Protein AF-0000000078883052 (afdb_homodimer)

pLDDT: mean 94.54, std 5.88, range [62.5, 98.94]

Organism: Nematostella vectensis (NCBI:txid45351)

Radius of gyration: 23.19 Å; Cα contacts (8 Å, |Δi|>4): 532; chains: 2; bounding box: 51×62×44 Å

Solvent-accessible surface area (backbone atoms only — not comparable to full-atom values): 21136 Å² total; per-residue (Å²): 106,22,60,72,65,64,36,90,40,59,68,62,73,73,46,93,84,63,59,53,49,30,65,59,45,48,47,16,52,59,58,49,49,63,57,40,50,66,36,25,50,61,45,34,36,60,58,42,51,50,46,52,50,25,45,51,48,41,48,54,57,26,68,77,40,51,81,71,26,42,25,52,62,41,46,35,50,52,25,57,74,66,70,35,45,78,45,65,78,19,47,42,47,27,50,52,55,42,48,46,55,50,49,26,53,42,43,26,50,53,38,53,71,73,60,57,67,57,38,36,64,33,44,50,52,16,34,63,73,49,47,46,77,35,38,35,73,68,54,45,50,50,51,56,57,26,42,71,43,38,46,53,39,72,62,41,53,38,66,37,21,36,96,79,42,57,68,67,58,34,52,50,39,49,50,52,52,44,53,39,48,48,54,45,48,50,50,51,51,50,50,30,60,77,66,67,65,69,78,75,67,63,80,106,22,60,70,64,63,35,91,42,59,68,60,75,73,45,93,84,64,58,54,48,30,66,58,46,47,47,16,52,59,56,50,48,63,56,40,50,66,36,25,50,63,45,34,37,61,58,42,50,50,45,49,50,25,46,51,46,42,47,56,59,25,68,75,40,50,81,71,25,44,23,52,64,41,45,35,52,51,25,56,74,66,70,35,43,79,44,65,78,19,46,42,48,28,50,52,54,39,50,44,54,51,48,25,52,42,42,26,50,51,36,53,70,74,60,58,66,56,38,35,64,34,44,48,53,16,32,64,74,49,48,45,78,36,38,34,73,66,53,48,49,50,50,56,56,26,41,71,44,38,45,53,41,71,61,41,53,38,64,38,21,37,96,77,42,56,67,67,60,32,52,51,41,49,49,52,52,42,53,37,47,50,55,46,48,50,50,53,51,50,52,30,61,76,65,68,63,70,76,76,68,64,80

InterPro domains:
  IPR014830 Glycolipid transfer protein domain [PF08718] (20-161)
  IPR014830 Glycolipid transfer protein domain [PTHR10219] (3-188)
  IPR036497 Glycolipid transfer protein superfamily [G3DSA:1.10.3520.10] (2-203)
  IPR036497 Glycolipid transfer protein superfamily [SSF110004] (14-202)

Structure (mmCIF, N/CA/C/O backbone):
data_AF-0000000078883052-model_v1
#
loop_
_entity.id
_entity.type
_entity.pdbx_description
1 polymer 'Glycolipid transfer protein domain-containing protein'
#
loop_
_atom_site.group_PDB
_atom_site.id
_atom_site.type_symbol
_atom_site.label_atom_id
_atom_site.label_alt_id
_atom_site.label_comp_id
_atom_site.label_asym_id
_atom_site.label_entity_id
_atom_site.label_seq_id
_atom_site.pdbx_PDB_ins_code
_atom_site.Cartn_x
_atom_site.Cartn_y
_atom_site.Cartn_z
_atom_site.occupancy
_atom_site.B_iso_or_equiv
_atom_site.auth_seq_id
_atom_site.auth_comp_id
_atom_site.auth_asym_id
_atom_site.auth_atom_id
_atom_site.pdbx_PDB_model_num
ATOM 1 N N . MET A 1 1 ? -15.281 -23.734 -17.891 1 74.94 1 MET A N 1
ATOM 2 C CA . MET A 1 1 ? -13.945 -23.547 -17.344 1 74.94 1 MET A CA 1
ATOM 3 C C . MET A 1 1 ? -13.938 -22.453 -16.297 1 74.94 1 MET A C 1
ATOM 5 O O . MET A 1 1 ? -14.656 -21.453 -16.422 1 74.94 1 MET A O 1
ATOM 9 N N . SER A 1 2 ? -13.141 -22.812 -15.328 1 84.81 2 SER A N 1
ATOM 10 C CA . SER A 1 2 ? -13.133 -21.906 -14.188 1 84.81 2 SER A CA 1
ATOM 11 C C . SER A 1 2 ? -12.211 -20.719 -14.438 1 84.81 2 SER A C 1
ATOM 13 O O . SER A 1 2 ? -11.555 -20.641 -15.477 1 84.81 2 SER A O 1
ATOM 15 N N . PHE A 1 3 ? -12.219 -19.781 -13.5 1 87.69 3 PHE A N 1
ATOM 16 C CA . PHE A 1 3 ? -11.352 -18.609 -13.492 1 87.69 3 PHE A CA 1
ATOM 17 C C . PHE A 1 3 ? -9.914 -19 -13.812 1 87.69 3 PHE A C 1
ATOM 19 O O . PHE A 1 3 ? -9.281 -18.406 -14.68 1 87.69 3 PHE A O 1
ATOM 26 N N . PHE A 1 4 ? -9.445 -20.109 -13.258 1 88.44 4 PHE A N 1
ATOM 27 C CA . PHE A 1 4 ? -8.047 -20.516 -13.359 1 88.44 4 PHE A CA 1
ATOM 28 C C . PHE A 1 4 ? -7.777 -21.172 -14.711 1 88.44 4 PHE A C 1
ATOM 30 O O . PHE A 1 4 ? -6.723 -20.953 -15.305 1 88.44 4 PHE A O 1
ATOM 37 N N . ALA A 1 5 ? -8.68 -21.906 -15.18 1 85.81 5 ALA A N 1
ATOM 38 C CA . ALA A 1 5 ? -8.5 -22.625 -16.438 1 85.81 5 ALA A CA 1
ATOM 39 C C . ALA A 1 5 ? -8.633 -21.672 -17.625 1 85.81 5 ALA A C 1
ATOM 41 O O . ALA A 1 5 ? -8.078 -21.938 -18.703 1 85.81 5 ALA A O 1
ATOM 42 N N . ARG A 1 6 ? -9.305 -20.562 -17.453 1 87.56 6 ARG A N 1
ATOM 43 C CA . ARG A 1 6 ? -9.562 -19.625 -18.547 1 87.56 6 ARG A CA 1
ATOM 44 C C . ARG A 1 6 ? -8.43 -18.609 -18.672 1 87.56 6 ARG A C 1
ATOM 46 O O . ARG A 1 6 ? -8.391 -17.844 -19.641 1 87.56 6 ARG A O 1
ATOM 53 N N . ALA A 1 7 ? -7.535 -18.703 -17.75 1 90.62 7 ALA A N 1
ATOM 54 C CA . ALA A 1 7 ? -6.441 -17.734 -17.781 1 90.62 7 ALA A CA 1
ATOM 55 C C . ALA A 1 7 ? -5.629 -17.859 -19.062 1 90.62 7 ALA A C 1
ATOM 57 O O . ALA A 1 7 ? -5.273 -18.969 -19.469 1 90.62 7 ALA A O 1
ATOM 58 N N . LYS A 1 8 ? -5.352 -16.719 -19.688 1 92.88 8 LYS A N 1
ATOM 59 C CA . LYS A 1 8 ? -4.543 -16.688 -20.906 1 92.88 8 LYS A CA 1
ATOM 60 C C . LYS A 1 8 ? 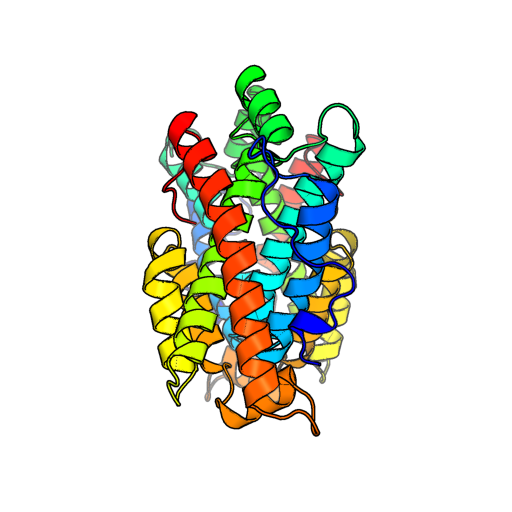-3.145 -17.25 -20.641 1 92.88 8 LYS A C 1
ATOM 62 O O . LYS A 1 8 ? -2.584 -17.953 -21.484 1 92.88 8 LYS A O 1
ATOM 67 N N . HIS A 1 9 ? -2.592 -16.875 -19.562 1 96.06 9 HIS A N 1
ATOM 68 C CA . HIS A 1 9 ? -1.279 -17.344 -19.125 1 96.06 9 HIS A CA 1
ATOM 69 C C . HIS A 1 9 ? -1.382 -18.172 -17.844 1 96.06 9 HIS A C 1
ATOM 71 O O . HIS A 1 9 ? -1.847 -17.672 -16.812 1 96.06 9 HIS A O 1
ATOM 77 N N . GLN A 1 10 ? -0.934 -19.406 -17.953 1 95.69 10 GLN A N 1
ATOM 78 C CA . GLN A 1 10 ? -0.914 -20.297 -16.797 1 95.69 10 GLN A CA 1
ATOM 79 C C . GLN A 1 10 ? 0.511 -20.531 -16.297 1 95.69 10 GLN A C 1
ATOM 81 O O . GLN A 1 10 ? 1.474 -20.312 -17.031 1 95.69 10 GLN A O 1
ATOM 86 N N . PHE A 1 11 ? 0.568 -20.812 -15.016 1 98.12 11 PHE A N 1
ATOM 87 C CA . PHE A 1 11 ? 1.874 -21.219 -14.516 1 98.12 11 PHE A CA 1
ATOM 88 C C . PHE A 1 11 ? 2.359 -22.469 -15.227 1 98.12 11 PHE A C 1
ATOM 90 O O . PHE A 1 11 ? 1.575 -23.391 -15.492 1 98.12 11 PHE A O 1
ATOM 97 N N . LEU A 1 12 ? 3.619 -22.484 -15.508 1 98 12 LEU A N 1
ATOM 98 C CA . LEU A 1 12 ? 4.207 -23.625 -16.188 1 98 12 LEU A CA 1
ATOM 99 C C . LEU A 1 12 ? 4.832 -24.609 -15.203 1 98 12 LEU A C 1
ATOM 101 O O . LEU A 1 12 ? 5.289 -24.203 -14.133 1 98 12 LEU A O 1
ATOM 105 N N . PRO A 1 13 ? 4.789 -25.891 -15.617 1 98 13 PRO A N 1
ATOM 106 C CA . PRO A 1 13 ? 5.508 -26.844 -14.766 1 98 13 PRO A CA 1
ATOM 107 C C . PRO A 1 13 ? 6.973 -26.453 -14.562 1 98 13 PRO A C 1
ATOM 109 O O . PRO A 1 13 ? 7.566 -25.812 -15.422 1 98 13 PRO A O 1
ATOM 112 N N . VAL A 1 14 ? 7.504 -26.844 -13.438 1 98.5 14 VAL A N 1
ATOM 113 C CA . VAL A 1 14 ? 8.906 -26.578 -13.141 1 98.5 14 VAL A CA 1
ATOM 114 C C . VAL A 1 14 ? 9.797 -27.281 -14.164 1 98.5 14 VAL A C 1
ATOM 116 O O . VAL A 1 14 ? 9.641 -28.484 -14.406 1 98.5 14 VAL A O 1
ATOM 119 N N . PRO A 1 15 ? 10.664 -26.469 -14.773 1 98.25 15 PRO A N 1
ATOM 120 C CA . PRO A 1 15 ? 11.562 -27.109 -15.742 1 98.25 15 PRO A CA 1
ATOM 121 C C . PRO A 1 15 ? 12.562 -28.062 -15.086 1 98.25 15 PRO A C 1
ATOM 123 O O . PRO A 1 15 ? 12.711 -28.062 -13.867 1 98.25 15 PRO A O 1
ATOM 126 N N . GLU A 1 16 ? 13.195 -28.812 -15.898 1 97.81 16 GLU A N 1
ATOM 127 C CA . GLU A 1 16 ? 14.148 -29.812 -15.43 1 97.81 16 GLU A CA 1
ATOM 128 C C . GLU A 1 16 ? 15.305 -29.156 -14.672 1 97.81 16 GLU A C 1
ATOM 130 O O . GLU A 1 16 ? 15.789 -29.703 -13.68 1 97.81 16 GLU A O 1
ATOM 135 N N . ASN A 1 17 ? 15.703 -28.016 -15.094 1 97.94 17 ASN A N 1
ATOM 136 C CA . ASN A 1 17 ? 16.828 -27.344 -14.461 1 97.94 17 ASN A CA 1
ATOM 137 C C . ASN A 1 17 ? 16.391 -26.562 -13.227 1 97.94 17 ASN A C 1
ATOM 139 O O . ASN A 1 17 ? 17.203 -25.891 -12.594 1 97.94 17 ASN A O 1
ATOM 143 N N . ARG A 1 18 ? 15.109 -26.578 -12.922 1 98.25 18 ARG A N 1
ATOM 144 C CA . ARG A 1 18 ? 14.508 -25.984 -11.727 1 98.25 18 ARG A CA 1
ATOM 145 C C . ARG A 1 18 ? 14.719 -24.469 -11.719 1 98.25 18 ARG A C 1
ATOM 147 O O . ARG A 1 18 ? 14.922 -23.875 -10.656 1 98.25 18 ARG A O 1
ATOM 154 N N . ARG A 1 19 ? 14.82 -23.875 -12.891 1 98.56 19 ARG A N 1
ATOM 155 C CA . ARG A 1 19 ? 14.875 -22.422 -13.016 1 98.56 19 ARG A CA 1
ATOM 156 C C . ARG A 1 19 ? 13.57 -21.875 -13.594 1 98.56 19 ARG A C 1
ATOM 158 O O . ARG A 1 19 ? 13.133 -22.312 -14.656 1 98.56 19 ARG A O 1
ATOM 165 N N . ILE A 1 20 ? 12.977 -20.906 -12.906 1 98.88 20 ILE A N 1
ATOM 166 C CA . ILE A 1 20 ? 11.648 -20.422 -13.25 1 98.88 20 ILE A CA 1
ATOM 167 C C . ILE A 1 20 ? 11.766 -19.25 -14.219 1 98.88 20 ILE A C 1
ATOM 169 O O . ILE A 1 20 ? 12.383 -18.219 -13.898 1 98.88 20 ILE A O 1
ATOM 173 N N . GLU A 1 21 ? 11.203 -19.406 -15.375 1 98.75 21 GLU A N 1
ATOM 174 C CA . GLU A 1 21 ? 11.281 -18.359 -16.391 1 98.75 21 GLU A CA 1
ATOM 175 C C . GLU A 1 21 ? 10.523 -17.109 -15.945 1 98.75 21 GLU A C 1
ATOM 177 O O . GLU A 1 21 ? 9.375 -17.203 -15.5 1 98.75 21 GLU A O 1
ATOM 182 N N . THR A 1 22 ? 11.133 -15.977 -16.125 1 98.81 22 THR A N 1
ATOM 183 C CA . THR A 1 22 ? 10.641 -14.719 -15.57 1 98.81 22 THR A CA 1
ATOM 184 C C . THR A 1 22 ? 9.336 -14.305 -16.25 1 98.81 22 THR A C 1
ATOM 186 O O . THR A 1 22 ? 8.305 -14.156 -15.586 1 98.81 22 THR A O 1
ATOM 189 N N . ALA A 1 23 ? 9.312 -14.203 -17.531 1 98.62 23 ALA A N 1
ATOM 190 C CA . ALA A 1 23 ? 8.203 -13.586 -18.25 1 98.62 23 ALA A CA 1
ATOM 191 C C . ALA A 1 23 ? 6.938 -14.438 -18.125 1 98.62 23 ALA A C 1
ATOM 193 O O . ALA A 1 23 ? 5.887 -13.938 -17.719 1 98.62 23 ALA A O 1
ATOM 194 N N . PRO A 1 24 ? 7.035 -15.75 -18.391 1 98.62 24 PRO A N 1
ATOM 195 C CA . PRO A 1 24 ? 5.82 -16.547 -18.25 1 98.62 24 PRO A CA 1
ATOM 196 C C . PRO A 1 24 ? 5.285 -16.562 -16.828 1 98.62 24 PRO A C 1
ATOM 198 O O . PRO A 1 24 ? 4.066 -16.562 -16.609 1 98.62 24 PRO A O 1
ATOM 201 N N . PHE A 1 25 ? 6.18 -16.609 -15.859 1 98.88 25 PHE A N 1
ATOM 202 C CA . PHE A 1 25 ? 5.742 -16.609 -14.469 1 98.88 25 PHE A CA 1
ATOM 203 C C . PHE A 1 25 ? 5.004 -15.32 -14.125 1 98.88 25 PHE A C 1
ATOM 205 O O . PHE A 1 25 ? 3.928 -15.359 -13.523 1 98.88 25 PHE A O 1
ATOM 212 N N . LEU A 1 26 ? 5.559 -14.195 -14.531 1 98.88 26 LEU A N 1
ATOM 213 C CA . LEU A 1 26 ? 4.945 -12.906 -14.242 1 98.88 26 LEU A CA 1
ATOM 214 C C . LEU A 1 26 ? 3.619 -12.75 -14.977 1 98.88 26 LEU A C 1
ATOM 216 O O . LEU A 1 26 ? 2.666 -12.188 -14.438 1 98.88 26 LEU A O 1
ATOM 220 N N . ASP A 1 27 ? 3.549 -13.242 -16.188 1 98.62 27 ASP A N 1
ATOM 221 C CA . ASP A 1 27 ? 2.291 -13.234 -16.922 1 98.62 27 ASP A CA 1
ATOM 222 C C . ASP A 1 27 ? 1.207 -14.008 -16.188 1 98.62 27 ASP A C 1
ATOM 224 O O . ASP A 1 27 ? 0.067 -13.555 -16.078 1 98.62 27 ASP A O 1
ATOM 228 N N . ALA A 1 28 ? 1.604 -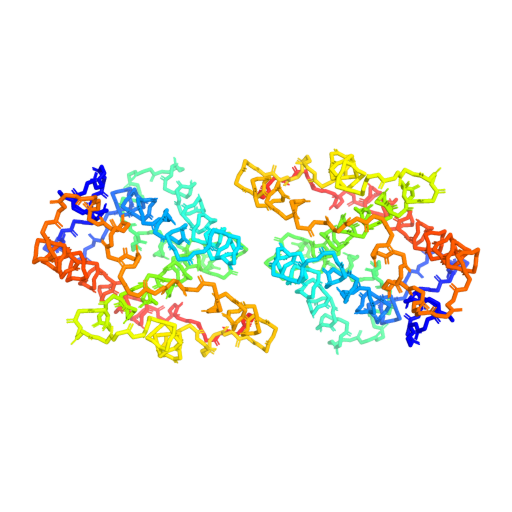15.156 -15.719 1 98.5 28 ALA A N 1
ATOM 229 C CA . ALA A 1 28 ? 0.662 -15.984 -14.977 1 98.5 28 ALA A CA 1
ATOM 230 C C . ALA A 1 28 ? 0.224 -15.297 -13.688 1 98.5 28 ALA A C 1
ATOM 232 O O . ALA A 1 28 ? -0.951 -15.352 -13.312 1 98.5 28 ALA A O 1
ATOM 233 N N . CYS A 1 29 ? 1.184 -14.641 -13.016 1 98.5 29 CYS A N 1
ATOM 234 C CA . CYS A 1 29 ? 0.835 -13.891 -11.82 1 98.5 29 CYS A CA 1
ATOM 235 C C . CYS A 1 29 ? -0.195 -12.805 -12.133 1 98.5 29 CYS A C 1
ATOM 237 O O . CYS A 1 29 ? -1.118 -12.578 -11.344 1 98.5 29 CYS A O 1
ATOM 239 N N . GLY A 1 30 ? -0.016 -12.188 -13.227 1 97.81 30 GLY A N 1
ATOM 240 C CA . GLY A 1 30 ? -0.964 -11.164 -13.641 1 97.81 30 GLY A CA 1
ATOM 241 C C . GLY A 1 30 ? -2.379 -11.688 -13.797 1 97.81 30 GLY A C 1
ATOM 242 O O . GLY A 1 30 ? -3.346 -10.977 -13.531 1 97.81 30 GLY A O 1
ATOM 243 N N . GLU A 1 31 ? -2.494 -12.945 -14.203 1 96.94 31 GLU A N 1
ATOM 244 C CA . GLU A 1 31 ? -3.795 -13.57 -14.414 1 96.94 31 GLU A CA 1
ATOM 245 C C . GLU A 1 31 ? -4.48 -13.883 -13.086 1 96.94 31 GLU A C 1
ATOM 247 O O . GLU A 1 31 ? -5.688 -14.133 -13.047 1 96.94 31 GLU A O 1
ATOM 252 N N . VAL A 1 32 ? -3.729 -13.836 -12.023 1 96.06 32 VAL A N 1
ATOM 253 C CA . VAL A 1 32 ? -4.258 -14.227 -10.727 1 96.06 32 VAL A CA 1
ATOM 254 C C . VAL A 1 32 ? -4.812 -13 -10.008 1 96.06 32 VAL A C 1
ATOM 256 O O . VAL A 1 32 ? -5.648 -13.125 -9.109 1 96.06 32 VAL A O 1
ATOM 259 N N . VAL A 1 33 ? -4.422 -11.82 -10.359 1 95.81 33 VAL A N 1
ATOM 260 C CA . VAL A 1 33 ? -4.715 -10.578 -9.648 1 95.81 33 VAL A CA 1
ATOM 261 C C . VAL A 1 33 ? -6.227 -10.367 -9.586 1 95.81 33 VAL A C 1
ATOM 263 O O . VAL A 1 33 ? -6.773 -10.062 -8.523 1 95.81 33 VAL A O 1
ATOM 266 N N . PRO A 1 34 ? -7.016 -10.703 -10.648 1 94.62 34 PRO A N 1
ATOM 267 C CA . PRO A 1 34 ? -8.461 -10.477 -10.609 1 94.62 34 PRO A CA 1
ATOM 268 C C . PRO A 1 34 ? -9.172 -11.422 -9.641 1 94.62 34 PRO A C 1
ATOM 270 O O . PRO A 1 34 ? -10.352 -11.203 -9.32 1 94.62 34 PRO A O 1
ATOM 273 N N . PHE A 1 35 ? -8.445 -12.453 -9.203 1 94.75 35 PHE A N 1
ATOM 274 C CA . PHE A 1 35 ? -8.969 -13.352 -8.18 1 94.75 35 PHE A CA 1
ATOM 275 C C . PHE A 1 35 ? -9.469 -12.578 -6.973 1 94.75 35 PHE A C 1
ATOM 277 O O . PHE A 1 35 ? -10.508 -12.906 -6.398 1 94.75 35 PHE A O 1
ATOM 284 N N . PHE A 1 36 ? -8.828 -11.492 -6.633 1 95.75 36 PHE A N 1
ATOM 285 C CA . PHE A 1 36 ? -9.125 -10.734 -5.426 1 95.75 36 PHE A CA 1
ATOM 286 C C . PHE A 1 36 ? -10.367 -9.875 -5.613 1 95.75 36 PHE A C 1
ATOM 288 O O . PHE A 1 36 ? -10.977 -9.438 -4.637 1 95.75 36 PHE A O 1
ATOM 295 N N . ASP A 1 37 ? -10.766 -9.664 -6.844 1 94.12 37 ASP A N 1
ATOM 296 C CA . ASP A 1 37 ? -12.031 -8.992 -7.102 1 94.12 37 ASP A CA 1
ATOM 297 C C . ASP A 1 37 ? -13.211 -9.891 -6.734 1 94.12 37 ASP A C 1
ATOM 299 O O . ASP A 1 37 ? -14.289 -9.398 -6.391 1 94.12 37 ASP A O 1
ATOM 303 N N . LEU A 1 38 ? -12.992 -11.188 -6.844 1 93.38 38 LEU A N 1
ATOM 304 C CA . LEU A 1 38 ? -14.039 -12.141 -6.492 1 93.38 38 LEU A CA 1
ATOM 305 C C . LEU A 1 38 ? -14.25 -12.18 -4.98 1 93.38 38 LEU A C 1
ATOM 307 O O . LEU A 1 38 ? -15.32 -12.562 -4.512 1 93.38 38 LEU A O 1
ATOM 311 N N . LEU A 1 39 ? -13.172 -11.844 -4.25 1 93.94 39 LEU A N 1
ATOM 312 C CA . LEU A 1 39 ? -13.258 -11.859 -2.795 1 93.94 39 LEU A CA 1
ATOM 313 C C . LEU A 1 39 ? -13.844 -10.547 -2.27 1 93.94 39 LEU A C 1
ATOM 315 O O . LEU A 1 39 ? -14.68 -10.555 -1.366 1 93.94 39 LEU A O 1
ATOM 319 N N . GLY A 1 40 ? -13.461 -9.461 -2.781 1 93 40 GLY A N 1
ATOM 320 C CA . GLY A 1 40 ? -13.844 -8.109 -2.406 1 93 40 GLY A CA 1
ATOM 321 C C . GLY A 1 40 ? -12.945 -7.043 -3.004 1 93 40 GLY A C 1
ATOM 322 O O . GLY A 1 40 ? -11.906 -6.707 -2.43 1 93 40 GLY A O 1
ATOM 323 N N . SER A 1 41 ? -13.469 -6.477 -4.043 1 90.38 41 SER A N 1
ATOM 324 C CA . SER A 1 41 ? -12.641 -5.598 -4.867 1 90.38 41 SER A CA 1
ATOM 325 C C . SER A 1 41 ? -12.078 -4.441 -4.051 1 90.38 41 SER A C 1
ATOM 327 O O . SER A 1 41 ? -10.883 -4.141 -4.141 1 90.38 41 SER A O 1
ATOM 329 N N . THR A 1 42 ? -12.891 -3.852 -3.23 1 91 42 THR A N 1
ATOM 330 C CA . THR A 1 42 ? -12.453 -2.699 -2.449 1 91 42 THR A CA 1
ATOM 331 C C . THR A 1 42 ? -11.562 -3.135 -1.294 1 91 42 THR A C 1
ATOM 333 O O . THR A 1 42 ? -10.477 -2.576 -1.095 1 91 42 THR A O 1
ATOM 336 N N . ALA A 1 43 ? -11.953 -4.172 -0.65 1 92.31 43 ALA A N 1
ATOM 337 C CA . ALA A 1 43 ? -11.258 -4.609 0.554 1 92.31 43 ALA A CA 1
ATOM 338 C C . ALA A 1 43 ? -9.891 -5.211 0.208 1 92.31 43 ALA A C 1
ATOM 340 O O . ALA A 1 43 ? -8.945 -5.094 0.983 1 92.31 43 ALA A O 1
ATOM 341 N N . PHE A 1 44 ? -9.789 -5.758 -0.989 1 94.88 44 PHE A N 1
ATOM 342 C CA . PHE A 1 44 ? -8.555 -6.445 -1.343 1 94.88 44 PHE A CA 1
ATOM 343 C C . PHE A 1 44 ? -7.738 -5.617 -2.328 1 94.88 44 PHE A C 1
ATOM 345 O O . PHE A 1 44 ? -6.762 -6.105 -2.902 1 94.88 44 PHE A O 1
ATOM 352 N N . ALA A 1 45 ? -8.086 -4.363 -2.42 1 92.88 45 ALA A N 1
ATOM 353 C CA . ALA A 1 45 ? -7.355 -3.469 -3.311 1 92.88 45 ALA A CA 1
ATOM 354 C C . ALA A 1 45 ? -5.887 -3.369 -2.904 1 92.88 45 ALA A C 1
ATOM 356 O O . ALA A 1 45 ? -4.996 -3.416 -3.756 1 92.88 45 ALA A O 1
ATOM 357 N N . PRO A 1 46 ? -5.566 -3.289 -1.619 1 91.38 46 PRO A N 1
ATOM 358 C CA . PRO A 1 46 ? -4.156 -3.201 -1.239 1 91.38 46 PRO A CA 1
ATOM 359 C C . PRO A 1 46 ? -3.354 -4.426 -1.667 1 91.38 46 PRO A C 1
ATOM 361 O O . PRO A 1 46 ? -2.184 -4.305 -2.043 1 91.38 46 PRO A O 1
ATOM 364 N N . VAL A 1 47 ? -3.93 -5.57 -1.588 1 94.44 47 VAL A N 1
ATOM 365 C CA . VAL A 1 47 ? -3.248 -6.801 -1.982 1 94.44 47 VAL A CA 1
ATOM 366 C C . VAL A 1 47 ? -2.973 -6.777 -3.484 1 94.44 47 VAL A C 1
ATOM 368 O O . VAL A 1 47 ? -1.874 -7.121 -3.926 1 94.44 47 VAL A O 1
ATOM 371 N N . LYS A 1 48 ? -3.986 -6.367 -4.203 1 95.19 48 LYS A N 1
ATOM 372 C CA . LYS A 1 48 ? -3.826 -6.277 -5.652 1 95.19 48 LYS A CA 1
ATOM 373 C C . LYS A 1 48 ? -2.723 -5.293 -6.023 1 95.19 48 LYS A C 1
ATOM 375 O O . LYS A 1 48 ? -1.907 -5.566 -6.906 1 95.19 48 LYS A O 1
ATOM 380 N N . MET A 1 49 ? -2.746 -4.195 -5.348 1 93.38 49 MET A N 1
ATOM 381 C CA . MET A 1 49 ? -1.732 -3.172 -5.582 1 93.38 49 MET A CA 1
ATOM 382 C C . MET A 1 49 ? -0.335 -3.715 -5.305 1 93.38 49 MET A C 1
ATOM 384 O O . MET A 1 49 ? 0.599 -3.461 -6.066 1 93.38 49 MET A O 1
ATOM 388 N N . ASP A 1 50 ? -0.205 -4.441 -4.234 1 94 50 ASP A N 1
ATOM 389 C CA . ASP A 1 50 ? 1.081 -5.016 -3.855 1 94 50 ASP A CA 1
ATOM 390 C C . ASP A 1 50 ? 1.561 -6.023 -4.898 1 94 50 ASP A C 1
ATOM 392 O O . ASP A 1 50 ? 2.707 -5.961 -5.348 1 94 50 ASP A O 1
ATOM 396 N N . ILE A 1 51 ? 0.707 -6.93 -5.27 1 97.25 51 ILE A N 1
ATOM 397 C CA . ILE A 1 51 ? 1.058 -7.957 -6.242 1 97.25 51 ILE A CA 1
ATOM 398 C C . ILE A 1 51 ? 1.433 -7.305 -7.57 1 97.25 51 ILE A C 1
ATOM 400 O O . ILE A 1 51 ? 2.488 -7.598 -8.141 1 97.25 51 ILE A O 1
ATOM 404 N N . ASN A 1 52 ? 0.646 -6.383 -8.023 1 96.69 52 ASN A N 1
ATOM 405 C CA . ASN A 1 52 ? 0.921 -5.695 -9.281 1 96.69 52 ASN A CA 1
ATOM 406 C C . ASN A 1 52 ? 2.215 -4.887 -9.203 1 96.69 52 ASN A C 1
ATOM 408 O O . ASN A 1 52 ? 2.975 -4.836 -10.172 1 96.69 52 ASN A O 1
ATOM 412 N N . GLY A 1 53 ? 2.402 -4.242 -8.094 1 94.94 53 GLY A N 1
ATOM 413 C CA . GLY A 1 53 ? 3.645 -3.508 -7.922 1 94.94 53 GLY A CA 1
ATOM 414 C C . GLY A 1 53 ? 4.879 -4.383 -8.031 1 94.94 53 GLY A C 1
ATOM 415 O O . GLY A 1 53 ? 5.855 -4.012 -8.68 1 94.94 53 GLY A O 1
ATOM 416 N N . ASN A 1 54 ? 4.84 -5.523 -7.375 1 97.25 54 ASN A N 1
ATOM 417 C CA . ASN A 1 54 ? 5.965 -6.449 -7.43 1 97.25 54 ASN A CA 1
ATOM 418 C C . ASN A 1 54 ? 6.16 -7.012 -8.836 1 97.25 54 ASN A C 1
ATOM 420 O O . ASN A 1 54 ? 7.293 -7.16 -9.297 1 97.25 54 ASN A O 1
ATOM 424 N N . ILE A 1 55 ? 5.047 -7.289 -9.508 1 98.38 55 ILE A N 1
ATOM 425 C CA . ILE A 1 55 ? 5.117 -7.754 -10.883 1 98.38 55 ILE A CA 1
ATOM 426 C C . ILE A 1 55 ? 5.789 -6.691 -11.758 1 98.38 55 ILE A C 1
ATOM 428 O O . ILE A 1 55 ? 6.688 -7.004 -12.539 1 98.38 55 ILE A O 1
ATOM 432 N N . THR A 1 56 ? 5.371 -5.48 -11.633 1 96.69 56 THR A N 1
ATOM 433 C CA . THR A 1 56 ? 5.891 -4.371 -12.422 1 96.69 56 THR A CA 1
ATOM 434 C C . THR A 1 56 ? 7.391 -4.199 -12.195 1 96.69 56 THR A C 1
ATOM 436 O O . THR A 1 56 ? 8.148 -4.016 -13.148 1 96.69 56 THR A O 1
ATOM 439 N N . LYS A 1 57 ? 7.84 -4.277 -10.977 1 96.12 57 LYS A N 1
ATOM 440 C CA . LYS A 1 57 ? 9.258 -4.152 -10.641 1 96.12 57 LYS A CA 1
ATOM 441 C C . LYS A 1 57 ? 10.078 -5.25 -11.312 1 96.12 57 LYS A C 1
ATOM 443 O O . LYS A 1 57 ? 11.102 -4.969 -11.938 1 96.12 57 LYS A O 1
ATOM 448 N N . LEU A 1 58 ? 9.617 -6.414 -11.18 1 98.75 58 LEU A N 1
ATOM 449 C CA . LEU A 1 58 ? 10.328 -7.547 -11.766 1 98.75 58 LEU A CA 1
ATOM 450 C C . LEU A 1 58 ? 10.328 -7.465 -13.289 1 98.75 58 LEU A C 1
ATOM 452 O O . LEU A 1 58 ? 11.328 -7.789 -13.93 1 98.75 58 LEU A O 1
ATOM 456 N N . ARG A 1 59 ? 9.18 -7.055 -13.828 1 98.5 59 ARG A N 1
ATOM 457 C CA . ARG A 1 59 ? 9.062 -6.91 -15.281 1 98.5 59 ARG A CA 1
ATOM 458 C C . ARG A 1 59 ? 10.039 -5.859 -15.805 1 98.5 59 ARG A C 1
ATOM 460 O O . ARG A 1 59 ? 10.68 -6.059 -16.828 1 98.5 59 ARG A O 1
ATOM 467 N N . LYS A 1 60 ? 10.164 -4.723 -15.156 1 97.5 60 LYS A N 1
ATOM 468 C CA . LYS A 1 60 ? 11.102 -3.672 -15.539 1 97.5 60 LYS A CA 1
ATOM 469 C C . LYS A 1 60 ? 12.539 -4.191 -15.547 1 97.5 60 LYS A C 1
ATOM 471 O O . LYS A 1 60 ? 13.305 -3.91 -16.469 1 97.5 60 LYS A O 1
ATOM 476 N N . ILE A 1 61 ? 12.867 -4.906 -14.516 1 98.31 61 ILE A N 1
ATOM 477 C CA . ILE A 1 61 ? 14.203 -5.492 -14.445 1 98.31 61 ILE A CA 1
ATOM 478 C C . ILE A 1 61 ? 14.414 -6.445 -15.617 1 98.31 61 ILE A C 1
ATOM 480 O O . ILE A 1 61 ? 15.422 -6.352 -16.328 1 98.31 61 ILE A O 1
ATOM 484 N N . TYR A 1 62 ? 13.453 -7.32 -15.859 1 98.75 62 TYR A N 1
ATOM 485 C CA . TYR A 1 62 ? 13.516 -8.281 -16.953 1 98.75 62 TYR A CA 1
ATOM 486 C C . TYR A 1 62 ? 13.727 -7.582 -18.281 1 98.75 62 TYR A C 1
ATOM 488 O O . TYR A 1 62 ? 14.562 -8 -19.094 1 98.75 62 TYR A O 1
ATOM 496 N N . GLU A 1 63 ? 13.039 -6.516 -18.484 1 98.62 63 GLU A N 1
ATOM 497 C CA . GLU A 1 63 ? 13.008 -5.828 -19.781 1 98.62 63 GLU A CA 1
ATOM 498 C C . GLU A 1 63 ? 14.328 -5.105 -20.047 1 98.62 63 GLU A C 1
ATOM 500 O O . GLU A 1 63 ? 14.641 -4.781 -21.188 1 98.62 63 GLU A O 1
ATOM 505 N N . THR A 1 64 ? 15.117 -4.773 -19.047 1 98.31 64 THR A N 1
ATOM 506 C CA . THR A 1 64 ? 16.422 -4.141 -19.266 1 98.31 64 THR A CA 1
ATOM 507 C C . THR A 1 64 ? 17.344 -5.07 -20.047 1 98.31 64 THR A C 1
ATOM 509 O O . THR A 1 64 ? 18.219 -4.609 -20.781 1 98.31 64 THR A O 1
ATOM 512 N N . ASP A 1 65 ? 17.266 -6.363 -19.797 1 98.56 65 ASP A N 1
ATOM 513 C CA . ASP A 1 65 ? 18.078 -7.3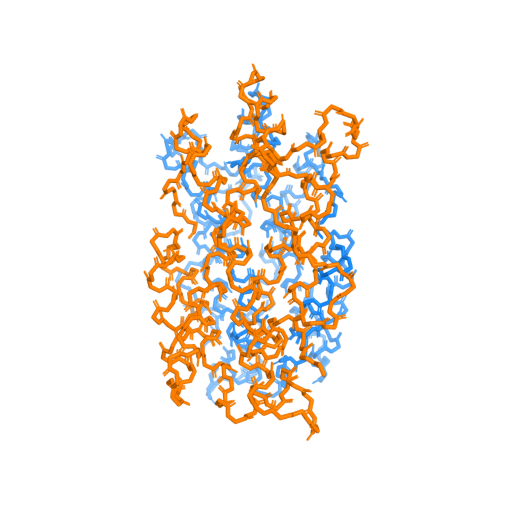67 -20.469 1 98.56 65 ASP A CA 1
ATOM 514 C C . ASP A 1 65 ? 17.406 -8.742 -20.422 1 98.56 65 ASP A C 1
ATOM 516 O O . ASP A 1 65 ? 17.812 -9.602 -19.641 1 98.56 65 ASP A O 1
ATOM 520 N N . PRO A 1 66 ? 16.422 -9.023 -21.266 1 98.44 66 PRO A N 1
ATOM 521 C CA . PRO A 1 66 ? 15.625 -10.242 -21.219 1 98.44 66 PRO A CA 1
ATOM 522 C C . PRO A 1 66 ? 16.469 -11.516 -21.328 1 98.44 66 PRO A C 1
ATOM 524 O O . PRO A 1 66 ? 16.125 -12.539 -20.734 1 98.44 66 PRO A O 1
ATOM 527 N N . ALA A 1 67 ? 17.578 -11.43 -22.016 1 98.5 67 ALA A N 1
ATOM 528 C CA . ALA A 1 67 ? 18.453 -12.594 -22.109 1 98.5 67 ALA A CA 1
ATOM 529 C C . ALA A 1 67 ? 19.125 -12.883 -20.781 1 98.5 67 ALA A C 1
ATOM 531 O O . ALA A 1 67 ? 19.203 -14.039 -20.359 1 98.5 67 ALA A O 1
ATOM 532 N N . ARG A 1 68 ? 19.562 -11.844 -20.141 1 98.31 68 ARG A N 1
ATOM 533 C CA . ARG A 1 68 ? 20.266 -11.984 -18.875 1 98.31 68 ARG A CA 1
ATOM 534 C C . ARG A 1 68 ? 19.312 -12.383 -17.75 1 98.31 68 ARG A C 1
ATOM 536 O O . ARG A 1 68 ? 19.703 -13.109 -16.828 1 98.31 68 ARG A O 1
ATOM 543 N N . PHE A 1 69 ? 18.141 -11.922 -17.859 1 98.81 69 PHE A N 1
ATOM 544 C CA . PHE A 1 69 ? 17.172 -12.109 -16.781 1 98.81 69 PHE A CA 1
ATOM 545 C C . PHE A 1 69 ? 16.062 -13.07 -17.203 1 98.81 69 PHE A C 1
ATOM 547 O O . PHE A 1 69 ? 14.906 -12.891 -16.828 1 98.81 69 PHE A O 1
ATOM 554 N N . LYS A 1 70 ? 16.5 -14.07 -17.859 1 98.75 70 LYS A N 1
ATOM 555 C CA . LYS A 1 70 ? 15.578 -15.07 -18.391 1 98.75 70 LYS A CA 1
ATOM 556 C C . LYS A 1 70 ? 14.82 -15.781 -17.266 1 98.75 70 LYS A C 1
ATOM 558 O O . LYS A 1 70 ? 13.656 -16.141 -17.422 1 98.75 70 LYS A O 1
ATOM 563 N N . THR A 1 71 ? 15.516 -15.961 -16.125 1 98.88 71 THR A N 1
ATOM 564 C CA . THR A 1 71 ? 14.867 -16.625 -15 1 98.88 71 THR A CA 1
ATOM 565 C C . THR A 1 71 ? 14.828 -15.695 -13.789 1 98.88 71 THR A C 1
ATOM 567 O O . THR A 1 71 ? 15.641 -14.781 -13.664 1 98.88 71 THR A O 1
ATOM 570 N N . LEU A 1 72 ? 13.844 -15.953 -12.906 1 98.94 72 LEU A N 1
ATOM 571 C CA . LEU A 1 72 ? 13.734 -15.195 -11.664 1 98.94 72 LEU A CA 1
ATOM 572 C C . LEU A 1 72 ? 15 -15.336 -10.836 1 98.94 72 LEU A C 1
ATOM 574 O O . LEU A 1 72 ? 15.445 -14.367 -10.211 1 98.94 72 LEU A O 1
ATOM 578 N N . GLN A 1 73 ? 15.602 -16.484 -10.828 1 98.88 73 GLN A N 1
ATOM 579 C CA . GLN A 1 73 ? 16.828 -16.734 -10.086 1 98.88 73 GLN A CA 1
ATOM 580 C C . GLN A 1 73 ? 17.984 -15.898 -10.648 1 98.88 73 GLN A C 1
ATOM 582 O O . GLN A 1 73 ? 18.859 -15.445 -9.898 1 98.88 73 GLN A O 1
ATOM 587 N N . ASP A 1 74 ? 17.953 -15.641 -11.977 1 98.88 74 ASP A N 1
ATOM 588 C CA . ASP A 1 74 ? 18.969 -14.766 -12.578 1 98.88 74 ASP A CA 1
ATOM 589 C C . ASP A 1 74 ? 18.875 -13.352 -11.992 1 98.88 74 ASP A C 1
ATOM 591 O O . ASP A 1 74 ? 19.906 -12.719 -11.75 1 98.88 74 ASP A O 1
ATOM 595 N N . VAL A 1 75 ? 17.672 -12.898 -11.844 1 98.81 75 VAL A N 1
ATOM 596 C CA . VAL A 1 75 ? 17.453 -11.57 -11.297 1 98.81 75 VAL A CA 1
ATOM 597 C C . VAL A 1 75 ? 18.062 -11.484 -9.898 1 98.81 75 VAL A C 1
ATOM 599 O O . VAL A 1 75 ? 18.844 -10.562 -9.609 1 98.81 75 VAL A O 1
ATOM 602 N N . VAL A 1 76 ? 17.828 -12.453 -9.078 1 98.81 76 VAL A N 1
ATOM 603 C CA . VAL A 1 76 ? 18.281 -12.461 -7.695 1 98.81 76 VAL A CA 1
ATOM 604 C C . VAL A 1 76 ? 19.797 -12.609 -7.66 1 98.81 76 VAL A C 1
ATOM 606 O O . VAL A 1 76 ? 20.484 -11.898 -6.918 1 98.81 76 VAL A O 1
ATOM 609 N N . GLU A 1 77 ? 20.297 -13.484 -8.461 1 98.81 77 GLU A N 1
ATOM 610 C CA . GLU A 1 77 ? 21.734 -13.719 -8.484 1 98.81 77 GLU A CA 1
ATOM 611 C C . GLU A 1 77 ? 22.5 -12.453 -8.859 1 98.81 77 GLU A C 1
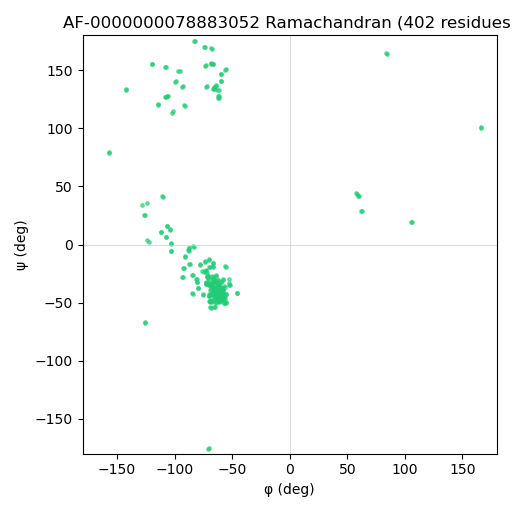ATOM 613 O O . GLU A 1 77 ? 23.547 -12.156 -8.281 1 98.81 77 GLU A O 1
ATOM 618 N N . LYS A 1 78 ? 21.969 -11.727 -9.805 1 98.56 78 LYS A N 1
ATOM 619 C CA . LYS A 1 78 ? 22.641 -10.484 -10.195 1 98.56 78 LYS A CA 1
ATOM 620 C C . LYS A 1 78 ? 22.641 -9.477 -9.055 1 98.56 78 LYS A C 1
ATOM 622 O O . LYS A 1 78 ? 23.641 -8.789 -8.836 1 98.56 78 LYS A O 1
ATOM 627 N N . GLU A 1 79 ? 21.562 -9.453 -8.375 1 98.25 79 GLU A N 1
ATOM 628 C CA . GLU A 1 79 ? 21.469 -8.508 -7.273 1 98.25 79 GLU A CA 1
ATOM 629 C C . GLU A 1 79 ? 22.344 -8.945 -6.094 1 98.25 79 GLU A C 1
ATOM 631 O O . GLU A 1 79 ? 22.859 -8.109 -5.352 1 98.25 79 GLU A O 1
ATOM 636 N N . ILE A 1 80 ? 22.469 -10.25 -5.898 1 98.31 80 ILE A N 1
ATOM 637 C CA . ILE A 1 80 ? 23.422 -10.75 -4.906 1 98.31 80 ILE A CA 1
ATOM 638 C C . ILE A 1 80 ? 24.828 -10.297 -5.27 1 98.31 80 ILE A C 1
ATOM 640 O O . ILE A 1 80 ? 25.562 -9.766 -4.426 1 98.31 80 ILE A O 1
ATOM 644 N N . GLU A 1 81 ? 25.141 -10.438 -6.504 1 98.06 81 GLU A N 1
ATOM 645 C CA . GLU A 1 81 ? 26.469 -10.047 -6.996 1 98.06 81 GLU A CA 1
ATOM 646 C C . GLU A 1 81 ? 26.719 -8.562 -6.766 1 98.06 81 GLU A C 1
ATOM 648 O O . GLU A 1 81 ? 27.812 -8.172 -6.367 1 98.06 81 GLU A O 1
ATOM 653 N N . ASN A 1 82 ? 25.719 -7.801 -6.984 1 97 82 ASN A N 1
ATOM 654 C CA . ASN A 1 82 ? 25.844 -6.352 -6.906 1 97 82 ASN A CA 1
ATOM 655 C C . ASN A 1 82 ? 25.609 -5.844 -5.488 1 97 82 ASN A C 1
ATOM 657 O O . ASN A 1 82 ? 25.703 -4.641 -5.23 1 97 82 ASN A O 1
ATOM 661 N N . LYS A 1 83 ? 25.281 -6.695 -4.578 1 95.94 83 LYS A N 1
ATOM 662 C CA . LYS A 1 83 ? 24.984 -6.34 -3.195 1 95.94 83 LYS A CA 1
ATOM 663 C C . LYS A 1 83 ? 23.844 -5.332 -3.121 1 95.94 83 LYS A C 1
ATOM 665 O O . LYS A 1 83 ? 23.922 -4.344 -2.387 1 95.94 83 LYS A O 1
ATOM 670 N N . THR A 1 84 ? 22.812 -5.637 -3.939 1 95.81 84 THR A N 1
ATOM 671 C CA . THR A 1 84 ? 21.688 -4.703 -4.004 1 95.81 84 THR A CA 1
ATOM 672 C C . THR A 1 84 ? 20.375 -5.426 -3.729 1 95.81 84 THR A C 1
ATOM 674 O O . THR A 1 84 ? 19.312 -4.988 -4.18 1 95.81 84 THR A O 1
ATOM 677 N N . THR A 1 85 ? 20.438 -6.516 -3.012 1 95.94 85 THR A N 1
ATOM 678 C CA . THR A 1 85 ? 19.234 -7.305 -2.764 1 95.94 85 THR A CA 1
ATOM 679 C C . THR A 1 85 ? 18.25 -6.531 -1.891 1 95.94 85 THR A C 1
ATOM 681 O O . THR A 1 85 ? 17.047 -6.824 -1.887 1 95.94 85 THR A O 1
ATOM 684 N N . LYS A 1 86 ? 18.703 -5.504 -1.191 1 89.94 86 LYS A N 1
ATOM 685 C CA . LYS A 1 86 ? 17.859 -4.773 -0.256 1 89.94 86 LYS A CA 1
ATOM 686 C C . LYS A 1 86 ? 17.578 -3.355 -0.749 1 89.94 86 LYS A C 1
ATOM 688 O O . LYS A 1 86 ? 17.016 -2.539 -0.022 1 89.94 86 LYS A O 1
ATOM 693 N N . ALA A 1 87 ? 17.922 -3.111 -1.938 1 90.25 87 ALA A N 1
ATOM 694 C CA . ALA A 1 87 ? 17.688 -1.791 -2.518 1 90.25 87 ALA A CA 1
ATOM 695 C C . ALA A 1 87 ? 16.188 -1.534 -2.707 1 90.25 87 ALA A C 1
ATOM 697 O O . ALA A 1 87 ? 15.398 -2.475 -2.754 1 90.25 87 ALA A O 1
ATOM 698 N N . LYS A 1 88 ? 15.508 -0.293 -2.783 1 83.75 88 LYS A N 1
ATOM 699 C CA . LYS A 1 88 ? 14.117 0.132 -2.889 1 83.75 88 LYS A CA 1
ATOM 700 C C . LYS A 1 88 ? 13.414 -0.564 -4.051 1 83.75 88 LYS A C 1
ATOM 702 O O . LYS A 1 88 ? 12.273 -1.004 -3.92 1 83.75 88 LYS A O 1
ATOM 707 N N . ASN A 1 89 ? 14.031 -0.885 -5.145 1 87.69 89 ASN A N 1
ATOM 708 C CA . ASN A 1 89 ? 13.422 -1.502 -6.316 1 87.69 89 ASN A CA 1
ATOM 709 C C . ASN A 1 89 ? 14.117 -2.809 -6.688 1 87.69 89 ASN A C 1
ATOM 711 O O . ASN A 1 89 ? 14.18 -3.174 -7.859 1 87.69 89 ASN A O 1
ATOM 715 N N . SER A 1 90 ? 14.508 -3.439 -5.578 1 95.5 90 SER A N 1
ATOM 716 C CA . SER A 1 90 ? 15.188 -4.707 -5.82 1 95.5 90 SER A CA 1
ATOM 717 C C . SER A 1 90 ? 14.211 -5.785 -6.27 1 95.5 90 SER A C 1
ATOM 719 O O . SER A 1 90 ? 13.102 -5.883 -5.738 1 95.5 90 SER A O 1
ATOM 721 N N . GLY A 1 91 ? 14.68 -6.488 -7.281 1 98.25 91 GLY A N 1
ATOM 722 C CA . GLY A 1 91 ? 13.906 -7.648 -7.707 1 98.25 91 GLY A CA 1
ATOM 723 C C . GLY A 1 91 ? 13.836 -8.734 -6.652 1 98.25 91 GLY A C 1
ATOM 724 O O . GLY A 1 91 ? 12.828 -9.445 -6.555 1 98.25 91 GLY A O 1
ATOM 725 N N . THR A 1 92 ? 14.867 -8.852 -5.855 1 98.56 92 THR A N 1
ATOM 726 C CA . THR A 1 92 ? 14.906 -9.836 -4.773 1 98.56 92 THR A CA 1
ATOM 727 C C . THR A 1 92 ? 13.797 -9.578 -3.766 1 98.56 92 THR A C 1
ATOM 729 O O . THR A 1 92 ? 13.078 -10.5 -3.375 1 98.56 92 THR A O 1
ATOM 732 N N . ASP A 1 93 ? 13.68 -8.344 -3.439 1 97.06 93 ASP A N 1
ATOM 733 C CA . ASP A 1 93 ? 12.641 -7.969 -2.488 1 97.06 93 ASP A CA 1
ATOM 734 C C . ASP A 1 93 ? 11.25 -8.109 -3.109 1 97.06 93 ASP A C 1
ATOM 736 O O . ASP A 1 93 ? 10.32 -8.609 -2.467 1 97.06 93 ASP A O 1
ATOM 740 N N . ALA A 1 94 ? 11.078 -7.664 -4.328 1 98 94 ALA A N 1
ATOM 741 C CA . ALA A 1 94 ? 9.805 -7.77 -5.035 1 98 94 ALA A CA 1
ATOM 742 C C . ALA A 1 94 ? 9.352 -9.227 -5.137 1 98 94 ALA A C 1
ATOM 744 O O . ALA A 1 94 ? 8.188 -9.539 -4.879 1 98 94 ALA A O 1
ATOM 745 N N . LEU A 1 95 ? 10.297 -10.078 -5.496 1 98.81 95 LEU A N 1
ATOM 746 C CA . LEU A 1 95 ? 9.969 -11.492 -5.652 1 98.81 95 LEU A CA 1
ATOM 747 C C . LEU A 1 95 ? 9.641 -12.125 -4.309 1 98.81 95 LEU A C 1
ATOM 749 O O . LEU A 1 95 ? 8.773 -13 -4.227 1 98.81 95 LEU A O 1
ATOM 753 N N . LEU A 1 96 ? 10.273 -11.711 -3.277 1 98.44 96 LEU A N 1
ATOM 754 C CA . LEU A 1 96 ? 9.984 -12.188 -1.931 1 98.44 96 LEU A CA 1
ATOM 755 C C . LEU A 1 96 ? 8.531 -11.945 -1.561 1 98.44 96 LEU A C 1
ATOM 757 O O . LEU A 1 96 ? 7.824 -12.875 -1.155 1 98.44 96 LEU A O 1
ATOM 761 N N . TRP A 1 97 ? 8.102 -10.734 -1.761 1 97.5 97 TRP A N 1
ATOM 762 C CA . TRP A 1 97 ? 6.75 -10.352 -1.367 1 97.5 97 TRP A CA 1
ATOM 763 C C . TRP A 1 97 ? 5.719 -10.961 -2.309 1 97.5 97 TRP A C 1
ATOM 765 O O . TRP A 1 97 ? 4.629 -11.344 -1.881 1 97.5 97 TRP A O 1
ATOM 775 N N . LEU A 1 98 ? 6.055 -11.086 -3.543 1 98.56 98 LEU A N 1
ATOM 776 C CA . LEU A 1 98 ? 5.172 -11.758 -4.492 1 98.56 98 LEU A CA 1
ATOM 777 C C . LEU A 1 98 ? 4.953 -13.211 -4.094 1 98.56 98 LEU A C 1
ATOM 779 O O . LEU A 1 98 ? 3.814 -13.688 -4.062 1 98.56 98 LEU A O 1
ATOM 783 N N . ARG A 1 99 ? 6.004 -13.883 -3.723 1 98.5 99 ARG A N 1
ATOM 784 C CA . ARG A 1 99 ? 5.898 -15.273 -3.277 1 98.5 99 ARG A CA 1
ATOM 785 C C . ARG A 1 99 ? 5 -15.383 -2.051 1 98.5 99 ARG A C 1
ATOM 787 O O . ARG A 1 99 ? 4.18 -16.297 -1.956 1 98.5 99 ARG A O 1
ATOM 794 N N . ARG A 1 100 ? 5.129 -14.523 -1.149 1 98.25 100 ARG A N 1
ATOM 795 C CA . ARG A 1 100 ? 4.348 -14.555 0.085 1 98.25 100 ARG A CA 1
ATOM 796 C C . ARG A 1 100 ? 2.861 -14.383 -0.202 1 98.25 100 ARG A C 1
ATOM 798 O O . ARG A 1 100 ? 2.029 -15.086 0.37 1 98.25 100 ARG A O 1
ATOM 805 N N . ALA A 1 101 ? 2.564 -13.43 -1.101 1 98.25 101 ALA A N 1
ATOM 806 C CA . ALA A 1 101 ? 1.173 -13.258 -1.509 1 98.25 101 ALA A CA 1
ATOM 807 C C . ALA A 1 101 ? 0.635 -14.516 -2.184 1 98.25 101 ALA A C 1
ATOM 809 O O . ALA A 1 101 ? -0.502 -14.922 -1.935 1 98.25 101 ALA A O 1
ATOM 810 N N . LEU A 1 102 ? 1.441 -15.117 -3.018 1 98.69 102 LEU A N 1
ATOM 811 C CA . LEU A 1 102 ? 1.022 -16.328 -3.73 1 98.69 102 LEU A CA 1
ATOM 812 C C . LEU A 1 102 ? 0.85 -17.484 -2.768 1 98.69 102 LEU A C 1
ATOM 814 O O . LEU A 1 102 ? -0.042 -18.328 -2.949 1 98.69 102 LEU A O 1
ATOM 818 N N . HIS A 1 103 ? 1.704 -17.578 -1.76 1 98.62 103 HIS A N 1
ATOM 819 C CA . HIS A 1 103 ? 1.534 -18.594 -0.733 1 98.62 103 HIS A CA 1
ATOM 820 C C . HIS A 1 103 ? 0.2 -18.438 -0.012 1 98.62 103 HIS A C 1
ATOM 822 O O . HIS A 1 103 ? -0.436 -19.422 0.354 1 98.62 103 HIS A O 1
ATOM 828 N N . PHE A 1 104 ? -0.214 -17.234 0.258 1 98.5 104 PHE A N 1
ATOM 829 C CA . PHE A 1 104 ? -1.518 -16.969 0.862 1 98.5 104 PHE A CA 1
ATOM 830 C C . PHE A 1 104 ? -2.637 -17.531 -0.014 1 98.5 104 PHE A C 1
ATOM 832 O O . PHE A 1 104 ? -3.549 -18.188 0.479 1 98.5 104 PHE A O 1
ATOM 839 N N . ILE A 1 105 ? -2.598 -17.266 -1.336 1 97.88 105 ILE A N 1
ATOM 840 C CA . ILE A 1 105 ? -3.617 -17.719 -2.275 1 97.88 105 ILE A CA 1
ATOM 841 C C . ILE A 1 105 ? -3.686 -19.25 -2.264 1 97.88 105 ILE A C 1
ATOM 843 O O . ILE A 1 105 ? -4.773 -19.828 -2.195 1 97.88 105 ILE A O 1
ATOM 847 N N . ILE A 1 106 ? -2.506 -19.891 -2.27 1 98.44 106 ILE A N 1
ATOM 848 C CA . ILE A 1 106 ? -2.445 -21.344 -2.24 1 98.44 106 ILE A CA 1
ATOM 849 C C . ILE A 1 106 ? -3.088 -21.859 -0.957 1 98.44 106 ILE A C 1
ATOM 851 O O . ILE A 1 106 ? -3.93 -22.766 -0.997 1 98.44 106 ILE A O 1
ATOM 855 N N . ALA A 1 107 ? -2.713 -21.297 0.14 1 98.06 107 ALA A N 1
ATOM 856 C CA . ALA A 1 107 ? -3.244 -21.75 1.424 1 98.06 107 ALA A CA 1
ATOM 857 C C . ALA A 1 107 ? -4.762 -21.594 1.479 1 98.06 107 ALA A C 1
ATOM 859 O O . ALA A 1 107 ? -5.465 -22.453 1.989 1 98.06 107 ALA A O 1
ATOM 860 N N . PHE A 1 108 ? -5.25 -20.5 0.983 1 97.56 108 PHE A N 1
ATOM 861 C CA . PHE A 1 108 ? -6.688 -20.25 0.959 1 97.56 108 PHE A CA 1
ATOM 862 C C . PHE A 1 108 ? -7.398 -21.266 0.085 1 97.56 108 PHE A C 1
ATOM 864 O O . PHE A 1 108 ? -8.391 -21.875 0.505 1 97.56 108 PHE A O 1
ATOM 871 N N . LEU A 1 109 ? -6.883 -21.5 -1.126 1 96.75 109 LEU A N 1
ATOM 872 C CA . LEU A 1 109 ? -7.516 -22.422 -2.07 1 96.75 109 LEU A CA 1
ATOM 873 C C . LEU A 1 109 ? -7.461 -23.859 -1.558 1 96.75 109 LEU A C 1
ATOM 875 O O . LEU A 1 109 ? -8.383 -24.641 -1.805 1 96.75 109 LEU A O 1
ATOM 879 N N . LYS A 1 110 ? -6.418 -24.172 -0.837 1 97 110 LYS A N 1
ATOM 880 C CA . LYS A 1 110 ? -6.355 -25.484 -0.231 1 97 110 LYS A CA 1
ATOM 881 C C . LYS A 1 110 ? -7.473 -25.688 0.788 1 97 110 LYS A C 1
ATOM 883 O O . LYS A 1 110 ? -8.016 -26.781 0.921 1 97 110 LYS A O 1
ATOM 888 N N . GLU A 1 111 ? -7.797 -24.594 1.516 1 95.19 111 GLU A N 1
ATOM 889 C CA . GLU A 1 111 ? -8.938 -24.672 2.42 1 95.19 111 GLU A CA 1
ATOM 890 C C . GLU A 1 111 ? -10.242 -24.859 1.65 1 95.19 111 GLU A C 1
ATOM 892 O O . GLU A 1 111 ? -11.133 -25.594 2.1 1 95.19 111 GLU A O 1
ATOM 897 N N . VAL A 1 112 ? -10.352 -24.203 0.526 1 92.88 112 VAL A N 1
ATOM 898 C CA . VAL A 1 112 ? -11.523 -24.359 -0.328 1 92.88 112 VAL A CA 1
ATOM 899 C C . VAL A 1 112 ? -11.641 -25.797 -0.799 1 92.88 112 VAL A C 1
ATOM 901 O O . VAL A 1 112 ? -12.727 -26.375 -0.799 1 92.88 112 VAL A O 1
ATOM 904 N N . LEU A 1 113 ? -10.562 -26.406 -1.148 1 94.62 113 LEU A N 1
ATOM 905 C CA . LEU A 1 113 ? -10.523 -27.766 -1.671 1 94.62 113 LEU A CA 1
ATOM 906 C C . LEU A 1 113 ? -10.938 -28.781 -0.603 1 94.62 113 LEU A C 1
ATOM 908 O O . LEU A 1 113 ? -11.516 -29.812 -0.917 1 94.62 113 LEU A O 1
ATOM 912 N N . VAL A 1 114 ? -10.68 -28.469 0.633 1 92 114 VAL A N 1
ATOM 913 C CA . VAL A 1 114 ? -11.039 -29.359 1.729 1 92 114 VAL A CA 1
ATOM 914 C C . VAL A 1 114 ? -12.547 -29.359 1.938 1 92 114 VAL A C 1
ATOM 916 O O . VAL A 1 114 ? -13.125 -30.328 2.428 1 92 114 VAL A O 1
ATOM 919 N N . GLY A 1 115 ? -13.289 -28.266 1.539 1 85 115 GLY A N 1
ATOM 920 C CA . GLY A 1 115 ? -14.742 -28.266 1.565 1 85 115 GLY A CA 1
ATOM 921 C C . GLY A 1 115 ? -15.312 -27.438 2.697 1 85 115 GLY A C 1
ATOM 922 O O . GLY A 1 115 ? -16.484 -27.594 3.061 1 85 115 GLY A O 1
ATOM 923 N N . ASN A 1 116 ? -14.508 -26.562 3.219 1 81.62 116 ASN A N 1
ATOM 924 C CA . ASN A 1 116 ? -15.023 -25.688 4.273 1 81.62 116 ASN A CA 1
ATOM 925 C C . ASN A 1 116 ? -16.094 -24.734 3.742 1 81.62 116 ASN A C 1
ATOM 927 O O . ASN A 1 116 ? -15.945 -24.188 2.652 1 81.62 116 ASN A O 1
ATOM 931 N N . SER A 1 117 ? -17.203 -24.594 4.453 1 81.81 117 SER A N 1
ATOM 932 C CA . SER A 1 117 ? -18.359 -23.844 3.99 1 81.81 117 SER A CA 1
ATOM 933 C C . SER A 1 117 ? -18.172 -22.344 4.223 1 81.81 117 SER A C 1
ATOM 935 O O . SER A 1 117 ? -18.797 -21.516 3.549 1 81.81 117 SER A O 1
ATOM 937 N N . GLU A 1 118 ? -17.453 -22 5.211 1 90.94 118 GLU A N 1
ATOM 938 C CA . GLU A 1 118 ? -17.25 -20.594 5.504 1 90.94 118 GLU A CA 1
ATOM 939 C C . GLU A 1 118 ? -15.875 -20.125 5.027 1 90.94 118 GLU A C 1
ATOM 941 O O . GLU A 1 118 ? -14.852 -20.562 5.551 1 90.94 118 GLU A O 1
ATOM 946 N N . LEU A 1 119 ? -15.852 -19.281 4.074 1 94.12 119 LEU A N 1
ATOM 947 C CA . LEU A 1 119 ? -14.602 -18.906 3.416 1 94.12 119 LEU A CA 1
ATOM 948 C C . LEU A 1 119 ? -13.836 -17.875 4.242 1 94.12 119 LEU A C 1
ATOM 950 O O . LEU A 1 119 ? -12.609 -17.859 4.238 1 94.12 119 LEU A O 1
ATOM 954 N N . ALA A 1 120 ? -14.555 -17.016 4.949 1 95.19 120 ALA A N 1
ATOM 955 C CA . ALA A 1 120 ? -13.859 -15.992 5.723 1 95.19 120 ALA A CA 1
ATOM 956 C C . ALA A 1 120 ? -12.93 -16.625 6.758 1 95.19 120 ALA A C 1
ATOM 958 O O . ALA A 1 120 ? -11.75 -16.266 6.832 1 95.19 120 ALA A O 1
ATOM 959 N N . PRO A 1 121 ? -13.375 -17.625 7.52 1 95.12 121 PRO A N 1
ATOM 960 C CA . PRO A 1 121 ? -12.461 -18.328 8.43 1 95.12 121 PRO A CA 1
ATOM 961 C C . PRO A 1 121 ? -11.328 -19.047 7.688 1 95.12 121 PRO A C 1
ATOM 963 O O . PRO A 1 121 ? -10.211 -19.125 8.203 1 95.12 121 PRO A O 1
ATOM 966 N N . CYS A 1 122 ? -11.609 -19.578 6.512 1 95.25 122 CYS A N 1
ATOM 967 C CA . CYS A 1 122 ? -10.586 -20.234 5.699 1 95.25 122 CYS A CA 1
ATOM 968 C C . CYS A 1 122 ? -9.508 -19.234 5.285 1 95.25 122 CYS A C 1
ATOM 970 O O . CYS A 1 122 ? -8.312 -19.516 5.379 1 95.25 122 CYS A O 1
ATOM 972 N N . ALA A 1 123 ? -10 -18.062 4.887 1 96.25 123 ALA A N 1
ATOM 973 C CA . ALA A 1 123 ? -9.062 -17.016 4.504 1 96.25 123 ALA A CA 1
ATOM 974 C C . ALA A 1 123 ? -8.234 -16.562 5.703 1 96.25 123 ALA A C 1
ATOM 976 O O . ALA A 1 123 ? -7.031 -16.312 5.578 1 96.25 123 ALA A O 1
ATOM 977 N N . THR A 1 124 ? -8.836 -16.469 6.816 1 97.12 124 THR A N 1
ATOM 978 C CA . THR A 1 124 ? -8.141 -16.062 8.031 1 97.12 124 THR A CA 1
ATOM 979 C C . THR A 1 124 ? -7.082 -17.094 8.414 1 97.12 124 THR A C 1
ATOM 981 O O . THR A 1 124 ? -5.953 -16.734 8.758 1 97.12 124 THR A O 1
ATOM 984 N N . LYS A 1 125 ? -7.406 -18.344 8.359 1 96.44 125 LYS A N 1
ATOM 985 C CA . LYS A 1 125 ? -6.453 -19.422 8.633 1 96.44 125 LYS A CA 1
ATOM 986 C C . LYS A 1 125 ? -5.27 -19.359 7.672 1 96.44 125 LYS A C 1
ATOM 988 O O . LYS A 1 125 ? -4.121 -19.516 8.086 1 96.44 125 LYS A O 1
ATOM 993 N N . ALA A 1 126 ? -5.613 -19.172 6.422 1 97.5 126 ALA A N 1
ATOM 994 C CA . ALA A 1 126 ? -4.566 -19.047 5.414 1 97.5 126 ALA A CA 1
ATOM 995 C C . ALA A 1 126 ? -3.639 -17.875 5.727 1 97.5 126 ALA A C 1
ATOM 997 O O . ALA A 1 126 ? -2.416 -18 5.621 1 97.5 126 ALA A O 1
ATOM 998 N N . TYR A 1 127 ? -4.199 -16.75 6.109 1 98 127 TYR A N 1
ATOM 999 C CA . TYR A 1 127 ? -3.436 -15.555 6.469 1 98 127 TYR A CA 1
ATOM 1000 C C . TYR A 1 127 ? -2.518 -15.828 7.652 1 98 127 TYR A C 1
ATOM 1002 O O . TYR A 1 127 ? -1.333 -15.484 7.621 1 98 127 TYR A O 1
ATOM 1010 N N . GLU A 1 128 ? -3.02 -16.484 8.656 1 98.12 128 GLU A N 1
ATOM 1011 C CA . GLU A 1 128 ? -2.262 -16.812 9.859 1 98.12 128 GLU A CA 1
ATOM 1012 C C . GLU A 1 128 ? -1.074 -17.719 9.547 1 98.12 128 GLU A C 1
ATOM 1014 O O . GLU A 1 128 ? -0.008 -17.578 10.148 1 98.12 128 GLU A O 1
ATOM 1019 N N . LYS A 1 129 ? -1.188 -18.5 8.586 1 97.81 129 LYS A N 1
ATOM 1020 C CA . LYS A 1 129 ? -0.167 -19.484 8.25 1 97.81 129 LYS A CA 1
ATOM 1021 C C . LYS A 1 129 ? 0.887 -18.891 7.32 1 97.81 129 LYS A C 1
ATOM 1023 O O . LYS A 1 129 ? 1.972 -19.453 7.16 1 97.81 129 LYS A O 1
ATOM 1028 N N . THR A 1 130 ? 0.536 -17.781 6.719 1 97.94 130 THR A N 1
ATOM 1029 C CA . THR A 1 130 ? 1.415 -17.344 5.641 1 97.94 130 THR A CA 1
ATOM 1030 C C . THR A 1 130 ? 1.881 -15.906 5.879 1 97.94 130 THR A C 1
ATOM 1032 O O . THR A 1 130 ? 2.982 -15.688 6.387 1 97.94 130 THR A O 1
ATOM 1035 N N . LEU A 1 131 ? 0.965 -14.914 5.809 1 97.88 131 LEU A N 1
ATOM 1036 C CA . LEU A 1 131 ? 1.34 -13.508 5.688 1 97.88 131 LEU A CA 1
ATOM 1037 C C . LEU A 1 131 ? 1.424 -12.852 7.059 1 97.88 131 LEU A C 1
ATOM 1039 O O . LEU A 1 131 ? 2.209 -11.922 7.262 1 97.88 131 LEU A O 1
ATOM 1043 N N . LYS A 1 132 ? 0.714 -13.297 8.008 1 98 132 LYS A N 1
ATOM 1044 C CA . LYS A 1 132 ? 0.506 -12.602 9.266 1 98 132 LYS A CA 1
ATOM 1045 C C . LYS A 1 132 ? 1.834 -12.328 9.969 1 98 132 LYS A C 1
ATOM 1047 O O . LYS A 1 132 ? 2.033 -11.258 10.539 1 98 132 LYS A O 1
ATOM 1052 N N . LYS A 1 133 ? 2.789 -13.234 9.945 1 97.81 133 LYS A N 1
ATOM 1053 C CA . LYS A 1 133 ? 4.051 -13.133 10.672 1 97.81 133 LYS A CA 1
ATOM 1054 C C . LYS A 1 133 ? 4.91 -12 10.117 1 97.81 133 LYS A C 1
ATOM 1056 O O . LYS A 1 133 ? 5.848 -11.547 10.773 1 97.81 133 LYS A O 1
ATOM 1061 N N . TYR A 1 134 ? 4.574 -11.531 8.922 1 97.12 134 TYR A N 1
ATOM 1062 C CA . TYR A 1 134 ? 5.352 -10.461 8.297 1 97.12 134 TYR A CA 1
ATOM 1063 C C . TYR A 1 134 ? 4.637 -9.125 8.414 1 97.12 134 TYR A C 1
ATOM 1065 O O . TYR A 1 134 ? 5.129 -8.109 7.922 1 97.12 134 TYR A O 1
ATOM 1073 N N . HIS A 1 135 ? 3.385 -9.078 8.945 1 95.81 135 HIS A N 1
ATOM 1074 C CA . HIS A 1 135 ? 2.568 -7.867 9.016 1 95.81 135 HIS A CA 1
ATOM 1075 C C . HIS A 1 135 ? 2.502 -7.328 10.438 1 95.81 135 HIS A C 1
ATOM 1077 O O . HIS A 1 135 ? 2.225 -8.078 11.383 1 95.81 135 HIS A O 1
ATOM 1083 N N . GLY A 1 136 ? 2.803 -6.07 10.617 1 93.75 136 GLY A N 1
ATOM 1084 C CA . GLY A 1 136 ? 2.576 -5.422 11.898 1 93.75 136 GLY A CA 1
ATOM 1085 C C . GLY A 1 136 ? 1.106 -5.215 12.211 1 93.75 136 GLY A C 1
ATOM 1086 O O . GLY A 1 136 ? 0.239 -5.621 11.438 1 93.75 136 GLY A O 1
ATOM 1087 N N . PHE A 1 137 ? 0.89 -4.551 13.312 1 91.31 137 PHE A N 1
ATOM 1088 C CA . PHE A 1 137 ? -0.456 -4.41 13.852 1 91.31 137 PHE A CA 1
ATOM 1089 C C . PHE A 1 137 ? -1.37 -3.699 12.867 1 91.31 137 PHE A C 1
ATOM 1091 O O . PHE A 1 137 ? -2.51 -4.117 12.648 1 91.31 137 PHE A O 1
ATOM 1098 N N . LEU A 1 138 ? -0.899 -2.674 12.211 1 89.38 138 LEU A N 1
ATOM 1099 C CA . LEU A 1 138 ? -1.73 -1.891 11.305 1 89.38 138 LEU A CA 1
ATOM 1100 C C . LEU A 1 138 ? -2.156 -2.723 10.102 1 89.38 138 LEU A C 1
ATOM 1102 O O . LEU A 1 138 ? -3.338 -2.756 9.75 1 89.38 138 LEU A O 1
ATOM 1106 N N . VAL A 1 139 ? -1.175 -3.332 9.391 1 93.38 139 VAL A N 1
ATOM 1107 C CA . VAL A 1 139 ? -1.469 -4.129 8.203 1 93.38 139 VAL A CA 1
ATOM 1108 C C . VAL A 1 139 ? -2.365 -5.305 8.586 1 93.38 139 VAL A C 1
ATOM 1110 O O . VAL A 1 139 ? -3.271 -5.672 7.832 1 93.38 139 VAL A O 1
ATOM 1113 N N . ARG A 1 140 ? -2.186 -5.891 9.773 1 95.56 140 ARG A N 1
ATOM 1114 C CA . ARG A 1 140 ? -3.057 -6.957 10.258 1 95.56 140 ARG A CA 1
ATOM 1115 C C . ARG A 1 140 ? -4.496 -6.469 10.391 1 95.56 140 ARG A C 1
ATOM 1117 O O . ARG A 1 140 ? -5.438 -7.211 10.102 1 95.56 140 ARG A O 1
ATOM 1124 N N . GLY A 1 141 ? -4.594 -5.277 10.82 1 93.12 141 GLY A N 1
ATOM 1125 C CA . GLY A 1 141 ? -5.922 -4.688 10.898 1 93.12 141 GLY A CA 1
ATOM 1126 C C . GLY A 1 141 ? -6.598 -4.555 9.547 1 93.12 141 GLY A C 1
ATOM 1127 O O . GLY A 1 141 ? -7.789 -4.836 9.414 1 93.12 141 GLY A O 1
ATOM 1128 N N . VAL A 1 142 ? -5.879 -4.121 8.555 1 91.81 142 VAL A N 1
ATOM 1129 C CA . VAL A 1 142 ? -6.398 -3.99 7.199 1 91.81 142 VAL A CA 1
ATOM 1130 C C . VAL A 1 142 ? -6.859 -5.355 6.691 1 91.81 142 VAL A C 1
ATOM 1132 O O . VAL A 1 142 ? -7.922 -5.469 6.078 1 91.81 142 VAL A O 1
ATOM 1135 N N . PHE A 1 143 ? -6.02 -6.355 6.945 1 94.75 143 PHE A N 1
ATOM 1136 C CA . PHE A 1 143 ? -6.395 -7.691 6.5 1 94.75 143 PHE A CA 1
ATOM 1137 C C . PHE A 1 143 ? -7.648 -8.172 7.223 1 94.75 143 PHE A C 1
ATOM 1139 O O . PHE A 1 143 ? -8.5 -8.828 6.625 1 94.75 143 PHE A O 1
ATOM 1146 N N . SER A 1 144 ? -7.758 -7.891 8.477 1 94.06 144 SER A N 1
ATOM 1147 C CA . SER A 1 144 ? -8.961 -8.25 9.219 1 94.06 144 SER A CA 1
ATOM 1148 C C . SER A 1 144 ? -10.203 -7.648 8.578 1 94.06 144 SER A C 1
ATOM 1150 O O . SER A 1 144 ? -11.234 -8.312 8.469 1 94.06 144 SER A O 1
ATOM 1152 N N . LEU A 1 145 ? -10.141 -6.426 8.164 1 90.75 145 LEU A N 1
ATOM 1153 C CA . LEU A 1 145 ? -11.25 -5.77 7.473 1 90.75 145 LEU A CA 1
ATOM 1154 C C . LEU A 1 145 ? -11.516 -6.418 6.121 1 90.75 145 LEU A C 1
ATOM 1156 O O . LEU A 1 145 ? -12.664 -6.566 5.715 1 90.75 145 LEU A O 1
ATOM 1160 N N . ALA A 1 146 ? -10.477 -6.75 5.457 1 93.75 146 ALA A N 1
ATOM 1161 C CA . ALA A 1 146 ? -10.617 -7.395 4.156 1 93.75 146 ALA A CA 1
ATOM 1162 C C . ALA A 1 146 ? -11.359 -8.727 4.277 1 93.75 146 ALA A C 1
ATOM 1164 O O . ALA A 1 146 ? -12.188 -9.062 3.428 1 93.75 146 ALA A O 1
ATOM 1165 N N . MET A 1 147 ? -11.125 -9.477 5.375 1 95.06 147 MET A N 1
ATOM 1166 C CA . MET A 1 147 ? -11.75 -10.781 5.582 1 95.06 147 MET A CA 1
ATOM 1167 C C . MET A 1 147 ? -13.266 -10.648 5.707 1 95.06 147 MET A C 1
ATOM 1169 O O . MET A 1 147 ? -14.008 -11.562 5.363 1 95.06 147 MET A O 1
ATOM 1173 N N . LYS A 1 148 ? -13.688 -9.539 6.141 1 93.5 148 LYS A N 1
ATOM 1174 C CA . LYS A 1 148 ? -15.117 -9.297 6.305 1 93.5 148 LYS A CA 1
ATOM 1175 C C . LYS A 1 148 ? -15.82 -9.203 4.953 1 93.5 148 LYS A C 1
ATOM 1177 O O . LYS A 1 148 ? -17.047 -9.32 4.871 1 93.5 148 LYS A O 1
ATOM 1182 N N . ALA A 1 149 ? -15.078 -8.969 3.98 1 93.81 149 ALA A N 1
ATOM 1183 C CA . ALA A 1 149 ? -15.641 -8.797 2.643 1 93.81 149 ALA A CA 1
ATOM 1184 C C . ALA A 1 149 ? -15.695 -10.125 1.898 1 93.81 149 ALA A C 1
ATOM 1186 O O . ALA A 1 149 ? -16.297 -10.219 0.823 1 93.81 149 ALA A O 1
ATOM 1187 N N . VAL A 1 150 ? -15.062 -11.172 2.418 1 96.12 150 VAL A N 1
ATOM 1188 C CA . VAL A 1 150 ? -15.016 -12.477 1.756 1 96.12 150 VAL A CA 1
ATOM 1189 C C . VAL A 1 150 ? -16.422 -13.031 1.6 1 96.12 150 VAL A C 1
ATOM 1191 O O . VAL A 1 150 ? -17.188 -13.109 2.572 1 96.12 150 VAL A O 1
ATOM 1194 N N . PRO A 1 151 ? -16.781 -13.414 0.431 1 95.06 151 PRO A N 1
ATOM 1195 C CA . PRO A 1 151 ? -18.141 -13.898 0.184 1 95.06 151 PRO A CA 1
ATOM 1196 C C . PRO A 1 151 ? -18.391 -15.289 0.753 1 95.06 151 PRO A C 1
ATOM 1198 O O . PRO A 1 151 ? -17.453 -15.961 1.186 1 95.06 151 PRO A O 1
ATOM 1201 N N . TYR A 1 152 ? -19.656 -15.594 0.699 1 93.19 152 TYR A N 1
ATOM 1202 C CA . TYR A 1 152 ? -20.016 -16.984 0.996 1 93.19 152 TYR A CA 1
ATOM 1203 C C . TYR A 1 152 ? -19.469 -17.922 -0.074 1 93.19 152 TYR A C 1
ATOM 1205 O O . TYR A 1 152 ? -19.328 -17.531 -1.234 1 93.19 152 TYR A O 1
ATOM 1213 N N . ARG A 1 153 ? -19.281 -19.188 0.364 1 92.19 153 ARG A N 1
ATOM 1214 C CA . ARG A 1 153 ? -18.703 -20.188 -0.525 1 92.19 153 ARG A CA 1
ATOM 1215 C C . ARG A 1 153 ? -19.531 -20.328 -1.803 1 92.19 153 ARG A C 1
ATOM 1217 O O . ARG A 1 153 ? -18.969 -20.375 -2.902 1 92.19 153 ARG A O 1
ATOM 1224 N N . LYS A 1 154 ? -20.859 -20.375 -1.65 1 89.5 154 LYS A N 1
ATOM 1225 C CA . LYS A 1 154 ? -21.75 -20.547 -2.799 1 89.5 154 LYS A CA 1
ATOM 1226 C C . LYS A 1 154 ? -21.531 -19.469 -3.842 1 89.5 154 LYS A C 1
ATOM 1228 O O . LYS A 1 154 ? -21.391 -19.75 -5.031 1 89.5 154 LYS A O 1
ATOM 1233 N N . ASP A 1 155 ? -21.453 -18.203 -3.408 1 91.88 155 ASP A N 1
ATOM 1234 C CA . ASP A 1 155 ? -21.266 -17.078 -4.312 1 91.88 155 ASP A CA 1
ATOM 1235 C C . ASP A 1 155 ? -19.859 -17.094 -4.918 1 91.88 155 ASP A C 1
ATOM 1237 O O . ASP A 1 155 ? -19.688 -16.797 -6.102 1 91.88 155 ASP A O 1
ATOM 1241 N N . PHE A 1 156 ? -18.891 -17.516 -4.152 1 93.88 156 PHE A N 1
ATOM 1242 C CA . PHE A 1 156 ? -17.516 -17.578 -4.602 1 93.88 156 PHE A CA 1
ATOM 1243 C C . PHE A 1 156 ? -17.344 -18.641 -5.688 1 93.88 156 PHE A C 1
ATOM 1245 O O . PHE A 1 156 ? -16.781 -18.375 -6.746 1 93.88 156 PHE A O 1
ATOM 1252 N N . MET A 1 157 ? -17.891 -19.812 -5.418 1 90.5 157 MET A N 1
ATOM 1253 C CA . MET A 1 157 ? -17.781 -20.922 -6.367 1 90.5 157 MET A CA 1
ATOM 1254 C C . MET A 1 157 ? -18.5 -20.594 -7.676 1 90.5 157 MET A C 1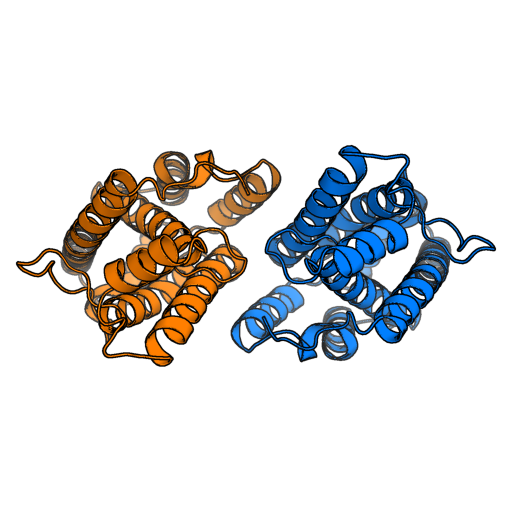
ATOM 1256 O O . MET A 1 157 ? -18.016 -20.938 -8.758 1 90.5 157 MET A O 1
ATOM 1260 N N . LYS A 1 158 ? -19.625 -19.938 -7.547 1 90.19 158 LYS A N 1
ATOM 1261 C CA . LYS A 1 158 ? -20.344 -19.5 -8.734 1 90.19 158 LYS A CA 1
ATOM 1262 C C . LYS A 1 158 ? -19.516 -18.531 -9.562 1 90.19 158 LYS A C 1
ATOM 1264 O O . LYS A 1 158 ? -19.484 -18.625 -10.789 1 90.19 158 LYS A O 1
ATOM 1269 N N . ALA A 1 159 ? -18.875 -17.656 -8.828 1 90.44 159 ALA A N 1
ATOM 1270 C CA . ALA A 1 159 ? -18.062 -16.656 -9.5 1 90.44 159 ALA A CA 1
ATOM 1271 C C . ALA A 1 159 ? -16.844 -17.281 -10.18 1 90.44 159 ALA A C 1
ATOM 1273 O O . ALA A 1 159 ? -16.422 -16.844 -11.25 1 90.44 159 ALA A O 1
ATOM 1274 N N . LEU A 1 160 ? -16.281 -18.312 -9.594 1 90.38 160 LEU A N 1
ATOM 1275 C CA . LEU A 1 160 ? -15.117 -19 -10.148 1 90.38 160 LEU A CA 1
ATOM 1276 C C . LEU A 1 160 ? -15.484 -19.766 -11.414 1 90.38 160 LEU A C 1
ATOM 1278 O O . LEU A 1 160 ? -14.711 -19.781 -12.375 1 90.38 160 LEU A O 1
ATOM 1282 N N . GLY A 1 161 ? -16.531 -20.547 -11.359 1 83.81 161 GLY A N 1
ATOM 1283 C CA . GLY A 1 161 ? -16.922 -21.438 -12.43 1 83.81 161 GLY A CA 1
ATOM 1284 C C . GLY A 1 161 ? -17.766 -20.766 -13.492 1 83.81 161 GLY A C 1
ATOM 1285 O O . GLY A 1 161 ? -17.812 -21.219 -14.641 1 83.81 161 GLY A O 1
ATOM 1286 N N . GLY A 1 162 ? -18.438 -19.75 -13.086 1 69.94 162 GLY A N 1
ATOM 1287 C CA . GLY A 1 162 ? -19.516 -19.25 -13.93 1 69.94 162 GLY A CA 1
ATOM 1288 C C . GLY A 1 162 ? -20.828 -19.984 -13.727 1 69.94 162 GLY A C 1
ATOM 1289 O O . GLY A 1 162 ? -20.859 -21.031 -13.086 1 69.94 162 GLY A O 1
ATOM 1290 N N . ALA A 1 163 ? -21.938 -19.5 -14.141 1 62.5 163 ALA A N 1
ATOM 1291 C CA . ALA A 1 163 ? -23.312 -19.938 -13.914 1 62.5 163 ALA A CA 1
ATOM 1292 C C . ALA A 1 163 ? -23.5 -21.391 -14.336 1 62.5 163 ALA A C 1
ATOM 1294 O O . ALA A 1 163 ? -24.328 -22.109 -13.766 1 62.5 163 ALA A O 1
ATOM 1295 N N . GLU A 1 164 ? -22.641 -21.828 -15.109 1 65.75 164 GLU A N 1
ATOM 1296 C CA . GLU A 1 164 ? -23 -23.078 -15.758 1 65.75 164 GLU A CA 1
ATOM 1297 C C . GLU A 1 164 ? -21.969 -24.172 -15.461 1 65.75 164 GLU A C 1
ATOM 1299 O O . GLU A 1 164 ? -22.188 -25.344 -15.797 1 65.75 164 GLU A O 1
ATOM 1304 N N . GLU A 1 165 ? -21.016 -23.844 -14.68 1 67.31 165 GLU A N 1
ATOM 1305 C CA . GLU A 1 165 ? -19.953 -24.828 -14.57 1 67.31 165 GLU A CA 1
ATOM 1306 C C . GLU A 1 165 ? -20.203 -25.781 -13.398 1 67.31 165 GLU A C 1
ATOM 1308 O O . GLU A 1 165 ? -20.656 -25.359 -12.336 1 67.31 165 GLU A O 1
ATOM 1313 N N . GLU A 1 166 ? -19.969 -26.984 -13.734 1 76.75 166 GLU A N 1
ATOM 1314 C CA . GLU A 1 166 ? -20.078 -28.016 -12.695 1 76.75 166 GLU A CA 1
ATOM 1315 C C . GLU A 1 166 ? -19.047 -27.812 -11.602 1 76.75 166 GLU A C 1
ATOM 1317 O O . GLU A 1 166 ? -17.891 -27.5 -11.883 1 76.75 166 GLU A O 1
ATOM 1322 N N . GLN A 1 167 ? -19.422 -27.938 -10.414 1 82.81 167 GLN A N 1
ATOM 1323 C CA . GLN A 1 167 ? -18.594 -27.734 -9.227 1 82.81 167 GLN A CA 1
ATOM 1324 C C . GLN A 1 167 ? -17.359 -28.625 -9.266 1 82.81 167 GLN A C 1
ATOM 1326 O O . GLN A 1 167 ? -16.266 -28.203 -8.867 1 82.81 167 GLN A O 1
ATOM 1331 N N . TYR A 1 168 ? -17.547 -29.812 -9.789 1 85.38 168 TYR A N 1
ATOM 1332 C CA . TYR A 1 168 ? -16.438 -30.75 -9.836 1 85.38 168 TYR A CA 1
ATOM 1333 C C . TYR A 1 168 ? -15.336 -30.25 -10.758 1 85.38 168 TYR A C 1
ATOM 1335 O O . TYR A 1 168 ? -14.148 -30.391 -10.453 1 85.38 168 TYR A O 1
ATOM 1343 N N . THR A 1 169 ? -15.664 -29.672 -11.82 1 88.94 169 THR A N 1
ATOM 1344 C CA . THR A 1 169 ? -14.688 -29.141 -12.758 1 88.94 169 THR A CA 1
ATOM 1345 C C . THR A 1 169 ? -13.945 -27.953 -12.148 1 88.94 169 THR A C 1
ATOM 1347 O O . THR A 1 169 ? -12.734 -27.812 -12.336 1 88.94 169 THR A O 1
ATOM 1350 N N . VAL A 1 170 ? -14.656 -27.203 -11.398 1 91.38 170 VAL A N 1
ATOM 1351 C CA . VAL A 1 170 ? -14.055 -26.047 -10.742 1 91.38 170 VAL A CA 1
ATOM 1352 C C . VAL A 1 170 ? -13.039 -26.531 -9.703 1 91.38 170 VAL A C 1
ATOM 1354 O O . VAL A 1 170 ? -11.922 -26 -9.633 1 91.38 170 VAL A O 1
ATOM 1357 N N . MET A 1 171 ? -13.367 -27.531 -8.992 1 92.44 171 MET A N 1
ATOM 1358 C CA . MET A 1 171 ? -12.484 -28.078 -7.965 1 92.44 171 MET A CA 1
ATOM 1359 C C . MET A 1 171 ? -11.219 -28.656 -8.586 1 92.44 171 MET A C 1
ATOM 1361 O O . MET A 1 171 ? -10.125 -28.5 -8.055 1 92.44 171 MET A O 1
ATOM 1365 N N . GLU A 1 172 ? -11.367 -29.297 -9.648 1 93.56 172 GLU A N 1
ATOM 1366 C CA . GLU A 1 172 ? -10.219 -29.859 -10.359 1 93.56 172 GLU A CA 1
ATOM 1367 C C . GLU A 1 172 ? -9.297 -28.766 -10.875 1 93.56 172 GLU A C 1
ATOM 1369 O O . GLU A 1 172 ? -8.07 -28.891 -10.797 1 93.56 172 GLU A O 1
ATOM 1374 N N . ASP A 1 173 ? -9.891 -27.766 -11.414 1 94.12 173 ASP A N 1
ATOM 1375 C CA . ASP A 1 173 ? -9.109 -26.625 -11.898 1 94.12 173 ASP A CA 1
ATOM 1376 C C . ASP A 1 173 ? -8.32 -25.969 -10.766 1 94.12 173 ASP A C 1
ATOM 1378 O O . ASP A 1 173 ? -7.152 -25.609 -10.945 1 94.12 173 ASP A O 1
ATOM 1382 N N . ILE A 1 174 ? -8.969 -25.859 -9.617 1 95.38 174 ILE A N 1
ATOM 1383 C CA . ILE A 1 174 ? -8.305 -25.281 -8.461 1 95.38 174 ILE A CA 1
ATOM 1384 C C . ILE A 1 174 ? -7.121 -26.156 -8.047 1 95.38 174 ILE A C 1
ATOM 1386 O O . ILE A 1 174 ? -6.023 -25.656 -7.809 1 95.38 174 ILE A O 1
ATOM 1390 N N . GLN A 1 175 ? -7.387 -27.406 -8.031 1 96.81 175 GLN A N 1
ATOM 1391 C CA . GLN A 1 175 ? -6.34 -28.344 -7.629 1 96.81 175 GLN A CA 1
ATOM 1392 C C . GLN A 1 175 ? -5.133 -28.25 -8.562 1 96.81 175 GLN A C 1
ATOM 1394 O O . GLN A 1 175 ? -3.992 -28.203 -8.102 1 96.81 175 GLN A O 1
ATOM 1399 N N . ASN A 1 176 ? -5.387 -28.281 -9.789 1 96.31 176 ASN A N 1
ATOM 1400 C CA . ASN A 1 176 ? -4.305 -28.188 -10.758 1 96.31 176 ASN A CA 1
ATOM 1401 C C . ASN A 1 176 ? -3.523 -26.891 -10.609 1 96.31 176 ASN A C 1
ATOM 1403 O O . ASN A 1 176 ? -2.291 -26.891 -10.641 1 96.31 176 ASN A O 1
ATOM 1407 N N . PHE A 1 177 ? -4.266 -25.828 -10.508 1 97.19 177 PHE A N 1
ATOM 1408 C CA . PHE A 1 177 ? -3.658 -24.516 -10.297 1 97.19 177 PHE A CA 1
ATOM 1409 C C . PHE A 1 177 ? -2.754 -24.516 -9.07 1 97.19 177 PHE A C 1
ATOM 1411 O O . PHE A 1 177 ? -1.601 -24.094 -9.141 1 97.19 177 PHE A O 1
ATOM 1418 N N . VAL A 1 178 ? -3.248 -25 -7.938 1 98.19 178 VAL A N 1
ATOM 1419 C CA . VAL A 1 178 ? -2.527 -25.047 -6.672 1 98.19 178 VAL A CA 1
ATOM 1420 C C . VAL A 1 178 ? -1.271 -25.906 -6.816 1 98.19 178 VAL A C 1
ATOM 1422 O O . VAL A 1 178 ? -0.187 -25.5 -6.387 1 98.19 178 VAL A O 1
ATOM 1425 N N . ASP A 1 179 ? -1.368 -27.031 -7.449 1 98.38 179 ASP A N 1
ATOM 1426 C CA . ASP A 1 179 ? -0.249 -27.953 -7.57 1 98.38 179 ASP A CA 1
ATOM 1427 C C . ASP A 1 179 ? 0.898 -27.344 -8.367 1 98.38 179 ASP A C 1
ATOM 1429 O O . ASP A 1 179 ? 2.057 -27.406 -7.945 1 98.38 179 ASP A O 1
ATOM 1433 N N . VAL A 1 180 ? 0.553 -26.75 -9.453 1 98.38 180 VAL A N 1
ATOM 1434 C CA . VAL A 1 180 ? 1.586 -26.188 -10.32 1 98.38 180 VAL A CA 1
ATOM 1435 C C . VAL A 1 180 ? 2.23 -24.984 -9.641 1 98.38 180 VAL A C 1
ATOM 1437 O O . VAL A 1 180 ? 3.457 -24.875 -9.594 1 98.38 180 VAL A O 1
ATOM 1440 N N . LEU A 1 181 ? 1.419 -24.094 -9.133 1 98.62 181 LEU A N 1
ATOM 1441 C CA . LEU A 1 181 ? 1.953 -22.906 -8.461 1 98.62 181 LEU A CA 1
ATOM 1442 C C . LEU A 1 181 ? 2.793 -23.297 -7.254 1 98.62 181 LEU A C 1
ATOM 1444 O O . LEU A 1 181 ? 3.875 -22.75 -7.035 1 98.62 181 LEU A O 1
ATOM 1448 N N . ASP A 1 182 ? 2.318 -24.25 -6.484 1 98.69 182 ASP A N 1
ATOM 1449 C CA . ASP A 1 182 ? 3.025 -24.688 -5.293 1 98.69 182 ASP A CA 1
ATOM 1450 C C . ASP A 1 182 ? 4.414 -25.234 -5.641 1 98.69 182 ASP A C 1
ATOM 1452 O O . ASP A 1 182 ? 5.391 -24.922 -4.957 1 98.69 182 ASP A O 1
ATOM 1456 N N . SER A 1 183 ? 4.52 -25.969 -6.668 1 98.69 183 SER A N 1
ATOM 1457 C CA . SER A 1 183 ? 5.809 -26.516 -7.09 1 98.69 183 SER A CA 1
ATOM 1458 C C . SER A 1 183 ? 6.766 -25.406 -7.512 1 98.69 183 SER A C 1
ATOM 1460 O O . SER A 1 183 ? 7.961 -25.469 -7.223 1 98.69 183 SER A O 1
ATOM 1462 N N . ASN A 1 184 ? 6.242 -24.406 -8.242 1 98.81 184 ASN A N 1
ATOM 1463 C CA . ASN A 1 184 ? 7.066 -23.266 -8.602 1 98.81 184 ASN A CA 1
ATOM 1464 C C . ASN A 1 184 ? 7.582 -22.531 -7.359 1 98.81 184 ASN A C 1
ATOM 1466 O O . ASN A 1 184 ? 8.766 -22.203 -7.273 1 98.81 184 ASN A O 1
ATOM 1470 N N . LEU A 1 185 ? 6.707 -22.312 -6.414 1 98.81 185 LEU A N 1
ATOM 1471 C CA . LEU A 1 185 ? 7.066 -21.578 -5.215 1 98.81 185 LEU A CA 1
ATOM 1472 C C . LEU A 1 185 ? 8.055 -22.359 -4.359 1 98.81 185 LEU A C 1
ATOM 1474 O O . LEU A 1 185 ? 8.922 -21.766 -3.709 1 98.81 185 LEU A O 1
ATOM 1478 N N . ASP A 1 186 ? 7.934 -23.688 -4.375 1 98.62 186 ASP A N 1
ATOM 1479 C CA . ASP A 1 186 ? 8.898 -24.516 -3.658 1 98.62 186 ASP A CA 1
ATOM 1480 C C . ASP A 1 186 ? 10.32 -24.266 -4.168 1 98.62 186 ASP A C 1
ATOM 1482 O O . ASP A 1 186 ? 11.25 -24.141 -3.379 1 98.62 186 ASP A O 1
ATOM 1486 N N . VAL A 1 187 ? 10.477 -24.203 -5.453 1 98.75 187 VAL A N 1
ATOM 1487 C CA . VAL A 1 187 ? 11.773 -23.953 -6.074 1 98.75 187 VAL A CA 1
ATOM 1488 C C . VAL A 1 187 ? 12.32 -22.609 -5.621 1 98.75 187 VAL A C 1
ATOM 1490 O O . VAL A 1 187 ? 13.477 -22.5 -5.215 1 98.75 187 VAL A O 1
ATOM 1493 N N . LEU A 1 188 ? 11.484 -21.625 -5.664 1 98.81 188 LEU A N 1
ATOM 1494 C CA . LEU A 1 188 ? 11.914 -20.281 -5.312 1 98.81 188 LEU A CA 1
ATOM 1495 C C . LEU A 1 188 ? 12.203 -20.172 -3.822 1 98.81 188 LEU A C 1
ATOM 1497 O O . LEU A 1 188 ? 13.148 -19.484 -3.418 1 98.81 188 LEU A O 1
ATOM 1501 N N . THR A 1 189 ? 11.398 -20.812 -3.01 1 98.38 189 THR A N 1
ATOM 1502 C CA . THR A 1 189 ? 11.609 -20.812 -1.566 1 98.38 189 THR A CA 1
ATOM 1503 C C . THR A 1 189 ? 12.953 -21.438 -1.219 1 98.38 189 THR A C 1
ATOM 1505 O O . THR A 1 189 ? 13.719 -20.891 -0.421 1 98.38 189 THR A O 1
ATOM 1508 N N . GLU A 1 190 ? 13.242 -22.516 -1.798 1 98.44 190 GLU A N 1
ATOM 1509 C CA . GLU A 1 190 ? 14.531 -23.188 -1.588 1 98.44 190 GLU A CA 1
ATOM 1510 C C . GLU A 1 190 ? 15.688 -22.297 -2.049 1 98.44 190 GLU A C 1
ATOM 1512 O O . GLU A 1 190 ? 16.703 -22.188 -1.359 1 98.44 190 GLU A O 1
ATOM 1517 N N . PHE A 1 191 ? 15.531 -21.703 -3.178 1 98.69 191 PHE A N 1
ATOM 1518 C CA . PHE A 1 191 ? 16.562 -20.828 -3.732 1 98.69 191 PHE A CA 1
ATOM 1519 C C . PHE A 1 191 ? 16.844 -19.672 -2.791 1 98.69 191 PHE A C 1
ATOM 1521 O O . PHE A 1 191 ? 18.016 -19.344 -2.545 1 98.69 191 PHE A O 1
ATOM 1528 N N . TYR A 1 192 ? 15.797 -19.094 -2.285 1 98.56 192 TYR A N 1
ATOM 1529 C CA . TYR A 1 192 ? 15.969 -17.984 -1.359 1 98.56 192 TYR A CA 1
ATOM 1530 C C . TYR A 1 192 ? 16.672 -18.438 -0.085 1 98.56 192 TYR A C 1
ATOM 1532 O O . TYR A 1 192 ? 17.547 -17.734 0.437 1 98.56 192 TYR A O 1
ATOM 1540 N N . ALA A 1 193 ? 16.281 -19.562 0.425 1 97.75 193 ALA A N 1
ATOM 1541 C CA . ALA A 1 193 ? 16.906 -20.109 1.627 1 97.75 193 ALA A CA 1
ATOM 1542 C C . ALA A 1 193 ? 18.391 -20.391 1.397 1 97.75 193 ALA A C 1
ATOM 1544 O O . ALA A 1 193 ? 19.234 -20.016 2.219 1 97.75 193 ALA A O 1
ATOM 1545 N N . GLU A 1 194 ? 18.75 -20.938 0.304 1 97.88 194 GLU A N 1
ATOM 1546 C CA . GLU A 1 194 ? 20.125 -21.312 -0.025 1 97.88 194 GLU A CA 1
ATOM 1547 C C . GLU A 1 194 ? 21.016 -20.094 -0.19 1 97.88 194 GLU A C 1
ATOM 1549 O O . GLU A 1 194 ? 22.219 -20.156 0.043 1 97.88 194 GLU A O 1
ATOM 1554 N N . ASN A 1 195 ? 20.391 -19 -0.577 1 97.94 195 ASN A N 1
ATOM 1555 C CA . ASN A 1 195 ? 21.188 -17.797 -0.853 1 97.94 195 ASN A CA 1
ATOM 1556 C C . ASN A 1 195 ? 21 -16.734 0.229 1 97.94 195 ASN A C 1
ATOM 1558 O O . ASN A 1 195 ? 21.406 -15.594 0.055 1 97.94 195 ASN A O 1
ATOM 1562 N N . ASN A 1 196 ? 20.266 -17.078 1.32 1 96.31 196 ASN A N 1
ATOM 1563 C CA . ASN A 1 196 ? 20.062 -16.219 2.479 1 96.31 196 ASN A CA 1
ATOM 1564 C C . ASN A 1 196 ? 19.375 -14.914 2.088 1 96.31 196 ASN A C 1
ATOM 1566 O O . ASN A 1 196 ? 19.828 -13.836 2.48 1 96.31 196 ASN A O 1
ATOM 1570 N N . CYS A 1 197 ? 18.406 -15.039 1.226 1 96.25 197 CYS A N 1
ATOM 1571 C CA . CYS A 1 197 ? 17.719 -13.859 0.725 1 96.25 197 CYS A CA 1
ATOM 1572 C C . CYS A 1 197 ? 16.359 -13.695 1.399 1 96.25 197 CYS A C 1
ATOM 1574 O O . CYS A 1 197 ? 15.633 -12.742 1.115 1 96.25 197 CYS A O 1
ATOM 1576 N N . ASP A 1 198 ? 16.016 -14.57 2.312 1 94.31 198 ASP A N 1
ATOM 1577 C CA . ASP A 1 198 ? 14.781 -14.398 3.062 1 94.31 198 ASP A CA 1
ATOM 1578 C C . ASP A 1 198 ? 14.906 -13.273 4.082 1 94.31 198 ASP A C 1
ATOM 1580 O O . ASP A 1 198 ? 16.016 -12.883 4.453 1 94.31 198 ASP A O 1
ATOM 1584 N N . ASP A 1 199 ? 13.773 -12.742 4.355 1 91.81 199 ASP A N 1
ATOM 1585 C CA . ASP A 1 199 ? 13.695 -11.641 5.305 1 91.81 199 ASP A CA 1
ATOM 1586 C C . ASP A 1 199 ? 12.438 -11.75 6.172 1 91.81 199 ASP A C 1
ATOM 1588 O O . ASP A 1 199 ? 11.367 -12.117 5.684 1 91.81 199 ASP A O 1
ATOM 1592 N N . GLU A 1 200 ? 12.586 -11.562 7.473 1 91.12 200 GLU A N 1
ATOM 1593 C CA . GLU A 1 200 ? 11.453 -11.711 8.383 1 91.12 200 GLU A CA 1
ATOM 1594 C C . GLU A 1 200 ? 10.93 -10.352 8.836 1 91.12 200 GLU A C 1
ATOM 1596 O O . GLU A 1 200 ? 10.133 -10.273 9.773 1 91.12 200 GLU A O 1
ATOM 1601 N N . ARG A 1 201 ? 11.375 -9.344 8.148 1 88.5 201 ARG A N 1
ATOM 1602 C CA . ARG A 1 201 ? 10.945 -8.008 8.547 1 88.5 201 ARG A CA 1
ATOM 1603 C C . ARG A 1 201 ? 9.43 -7.871 8.469 1 88.5 201 ARG A C 1
ATOM 1605 O O . ARG A 1 201 ? 8.789 -8.5 7.629 1 88.5 201 ARG A O 1
ATOM 1612 N N . LYS A 1 202 ? 8.938 -7.047 9.406 1 89.94 202 LYS A N 1
ATOM 1613 C CA . LYS A 1 202 ? 7.504 -6.762 9.406 1 89.94 202 LYS A CA 1
ATOM 1614 C C . LYS A 1 202 ? 7.211 -5.414 8.742 1 89.94 202 LYS A C 1
ATOM 1616 O O . LYS A 1 202 ? 7.949 -4.445 8.945 1 89.94 202 LYS A O 1
ATOM 1621 N N . VAL A 1 203 ? 6.172 -5.504 8.039 1 87.38 203 VAL A N 1
ATOM 1622 C CA . VAL A 1 203 ? 5.715 -4.266 7.426 1 87.38 203 VAL A CA 1
ATOM 1623 C C . VAL A 1 203 ? 4.441 -3.783 8.117 1 87.38 203 VAL A C 1
ATOM 1625 O O . VAL A 1 203 ? 3.703 -4.582 8.703 1 87.38 203 VAL A O 1
ATOM 1628 N N . MET B 1 1 ? -16.359 20.25 20.344 1 75.25 1 MET B N 1
ATOM 1629 C CA . MET B 1 1 ? -15.109 20.297 19.594 1 75.25 1 MET B CA 1
ATOM 1630 C C . MET B 1 1 ? -15.07 19.203 18.531 1 75.25 1 MET B C 1
ATOM 1632 O O . MET B 1 1 ? -15.562 18.094 18.766 1 75.25 1 MET B O 1
ATOM 1636 N N . SER B 1 2 ? -14.516 19.703 17.469 1 84.75 2 SER B N 1
ATOM 1637 C CA . SER B 1 2 ? -14.523 18.781 16.328 1 84.75 2 SER B CA 1
ATOM 1638 C C . SER B 1 2 ? -13.359 17.797 16.406 1 84.75 2 SER B C 1
ATOM 1640 O O . SER B 1 2 ? -12.539 17.875 17.328 1 84.75 2 SER B O 1
ATOM 1642 N N . PHE B 1 3 ? -13.352 16.859 15.469 1 87.81 3 PHE B N 1
ATOM 1643 C CA . PHE B 1 3 ? -12.289 15.875 15.305 1 87.81 3 PHE B CA 1
ATOM 1644 C C . PHE B 1 3 ? -10.914 16.531 15.391 1 87.81 3 PHE B C 1
ATOM 1646 O O . PHE B 1 3 ? -10.055 16.078 16.141 1 87.81 3 PHE B O 1
ATOM 1653 N N . PHE B 1 4 ? -10.75 17.688 14.789 1 88.62 4 PHE B N 1
ATOM 1654 C CA . PHE B 1 4 ? -9.461 18.344 14.68 1 88.62 4 PHE B CA 1
ATOM 1655 C C . PHE B 1 4 ? -9.102 19.062 15.969 1 88.62 4 PHE B C 1
ATOM 1657 O O . PHE B 1 4 ? -7.941 19.062 16.391 1 88.62 4 PHE B O 1
ATOM 1664 N N . ALA B 1 5 ? -10.047 19.641 16.594 1 86.19 5 ALA B N 1
ATOM 1665 C CA . ALA B 1 5 ? -9.805 20.391 17.828 1 86.19 5 ALA B CA 1
ATOM 1666 C C . ALA B 1 5 ? -9.562 19.453 19 1 86.19 5 ALA B C 1
ATOM 1668 O O . ALA B 1 5 ? -8.906 19.828 19.969 1 86.19 5 ALA B O 1
ATOM 1669 N N . ARG B 1 6 ? -10.047 18.219 18.906 1 87.81 6 ARG B N 1
ATOM 1670 C CA . ARG B 1 6 ? -9.945 17.266 20.016 1 87.81 6 ARG B CA 1
ATOM 1671 C C . ARG B 1 6 ? -8.625 16.5 19.953 1 87.81 6 ARG B C 1
ATOM 1673 O O . ARG B 1 6 ? -8.289 15.766 20.875 1 87.81 6 ARG B O 1
ATOM 1680 N N . ALA B 1 7 ? -7.918 16.75 18.891 1 90.88 7 ALA B N 1
ATOM 168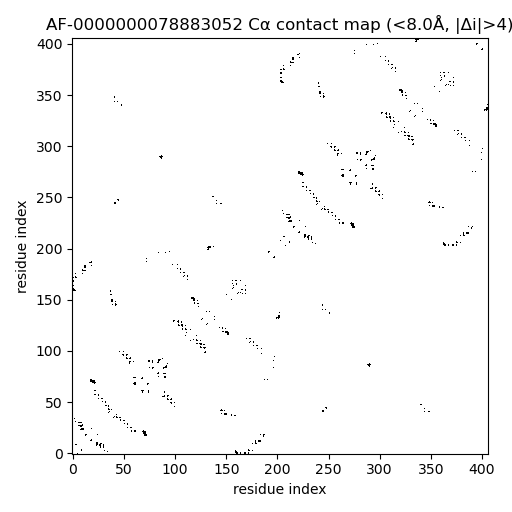1 C CA . ALA B 1 7 ? -6.672 16 18.734 1 90.88 7 ALA B CA 1
ATOM 1682 C C . ALA B 1 7 ? -5.699 16.312 19.859 1 90.88 7 ALA B C 1
ATOM 1684 O O . ALA B 1 7 ? -5.496 17.469 20.234 1 90.88 7 ALA B O 1
ATOM 1685 N N . LYS B 1 8 ? -5.121 15.234 20.422 1 92.94 8 LYS B N 1
ATOM 1686 C CA . LYS B 1 8 ? -4.137 15.391 21.484 1 92.94 8 LYS B CA 1
ATOM 1687 C C . LYS B 1 8 ? -2.928 16.188 21.016 1 92.94 8 LYS B C 1
ATOM 1689 O O . LYS B 1 8 ? -2.383 17 21.75 1 92.94 8 LYS B O 1
ATOM 1694 N N . HIS B 1 9 ? -2.496 15.914 19.844 1 96.12 9 HIS B N 1
ATOM 1695 C CA . HIS B 1 9 ? -1.384 16.609 19.203 1 96.12 9 HIS B CA 1
ATOM 1696 C C . HIS B 1 9 ? -1.846 17.375 17.984 1 96.12 9 HIS B C 1
ATOM 1698 O O . HIS B 1 9 ? -2.363 16.781 17.031 1 96.12 9 HIS B O 1
ATOM 1704 N N . GLN B 1 10 ? -1.637 18.688 18.031 1 95.62 10 GLN B N 1
ATOM 1705 C CA . GLN B 1 10 ? -1.975 19.547 16.906 1 95.62 10 GLN B CA 1
ATOM 1706 C C . GLN B 1 10 ? -0.719 20.031 16.188 1 95.62 10 GLN B C 1
ATOM 1708 O O . GLN B 1 10 ? 0.373 20.031 16.75 1 95.62 10 GLN B O 1
ATOM 1713 N N . PHE B 1 11 ? -0.927 20.297 14.922 1 98.12 11 PHE B N 1
ATOM 1714 C CA . PHE B 1 11 ? 0.177 20.953 14.219 1 98.12 11 PHE B CA 1
ATOM 1715 C C . PHE B 1 11 ? 0.524 22.281 14.867 1 98.12 11 PHE B C 1
ATOM 1717 O O . PHE B 1 11 ? -0.366 23.031 15.281 1 98.12 11 PHE B O 1
ATOM 1724 N N . LEU B 1 12 ? 1.777 22.547 14.922 1 97.94 12 LEU B N 1
ATOM 1725 C CA . LEU B 1 12 ? 2.244 23.797 15.531 1 97.94 12 LEU B CA 1
ATOM 1726 C C . LEU B 1 12 ? 2.5 24.859 14.469 1 97.94 12 LEU B C 1
ATOM 1728 O O . LEU B 1 12 ? 2.846 24.531 13.328 1 97.94 12 LEU B O 1
ATOM 1732 N N . PRO B 1 13 ? 2.285 26.109 14.914 1 98 13 PRO B N 1
ATOM 1733 C CA . PRO B 1 13 ? 2.66 27.172 13.977 1 98 13 PRO B CA 1
ATOM 1734 C C . PRO B 1 13 ? 4.117 27.078 13.531 1 98 13 PRO B C 1
ATOM 1736 O O . PRO B 1 13 ? 4.961 26.562 14.266 1 98 13 PRO B O 1
ATOM 1739 N N . VAL B 1 14 ? 4.387 27.531 12.352 1 98.5 14 VAL B N 1
ATOM 1740 C CA . VAL B 1 14 ? 5.746 27.531 11.82 1 98.5 14 VAL B CA 1
ATOM 1741 C C . VAL B 1 14 ? 6.637 28.406 12.703 1 98.5 14 VAL B C 1
ATOM 1743 O O . VAL B 1 14 ? 6.305 29.562 12.992 1 98.5 14 VAL B O 1
ATOM 1746 N N . PRO B 1 15 ? 7.73 27.797 13.141 1 98.25 15 PRO B N 1
ATOM 1747 C CA . PRO B 1 15 ? 8.633 28.609 13.961 1 98.25 15 PRO B CA 1
ATOM 1748 C C . PRO B 1 15 ? 9.312 29.719 13.172 1 98.25 15 PRO B C 1
ATOM 1750 O O . PRO B 1 15 ? 9.258 29.719 11.938 1 98.25 15 PRO B O 1
ATOM 1753 N N . GLU B 1 16 ? 9.922 30.578 13.891 1 97.75 16 GLU B N 1
ATOM 1754 C CA . GLU B 1 16 ? 10.586 31.734 13.297 1 97.75 16 GLU B CA 1
ATOM 1755 C C . GLU B 1 16 ? 11.695 31.297 12.344 1 97.75 16 GLU B C 1
ATOM 1757 O O . GLU B 1 16 ? 11.906 31.922 11.297 1 97.75 16 GLU B O 1
ATOM 1762 N N . ASN B 1 17 ? 12.359 30.266 12.68 1 97.88 17 ASN B N 1
ATOM 1763 C CA . ASN B 1 17 ? 13.477 29.797 11.859 1 97.88 17 ASN B CA 1
ATOM 1764 C C . ASN B 1 17 ? 13 28.938 10.695 1 97.88 17 ASN B C 1
ATOM 1766 O O . ASN B 1 17 ? 13.812 28.422 9.922 1 97.88 17 ASN B O 1
ATOM 1770 N N . ARG B 1 18 ? 11.711 28.703 10.594 1 98.25 18 ARG B N 1
ATOM 1771 C CA . ARG B 1 18 ? 11.055 27.984 9.508 1 98.25 18 ARG B CA 1
ATOM 1772 C C . ARG B 1 18 ? 11.547 26.547 9.43 1 98.25 18 ARG B C 1
ATOM 1774 O O . ARG B 1 18 ? 11.68 25.984 8.344 1 98.25 18 ARG B O 1
ATOM 1781 N N . ARG B 1 19 ? 11.945 26 10.562 1 98.56 19 ARG B N 1
ATOM 1782 C CA . ARG B 1 19 ? 12.289 24.578 10.656 1 98.56 19 ARG B CA 1
ATOM 1783 C C . ARG B 1 19 ? 11.227 23.797 11.43 1 98.56 19 ARG B C 1
ATOM 1785 O O . ARG B 1 19 ? 10.891 24.156 12.555 1 98.56 19 ARG B O 1
ATOM 1792 N N . ILE B 1 20 ? 10.719 22.734 10.828 1 98.88 20 ILE B N 1
ATOM 1793 C CA . ILE B 1 20 ? 9.578 22 11.375 1 98.88 20 ILE B CA 1
ATOM 1794 C C . ILE B 1 20 ? 10.078 20.891 12.289 1 98.88 20 ILE B C 1
ATOM 1796 O O . ILE B 1 20 ? 10.812 20 11.852 1 98.88 20 ILE B O 1
ATOM 1800 N N . GLU B 1 21 ? 9.68 20.969 13.531 1 98.75 21 GLU B N 1
ATOM 1801 C CA . GLU B 1 21 ? 10.125 19.953 14.492 1 98.75 21 GLU B CA 1
ATOM 1802 C C . GLU B 1 21 ? 9.555 18.578 14.156 1 98.75 21 GLU B C 1
ATOM 1804 O O . GLU B 1 21 ? 8.352 18.453 13.906 1 98.75 21 GLU B O 1
ATOM 1809 N N . THR B 1 22 ? 10.391 17.578 14.227 1 98.81 22 THR B N 1
ATOM 1810 C CA . THR B 1 22 ? 10.062 16.25 13.734 1 98.81 22 THR B CA 1
ATOM 1811 C C . THR B 1 22 ? 8.992 15.602 14.602 1 98.81 22 THR B C 1
ATOM 1813 O O . THR B 1 22 ? 7.914 15.258 14.117 1 98.81 22 THR B O 1
ATOM 1816 N N . ALA B 1 23 ? 9.195 15.523 15.867 1 98.62 23 ALA B N 1
ATOM 1817 C CA . ALA B 1 23 ? 8.344 14.711 16.734 1 98.62 23 ALA B CA 1
ATOM 1818 C C . ALA B 1 23 ? 6.941 15.305 16.844 1 98.62 23 ALA B C 1
ATOM 1820 O O . ALA B 1 23 ? 5.949 14.609 16.609 1 98.62 23 ALA B O 1
ATOM 1821 N N . PRO B 1 24 ? 6.84 16.609 17.109 1 98.62 24 PRO B N 1
ATOM 1822 C CA . PRO B 1 24 ? 5.488 17.172 17.188 1 98.62 24 PRO B CA 1
ATOM 1823 C C . PRO B 1 24 ? 4.734 17.062 15.859 1 98.62 24 PRO B C 1
ATOM 1825 O O . PRO B 1 24 ? 3.521 16.828 15.859 1 98.62 24 PRO B O 1
ATOM 1828 N N . PHE B 1 25 ? 5.438 17.266 14.766 1 98.88 25 PHE B N 1
ATOM 1829 C CA . PHE B 1 25 ? 4.785 17.156 13.469 1 98.88 25 PHE B CA 1
ATOM 1830 C C . PHE B 1 25 ? 4.258 15.758 13.227 1 98.88 25 PHE B C 1
ATOM 1832 O O . PHE B 1 25 ? 3.113 15.578 12.805 1 98.88 25 PHE B O 1
ATOM 1839 N N . LEU B 1 26 ? 5.07 14.758 13.516 1 98.88 26 LEU B N 1
ATOM 1840 C CA . LEU B 1 26 ? 4.676 13.375 13.305 1 98.88 26 LEU B CA 1
ATOM 1841 C C . LEU B 1 26 ? 3.541 12.984 14.242 1 98.88 26 LEU B C 1
ATOM 1843 O O . LEU B 1 26 ? 2.639 12.234 13.859 1 98.88 26 LEU B O 1
ATOM 1847 N N . ASP B 1 27 ? 3.576 13.469 15.469 1 98.62 27 ASP B N 1
ATOM 1848 C CA . ASP B 1 27 ? 2.48 13.227 16.406 1 98.62 27 ASP B CA 1
ATOM 1849 C C . ASP B 1 27 ? 1.164 13.781 15.859 1 98.62 27 ASP B C 1
ATOM 1851 O O . ASP B 1 27 ? 0.129 13.117 15.938 1 98.62 27 ASP B O 1
ATOM 1855 N N . ALA B 1 28 ? 1.262 14.961 15.352 1 98.44 28 ALA B N 1
ATOM 1856 C CA . ALA B 1 28 ? 0.071 15.594 14.781 1 98.44 28 ALA B CA 1
ATOM 1857 C C . ALA B 1 28 ? -0.432 14.812 13.562 1 98.44 28 ALA B C 1
ATOM 1859 O O . ALA B 1 28 ? -1.64 14.641 13.391 1 98.44 28 ALA B O 1
ATOM 1860 N N . CYS B 1 29 ? 0.506 14.344 12.734 1 98.5 29 CYS B N 1
ATOM 1861 C CA . CYS B 1 29 ? 0.118 13.523 11.594 1 98.5 29 CYS B CA 1
ATOM 1862 C C . CYS B 1 29 ? -0.624 12.273 12.047 1 98.5 29 CYS B C 1
ATOM 1864 O O . CYS B 1 29 ? -1.603 11.859 11.422 1 98.5 29 CYS B O 1
ATOM 1866 N N . GLY B 1 30 ? -0.154 11.711 13.094 1 97.81 30 GLY B N 1
ATOM 1867 C CA . GLY B 1 30 ? -0.809 10.531 13.641 1 97.81 30 GLY B CA 1
ATOM 1868 C C . GLY B 1 30 ? -2.252 10.781 14.039 1 97.81 30 GLY B C 1
ATOM 1869 O O . GLY B 1 30 ? -3.096 9.891 13.93 1 97.81 30 GLY B O 1
ATOM 1870 N N . GLU B 1 31 ? -2.535 12 14.469 1 96.88 31 GLU B N 1
ATOM 1871 C CA . GLU B 1 31 ? -3.881 12.375 14.898 1 96.88 31 GLU B CA 1
ATOM 1872 C C . GLU B 1 31 ? -4.816 12.523 13.703 1 96.88 31 GLU B C 1
ATOM 1874 O O . GLU B 1 31 ? -6.039 12.539 13.867 1 96.88 31 GLU B O 1
ATOM 1879 N N . VAL B 1 32 ? -4.25 12.609 12.539 1 96 32 VAL B N 1
ATOM 1880 C CA . VAL B 1 32 ? -5.047 12.867 11.344 1 96 32 VAL B CA 1
ATOM 1881 C C . VAL B 1 32 ? -5.465 11.547 10.703 1 96 32 VAL B C 1
ATOM 1883 O O . VAL B 1 32 ? -6.445 11.492 9.961 1 96 32 VAL B O 1
ATOM 1886 N N . VAL B 1 33 ? -4.809 10.469 10.969 1 95.56 33 VAL B N 1
ATOM 1887 C CA . VAL B 1 33 ? -4.969 9.18 10.305 1 95.56 33 VAL B CA 1
ATOM 1888 C C . VAL B 1 33 ? -6.398 8.68 10.484 1 95.56 33 VAL B C 1
ATOM 1890 O O . VAL B 1 33 ? -7.047 8.258 9.523 1 95.56 33 VAL B O 1
ATOM 1893 N N . PRO B 1 34 ? -7.059 8.875 11.664 1 94.5 34 PRO B N 1
ATOM 1894 C CA . PRO B 1 34 ? -8.422 8.375 11.852 1 94.5 34 PRO B CA 1
ATOM 1895 C C . PRO B 1 34 ? -9.453 9.148 11.031 1 94.5 34 PRO B C 1
ATOM 1897 O O . PRO B 1 34 ? -10.602 8.719 10.906 1 94.5 34 PRO B O 1
ATOM 1900 N N . PHE B 1 35 ? -9.016 10.289 10.5 1 94.62 35 PHE B N 1
ATOM 1901 C CA . PHE B 1 35 ? -9.859 11.07 9.602 1 94.62 35 PHE B CA 1
ATOM 1902 C C . PHE B 1 35 ? -10.391 10.195 8.469 1 94.62 35 PHE B C 1
ATOM 1904 O O . PHE B 1 35 ? -11.555 10.312 8.078 1 94.62 35 PHE B O 1
ATOM 1911 N N . PHE B 1 36 ? -9.617 9.25 8.008 1 95.62 36 PHE B N 1
ATOM 1912 C CA . PHE B 1 36 ? -9.953 8.438 6.848 1 95.62 36 PHE B CA 1
ATOM 1913 C C . PHE B 1 36 ? -10.969 7.363 7.215 1 95.62 36 PHE B C 1
ATOM 1915 O O . PHE B 1 36 ? -11.633 6.805 6.34 1 95.62 36 PHE B O 1
ATOM 1922 N N . ASP B 1 37 ? -11.109 7.09 8.492 1 94 37 ASP B N 1
ATOM 1923 C CA . ASP B 1 37 ? -12.164 6.191 8.938 1 94 37 ASP B CA 1
ATOM 1924 C C . ASP B 1 37 ? -13.539 6.844 8.781 1 94 37 ASP B C 1
ATOM 1926 O O . ASP B 1 37 ? -14.547 6.152 8.609 1 94 37 ASP B O 1
ATOM 1930 N N . LEU B 1 38 ? -13.555 8.156 8.883 1 93.31 38 LEU B N 1
ATOM 1931 C CA . LEU B 1 38 ? -14.812 8.891 8.727 1 93.31 38 LEU B CA 1
ATOM 1932 C C . LEU B 1 38 ? -15.266 8.867 7.27 1 93.31 38 LEU B C 1
ATOM 1934 O O . LEU B 1 38 ? -16.453 9.047 6.984 1 93.31 38 LEU B O 1
ATOM 1938 N N . LEU B 1 39 ? -14.281 8.734 6.367 1 93.81 39 LEU B N 1
ATOM 1939 C CA . LEU B 1 39 ? -14.609 8.719 4.945 1 93.81 39 LEU B CA 1
ATOM 1940 C C . LEU B 1 39 ? -15.008 7.316 4.496 1 93.81 39 LEU B C 1
ATOM 1942 O O . LEU B 1 39 ? -15.969 7.152 3.74 1 93.81 39 LEU B O 1
ATOM 1946 N N . GLY B 1 40 ? -14.352 6.332 4.914 1 92.88 40 GLY B N 1
ATOM 1947 C CA . GLY B 1 40 ? -14.531 4.926 4.582 1 92.88 40 GLY B CA 1
ATOM 1948 C C . GLY B 1 40 ? -13.359 4.062 5.004 1 92.88 40 GLY B C 1
ATOM 1949 O O . GLY B 1 40 ? -12.391 3.912 4.258 1 92.88 40 GLY B O 1
ATOM 1950 N N . SER B 1 41 ? -13.586 3.406 6.109 1 90.19 41 SER B N 1
ATOM 1951 C CA . SER B 1 41 ? -12.492 2.715 6.777 1 90.19 41 SER B CA 1
ATOM 1952 C C . SER B 1 41 ? -11.844 1.681 5.859 1 90.19 41 SER B C 1
ATOM 1954 O O . SER B 1 41 ? -10.617 1.62 5.746 1 90.19 41 SER B O 1
ATOM 1956 N N . THR B 1 42 ? -12.656 0.939 5.168 1 90.88 42 THR B N 1
ATOM 1957 C CA . THR B 1 42 ? -12.141 -0.118 4.305 1 90.88 42 THR B CA 1
ATOM 1958 C C . THR B 1 42 ? -11.539 0.467 3.029 1 90.88 42 THR B C 1
ATOM 1960 O O . THR B 1 42 ? -10.422 0.124 2.65 1 90.88 42 THR B O 1
ATOM 1963 N N . ALA B 1 43 ? -12.227 1.399 2.477 1 92.25 43 ALA B N 1
ATOM 1964 C CA . ALA B 1 43 ? -11.82 1.949 1.184 1 92.25 43 ALA B CA 1
ATOM 1965 C C . ALA B 1 43 ? -10.562 2.805 1.316 1 92.25 43 ALA B C 1
ATOM 1967 O O . ALA B 1 43 ? -9.75 2.867 0.396 1 92.25 43 ALA B O 1
ATOM 1968 N N . PHE B 1 44 ? -10.375 3.375 2.49 1 94.81 44 PHE B N 1
ATOM 1969 C CA . PHE B 1 44 ? -9.25 4.293 2.652 1 94.81 44 PHE B CA 1
ATOM 1970 C C . PHE B 1 44 ? -8.141 3.648 3.475 1 94.81 44 PHE B C 1
ATOM 1972 O O . PHE B 1 44 ? -7.199 4.324 3.889 1 94.81 44 PHE B O 1
ATOM 1979 N N . ALA B 1 45 ? -8.234 2.355 3.596 1 92.88 45 ALA B N 1
ATOM 1980 C CA . ALA B 1 45 ? -7.207 1.63 4.34 1 92.88 45 ALA B CA 1
ATOM 1981 C C . ALA B 1 45 ? -5.832 1.809 3.699 1 92.88 45 ALA B C 1
ATOM 1983 O O . ALA B 1 45 ? -4.84 2.035 4.395 1 92.88 45 ALA B O 1
ATOM 1984 N N . PRO B 1 46 ? -5.719 1.771 2.377 1 91.56 46 PRO B N 1
ATOM 1985 C CA . PRO B 1 46 ? -4.398 1.946 1.771 1 91.56 46 PRO B CA 1
ATOM 1986 C C . PRO B 1 46 ? -3.781 3.307 2.088 1 91.56 46 PRO B C 1
ATOM 1988 O O . PRO B 1 46 ? -2.564 3.41 2.266 1 91.56 46 PRO B O 1
ATOM 1991 N N . VAL B 1 47 ? -4.574 4.324 2.129 1 94.44 47 VAL B N 1
ATOM 1992 C CA . VAL B 1 47 ? -4.078 5.664 2.432 1 94.44 47 VAL B CA 1
ATOM 1993 C C . VAL B 1 47 ? -3.566 5.711 3.869 1 94.44 47 VAL B C 1
ATOM 1995 O O . VAL B 1 47 ? -2.498 6.27 4.133 1 94.44 47 VAL B O 1
ATOM 1998 N N . LYS B 1 48 ? -4.352 5.125 4.73 1 95.12 48 LYS B N 1
ATOM 1999 C CA . LYS B 1 48 ? -3.945 5.082 6.133 1 95.12 48 LYS B CA 1
ATOM 2000 C C . LYS B 1 48 ? -2.631 4.328 6.301 1 95.12 48 LYS B C 1
ATOM 2002 O O . LYS B 1 48 ? -1.75 4.766 7.047 1 95.12 48 LYS B O 1
ATOM 2007 N N . MET B 1 49 ? -2.562 3.24 5.613 1 93.44 49 MET B N 1
ATOM 2008 C CA . MET B 1 49 ? -1.348 2.432 5.664 1 93.44 49 MET B CA 1
ATOM 2009 C C . MET B 1 49 ? -0.143 3.227 5.172 1 93.44 49 MET B C 1
ATOM 2011 O O . MET B 1 49 ? 0.933 3.164 5.766 1 93.44 49 MET B O 1
ATOM 2015 N N . ASP B 1 50 ? -0.327 3.951 4.109 1 94.06 50 ASP B N 1
ATOM 2016 C CA . ASP B 1 50 ? 0.748 4.758 3.541 1 94.06 50 ASP B CA 1
ATOM 2017 C C . ASP B 1 50 ? 1.19 5.848 4.512 1 94.06 50 ASP B C 1
ATOM 2019 O O . ASP B 1 50 ? 2.385 6.012 4.773 1 94.06 50 ASP B O 1
ATOM 2023 N N . ILE B 1 51 ? 0.252 6.586 5.031 1 97.19 51 ILE B N 1
ATOM 2024 C CA . ILE B 1 51 ? 0.553 7.676 5.953 1 97.19 51 ILE B CA 1
ATOM 2025 C C . ILE B 1 51 ? 1.254 7.121 7.191 1 97.19 51 ILE B C 1
ATOM 2027 O O . ILE B 1 51 ? 2.311 7.621 7.59 1 97.19 51 ILE B O 1
ATOM 2031 N N . ASN B 1 52 ? 0.739 6.07 7.75 1 96.69 52 ASN B N 1
ATOM 2032 C CA . ASN B 1 52 ? 1.339 5.465 8.93 1 96.69 52 ASN B CA 1
ATOM 2033 C C . ASN B 1 52 ? 2.732 4.914 8.633 1 96.69 52 ASN B C 1
ATOM 2035 O O . ASN B 1 52 ? 3.635 5.023 9.469 1 96.69 52 ASN B O 1
ATOM 2039 N N . GLY B 1 53 ? 2.854 4.297 7.496 1 94.94 53 GLY B N 1
ATOM 2040 C CA . GLY B 1 53 ? 4.164 3.805 7.109 1 94.94 53 GLY B CA 1
ATOM 2041 C C . GLY B 1 53 ? 5.215 4.898 7.031 1 94.94 53 GLY B C 1
ATOM 2042 O O . GLY B 1 53 ? 6.336 4.727 7.508 1 94.94 53 GLY B O 1
ATOM 2043 N N . ASN B 1 54 ? 4.855 6.004 6.422 1 97.31 54 ASN B N 1
ATOM 2044 C CA . ASN B 1 54 ? 5.781 7.129 6.305 1 97.31 54 ASN B CA 1
ATOM 2045 C C . ASN B 1 54 ? 6.09 7.738 7.668 1 97.31 54 ASN B C 1
ATOM 2047 O O . ASN B 1 54 ? 7.234 8.109 7.941 1 97.31 54 ASN B O 1
ATOM 2051 N N . ILE B 1 55 ? 5.066 7.812 8.516 1 98.38 55 ILE B N 1
ATOM 2052 C CA . ILE B 1 55 ? 5.27 8.297 9.875 1 98.38 55 ILE B CA 1
ATOM 2053 C C . ILE B 1 55 ? 6.262 7.398 10.602 1 98.38 55 ILE B C 1
ATOM 2055 O O . ILE B 1 55 ? 7.203 7.883 11.234 1 98.38 55 ILE B O 1
ATOM 2059 N N . THR B 1 56 ? 6.066 6.125 10.523 1 96.69 56 THR B N 1
ATOM 2060 C CA . THR B 1 56 ? 6.91 5.148 11.203 1 96.69 56 THR B CA 1
ATOM 2061 C C . THR B 1 56 ? 8.359 5.258 10.734 1 96.69 56 THR B C 1
ATOM 2063 O O . THR B 1 56 ? 9.281 5.227 11.547 1 96.69 56 THR B O 1
ATOM 2066 N N . LYS B 1 57 ? 8.578 5.402 9.453 1 96.12 57 LYS B N 1
ATOM 2067 C CA . LYS B 1 57 ? 9.922 5.543 8.891 1 96.12 57 LYS B CA 1
ATOM 2068 C C . LYS B 1 57 ? 10.617 6.785 9.438 1 96.12 57 LYS B C 1
ATOM 2070 O O . LYS B 1 57 ? 11.766 6.715 9.875 1 96.12 57 LYS B O 1
ATOM 2075 N N . LEU B 1 58 ? 9.93 7.844 9.414 1 98.75 58 LEU B N 1
ATOM 2076 C CA . LEU B 1 58 ? 10.5 9.102 9.891 1 98.75 58 LEU B CA 1
ATOM 2077 C C . LEU B 1 58 ? 10.766 9.039 11.391 1 98.75 58 LEU B C 1
ATOM 2079 O O . LEU B 1 58 ? 11.781 9.555 11.867 1 98.75 58 LEU B O 1
ATOM 2083 N N . ARG B 1 59 ? 9.812 8.43 12.109 1 98.5 59 ARG B N 1
ATOM 2084 C CA . ARG B 1 59 ? 9.969 8.289 13.555 1 98.5 59 ARG B CA 1
ATOM 2085 C C . ARG B 1 59 ? 11.195 7.449 13.891 1 98.5 59 ARG B C 1
ATOM 2087 O O . ARG B 1 59 ? 11.945 7.781 14.812 1 98.5 59 ARG B O 1
ATOM 2094 N N . LYS B 1 60 ? 11.438 6.344 13.211 1 97.5 60 LYS B N 1
ATOM 2095 C CA . LYS B 1 60 ? 12.602 5.5 13.422 1 97.5 60 LYS B CA 1
ATOM 2096 C C . LYS B 1 60 ? 13.898 6.281 13.203 1 97.5 60 LYS B C 1
ATOM 2098 O O . LYS B 1 60 ? 14.844 6.16 13.984 1 97.5 60 LYS B O 1
ATOM 2103 N N . ILE B 1 61 ? 13.906 7.031 12.148 1 98.31 61 ILE B N 1
ATOM 2104 C CA . ILE B 1 61 ? 15.078 7.859 11.867 1 98.31 61 ILE B CA 1
ATOM 2105 C C . ILE B 1 61 ? 15.289 8.852 13.008 1 98.31 61 ILE B C 1
ATOM 2107 O O . ILE B 1 61 ? 16.391 8.961 13.547 1 98.31 61 ILE B O 1
ATOM 2111 N N . TYR B 1 62 ? 14.234 9.539 13.422 1 98.75 62 TYR B N 1
ATOM 2112 C CA . TYR B 1 62 ? 14.289 10.508 14.508 1 98.75 62 TYR B CA 1
ATOM 2113 C C . TYR B 1 62 ? 14.844 9.883 15.781 1 98.75 62 TYR B C 1
ATOM 2115 O O . TYR B 1 62 ? 15.695 10.469 16.453 1 98.75 62 TYR B O 1
ATOM 2123 N N . GLU B 1 63 ? 14.414 8.703 16.062 1 98.62 63 GLU B N 1
ATOM 2124 C CA . GLU B 1 63 ? 14.727 8.047 17.328 1 98.62 63 GLU B CA 1
ATOM 2125 C C . GLU B 1 63 ? 16.188 7.586 17.375 1 98.62 63 GLU B C 1
ATOM 2127 O O . GLU B 1 63 ? 16.734 7.344 18.453 1 98.62 63 GLU B O 1
ATOM 2132 N N . THR B 1 64 ? 16.844 7.398 16.25 1 98.31 64 THR B N 1
ATOM 2133 C CA . THR B 1 64 ? 18.266 7.027 16.25 1 98.31 64 THR B CA 1
ATOM 2134 C C . THR B 1 64 ? 19.109 8.125 16.875 1 98.31 64 THR B C 1
ATOM 2136 O O . THR B 1 64 ? 20.156 7.852 17.469 1 98.31 64 THR B O 1
ATOM 2139 N N . ASP B 1 65 ? 18.75 9.383 16.672 1 98.56 65 ASP B N 1
ATOM 2140 C CA . ASP B 1 65 ? 19.453 10.539 17.219 1 98.56 65 ASP B CA 1
ATOM 2141 C C . ASP B 1 65 ? 18.531 11.758 17.297 1 98.56 65 ASP B C 1
ATOM 2143 O O . ASP B 1 65 ? 18.641 12.672 16.484 1 98.56 65 ASP B O 1
ATOM 2147 N N . PRO B 1 66 ? 17.672 11.852 18.312 1 98.44 66 PRO B N 1
ATOM 2148 C CA . PRO B 1 66 ? 16.641 12.898 18.422 1 98.44 66 PRO B CA 1
ATOM 2149 C C . PRO B 1 66 ? 17.234 14.305 18.406 1 98.44 66 PRO B C 1
ATOM 2151 O O . PRO B 1 66 ? 16.609 15.242 17.891 1 98.44 66 PRO B O 1
ATOM 2154 N N . ALA B 1 67 ? 18.422 14.438 18.906 1 98.5 67 ALA B N 1
ATOM 2155 C CA . ALA B 1 67 ? 19.078 15.75 18.875 1 98.5 67 ALA B CA 1
ATOM 2156 C C . ALA B 1 67 ? 19.453 16.156 17.453 1 98.5 67 ALA B C 1
ATOM 2158 O O . ALA B 1 67 ? 19.25 17.297 17.047 1 98.5 67 ALA B O 1
ATOM 2159 N N . ARG B 1 68 ? 19.984 15.203 16.75 1 98.31 68 ARG B N 1
ATOM 2160 C CA . ARG B 1 68 ? 20.438 15.453 15.383 1 98.31 68 ARG B CA 1
ATOM 2161 C C . ARG B 1 68 ? 19.25 15.656 14.438 1 98.31 68 ARG B C 1
ATOM 2163 O O . ARG B 1 68 ? 19.344 16.438 13.484 1 98.31 68 ARG B O 1
ATOM 2170 N N . PHE B 1 69 ? 18.219 14.969 14.719 1 98.81 69 PHE B N 1
ATOM 2171 C CA . PHE B 1 69 ? 17.078 14.953 13.82 1 98.81 69 PHE B CA 1
ATOM 2172 C C . PHE B 1 69 ? 15.891 15.695 14.43 1 98.81 69 PHE B C 1
ATOM 2174 O O . PHE B 1 69 ? 14.742 15.297 14.25 1 98.81 69 PHE B O 1
ATOM 2181 N N . LYS B 1 70 ? 16.219 16.766 15.023 1 98.75 70 LYS B N 1
ATOM 2182 C CA . LYS B 1 70 ? 15.227 17.578 15.711 1 98.75 70 LYS B CA 1
ATOM 2183 C C . LYS B 1 70 ? 14.188 18.125 14.742 1 98.75 70 LYS B C 1
ATOM 2185 O O . LYS B 1 70 ? 13.016 18.25 15.094 1 98.75 70 LYS B O 1
ATOM 2190 N N . THR B 1 71 ? 14.641 18.422 13.508 1 98.88 71 THR B N 1
ATOM 2191 C CA . THR B 1 71 ? 13.703 18.922 12.508 1 98.88 71 THR B CA 1
ATOM 2192 C C . THR B 1 71 ? 13.648 17.984 11.297 1 98.88 71 THR B C 1
ATOM 2194 O O . THR B 1 71 ? 14.594 17.25 11.031 1 98.88 71 THR B O 1
ATOM 2197 N N . LEU B 1 72 ? 12.5 18.047 10.594 1 98.94 72 LEU B N 1
ATOM 2198 C CA . LEU B 1 72 ? 12.336 17.266 9.375 1 98.94 72 LEU B CA 1
ATOM 2199 C C . LEU B 1 72 ? 13.398 17.625 8.352 1 98.94 72 LEU B C 1
ATOM 2201 O O . LEU B 1 72 ? 13.914 16.75 7.645 1 98.94 72 LEU B O 1
ATOM 2205 N N . GLN B 1 73 ? 13.758 18.875 8.266 1 98.88 73 GLN B N 1
ATOM 2206 C CA . GLN B 1 73 ? 14.781 19.328 7.34 1 98.88 73 GLN B CA 1
ATOM 2207 C C . GLN B 1 73 ? 16.141 18.75 7.691 1 98.88 73 GLN B C 1
ATOM 2209 O O . GLN B 1 73 ? 16.953 18.453 6.805 1 98.88 73 GLN B O 1
ATOM 2214 N N . ASP B 1 74 ? 16.391 18.5 9.008 1 98.81 74 ASP B N 1
ATOM 2215 C CA . ASP B 1 74 ? 17.625 17.844 9.414 1 98.81 74 ASP B CA 1
ATOM 2216 C C . ASP B 1 74 ? 17.719 16.438 8.828 1 98.81 74 ASP B C 1
ATOM 2218 O O . ASP B 1 74 ? 18.781 16 8.414 1 98.81 74 ASP B O 1
ATOM 2222 N N . VAL B 1 75 ? 16.609 15.758 8.867 1 98.81 75 VAL B N 1
ATOM 2223 C CA . VAL B 1 75 ? 16.547 14.398 8.336 1 98.81 75 VAL B CA 1
ATOM 2224 C C . VAL B 1 75 ? 16.938 14.414 6.855 1 98.81 75 VAL B C 1
ATOM 2226 O O . VAL B 1 75 ? 17.812 13.656 6.43 1 98.81 75 VAL B O 1
ATOM 2229 N N . VAL B 1 76 ? 16.391 15.305 6.109 1 98.81 76 VAL B N 1
ATOM 2230 C CA . VAL B 1 76 ? 16.609 15.383 4.672 1 98.81 76 VAL B CA 1
ATOM 2231 C C . VAL B 1 76 ? 18.047 15.812 4.391 1 98.81 76 VAL B C 1
ATOM 2233 O O . VAL B 1 76 ? 18.719 15.234 3.539 1 98.81 76 VAL B O 1
ATOM 2236 N N . GLU B 1 77 ? 18.484 16.766 5.117 1 98.81 77 GLU B N 1
ATOM 2237 C CA . GLU B 1 77 ? 19.844 17.281 4.918 1 98.81 77 GLU B CA 1
ATOM 2238 C C . GLU B 1 77 ? 20.875 16.188 5.141 1 98.81 77 GLU B C 1
ATOM 2240 O O . GLU B 1 77 ? 21.859 16.078 4.395 1 98.81 77 GLU B O 1
ATOM 2245 N N . LYS B 1 78 ? 20.656 15.391 6.145 1 98.56 78 LYS B N 1
ATOM 2246 C CA . LYS B 1 78 ? 21.594 14.305 6.406 1 98.56 78 LYS B CA 1
ATOM 2247 C C . LYS B 1 78 ? 21.609 13.305 5.258 1 98.56 78 LYS B C 1
ATOM 2249 O O . LYS B 1 78 ? 22.672 12.805 4.871 1 98.56 78 LYS B O 1
ATOM 2254 N N . GLU B 1 79 ? 20.469 13.07 4.762 1 98.25 79 GLU B N 1
ATOM 2255 C CA . GLU B 1 79 ? 20.375 12.102 3.672 1 98.25 79 GLU B CA 1
ATOM 2256 C C . GLU B 1 79 ? 20.938 12.68 2.375 1 98.25 79 GLU B C 1
ATOM 2258 O O . GLU B 1 79 ? 21.469 11.945 1.543 1 98.25 79 GLU B O 1
ATOM 2263 N N . ILE B 1 80 ? 20.797 13.977 2.182 1 98.31 80 ILE B N 1
ATOM 2264 C CA . ILE B 1 80 ? 21.453 14.633 1.057 1 98.31 80 ILE B CA 1
ATOM 2265 C C . ILE B 1 80 ? 22.969 14.461 1.178 1 98.31 80 ILE B C 1
ATOM 2267 O O . ILE B 1 80 ? 23.641 14.055 0.221 1 98.31 80 ILE B O 1
ATOM 2271 N N . GLU B 1 81 ? 23.453 14.68 2.346 1 98.12 81 GLU B N 1
ATOM 2272 C CA . GLU B 1 81 ? 24.875 14.555 2.609 1 98.12 81 GLU B CA 1
ATOM 2273 C C . GLU B 1 81 ? 25.375 13.141 2.316 1 98.12 81 GLU B C 1
ATOM 2275 O O . GLU B 1 81 ? 26.438 12.953 1.739 1 98.12 81 GLU B O 1
ATOM 2280 N N . ASN B 1 82 ? 24.578 12.211 2.686 1 97.06 82 ASN B N 1
ATOM 2281 C CA . ASN B 1 82 ? 24.969 10.812 2.562 1 97.06 82 ASN B CA 1
ATOM 2282 C C . ASN B 1 82 ? 24.609 10.242 1.193 1 97.06 82 ASN B C 1
ATOM 2284 O O . ASN B 1 82 ? 24.875 9.078 0.901 1 97.06 82 ASN B O 1
ATOM 2288 N N . LYS B 1 83 ? 23.969 11.016 0.36 1 96.06 83 LYS B N 1
ATOM 2289 C CA . LYS B 1 83 ? 23.531 10.594 -0.964 1 96.06 83 LYS B CA 1
ATOM 2290 C C . LYS B 1 83 ? 22.594 9.383 -0.871 1 96.06 83 LYS B C 1
ATOM 2292 O O . LYS B 1 83 ? 22.75 8.422 -1.628 1 96.06 83 LYS B O 1
ATOM 2297 N N . THR B 1 84 ? 21.672 9.5 0.11 1 95.81 84 THR B N 1
ATOM 2298 C CA . THR B 1 84 ? 20.766 8.375 0.338 1 95.81 84 THR B CA 1
ATOM 2299 C C . THR B 1 84 ? 19.312 8.828 0.289 1 95.81 84 THR B C 1
ATOM 2301 O O . THR B 1 84 ? 18.438 8.195 0.889 1 95.81 84 THR B O 1
ATOM 2304 N N . THR B 1 85 ? 19.062 9.898 -0.402 1 96.06 85 THR B N 1
ATOM 2305 C CA . THR B 1 85 ? 17.719 10.445 -0.44 1 96.06 85 THR B CA 1
ATOM 2306 C C . THR B 1 85 ? 16.766 9.484 -1.16 1 96.06 85 THR B C 1
ATOM 2308 O O . THR B 1 85 ? 15.547 9.547 -0.964 1 96.06 85 THR B O 1
ATOM 2311 N N . LYS B 1 86 ? 17.281 8.555 -1.948 1 90.12 86 LYS B N 1
ATOM 2312 C CA . LYS B 1 86 ? 16.453 7.672 -2.754 1 90.12 86 LYS B CA 1
ATOM 2313 C C . LYS B 1 86 ? 16.531 6.23 -2.258 1 90.12 86 LYS B C 1
ATOM 2315 O O . LYS B 1 86 ? 16.016 5.316 -2.904 1 90.12 86 LYS B O 1
ATOM 2320 N N . ALA B 1 87 ? 17.094 6.059 -1.145 1 90.38 87 ALA B N 1
ATOM 2321 C CA . ALA B 1 87 ? 17.203 4.723 -0.564 1 90.38 87 ALA B CA 1
ATOM 2322 C C . ALA B 1 87 ? 15.836 4.191 -0.144 1 90.38 87 ALA B C 1
ATOM 2324 O O . ALA B 1 87 ? 14.898 4.965 0.054 1 90.38 87 ALA B O 1
ATOM 2325 N N . LYS B 1 88 ? 15.414 2.83 0.008 1 83.38 88 LYS B N 1
ATOM 2326 C CA . LYS B 1 88 ? 14.156 2.15 0.325 1 83.38 88 LYS B CA 1
ATOM 2327 C C . LYS B 1 88 ? 13.539 2.707 1.603 1 83.38 88 LYS B C 1
ATOM 2329 O O . LYS B 1 88 ? 12.328 2.93 1.665 1 83.38 88 LYS B O 1
ATOM 2334 N N . ASN B 1 89 ? 14.18 3.199 2.568 1 87.56 89 ASN B N 1
ATOM 2335 C CA . ASN B 1 89 ? 13.672 3.699 3.842 1 87.56 89 ASN B CA 1
ATOM 2336 C C . ASN B 1 89 ? 14.18 5.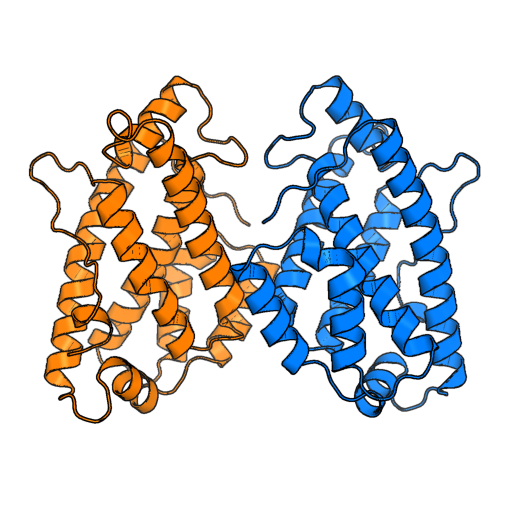109 4.129 1 87.56 89 ASN B C 1
ATOM 2338 O O . ASN B 1 89 ? 14.367 5.484 5.289 1 87.56 89 ASN B O 1
ATOM 2342 N N . SER B 1 90 ? 14.289 5.789 2.994 1 95.5 90 SER B N 1
ATOM 2343 C CA . SER B 1 90 ? 14.766 7.16 3.162 1 95.5 90 SER B CA 1
ATOM 2344 C C . SER B 1 90 ? 13.688 8.039 3.787 1 95.5 90 SER B C 1
ATOM 2346 O O . SER B 1 90 ? 12.508 7.93 3.439 1 95.5 90 SER B O 1
ATOM 2348 N N . GLY B 1 91 ? 14.172 8.812 4.723 1 98.25 91 GLY B N 1
ATOM 2349 C CA . GLY B 1 91 ? 13.273 9.812 5.293 1 98.25 91 GLY B CA 1
ATOM 2350 C C . GLY B 1 91 ? 12.828 10.859 4.289 1 98.25 91 GLY B C 1
ATOM 2351 O O . GLY B 1 91 ? 11.703 11.359 4.371 1 98.25 91 GLY B O 1
ATOM 2352 N N . THR B 1 92 ? 13.688 11.164 3.336 1 98.56 92 THR B N 1
ATOM 2353 C CA . THR B 1 92 ? 13.367 12.125 2.281 1 98.56 92 THR B CA 1
ATOM 2354 C C . THR B 1 92 ? 12.172 11.648 1.461 1 98.56 92 THR B C 1
ATOM 2356 O O . THR B 1 92 ? 11.242 12.414 1.208 1 98.56 92 THR B O 1
ATOM 2359 N N . ASP B 1 93 ? 12.25 10.414 1.145 1 97.06 93 ASP B N 1
ATOM 2360 C CA . ASP B 1 93 ? 11.156 9.836 0.366 1 97.06 93 ASP B CA 1
ATOM 2361 C C . ASP B 1 93 ? 9.883 9.719 1.206 1 97.06 93 ASP B C 1
ATOM 2363 O O . ASP B 1 93 ? 8.789 10.023 0.731 1 97.06 93 ASP B O 1
ATOM 2367 N N . ALA B 1 94 ? 9.992 9.258 2.428 1 98.06 94 ALA B N 1
ATOM 2368 C CA . ALA B 1 94 ? 8.859 9.125 3.334 1 98.06 94 ALA B CA 1
ATOM 2369 C C . ALA B 1 94 ? 8.156 10.469 3.537 1 98.06 94 ALA B C 1
ATOM 2371 O O . ALA B 1 94 ? 6.93 10.547 3.48 1 98.06 94 ALA B O 1
ATOM 2372 N N . LEU B 1 95 ? 8.961 11.492 3.756 1 98.81 95 LEU B N 1
ATOM 2373 C CA . LEU B 1 95 ? 8.406 12.82 3.99 1 98.81 95 LEU B CA 1
ATOM 2374 C C . LEU B 1 95 ? 7.746 13.359 2.729 1 98.81 95 LEU B C 1
ATOM 2376 O O . LEU B 1 95 ? 6.727 14.055 2.809 1 98.81 95 LEU B O 1
ATOM 2380 N N . LEU B 1 96 ? 8.273 13.062 1.601 1 98.44 96 LEU B N 1
ATOM 2381 C CA . LEU B 1 96 ? 7.691 13.461 0.325 1 98.44 96 LEU B CA 1
ATOM 2382 C C . LEU B 1 96 ? 6.266 12.938 0.191 1 98.44 96 LEU B C 1
ATOM 2384 O O . LEU B 1 96 ? 5.34 13.711 -0.081 1 98.44 96 LEU B O 1
ATOM 2388 N N . TRP B 1 97 ? 6.121 11.664 0.435 1 97.5 97 TRP B N 1
ATOM 2389 C CA . TRP B 1 97 ? 4.82 11.031 0.259 1 97.5 97 TRP B CA 1
ATOM 2390 C C . TRP B 1 97 ? 3.857 11.438 1.368 1 97.5 97 TRP B C 1
ATOM 2392 O O . TRP B 1 97 ? 2.658 11.602 1.131 1 97.5 97 TRP B O 1
ATOM 2402 N N . LEU B 1 98 ? 4.363 11.641 2.541 1 98.56 98 LEU B N 1
ATOM 2403 C CA . LEU B 1 98 ? 3.535 12.148 3.633 1 98.56 98 LEU B CA 1
ATOM 2404 C C . LEU B 1 98 ? 2.98 13.531 3.301 1 98.56 98 LEU B C 1
ATOM 2406 O O . LEU B 1 98 ? 1.783 13.773 3.465 1 98.56 98 LEU B O 1
ATOM 2410 N N . ARG B 1 99 ? 3.805 14.383 2.77 1 98.5 99 ARG B N 1
ATOM 2411 C CA . ARG B 1 99 ? 3.365 15.719 2.373 1 98.5 99 ARG B CA 1
ATOM 2412 C C . ARG B 1 99 ? 2.275 15.641 1.31 1 98.5 99 ARG B C 1
ATOM 2414 O O . ARG B 1 99 ? 1.292 16.391 1.366 1 98.5 99 ARG B O 1
ATOM 2421 N N . ARG B 1 100 ? 2.418 14.812 0.389 1 98.25 100 ARG B N 1
ATOM 2422 C CA . ARG B 1 100 ? 1.459 14.672 -0.703 1 98.25 100 ARG B CA 1
ATOM 2423 C C . ARG B 1 100 ? 0.097 14.227 -0.182 1 98.25 100 ARG B C 1
ATOM 2425 O O . ARG B 1 100 ? -0.937 14.758 -0.602 1 98.25 100 ARG B O 1
ATOM 2432 N N . ALA B 1 101 ? 0.136 13.25 0.734 1 98.25 101 ALA B N 1
ATOM 2433 C CA . ALA B 1 101 ? -1.112 12.82 1.358 1 98.25 101 ALA B CA 1
ATOM 2434 C C . ALA B 1 101 ? -1.762 13.961 2.135 1 98.25 101 ALA B C 1
ATOM 2436 O O . ALA B 1 101 ? -2.98 14.141 2.08 1 98.25 101 ALA B O 1
ATOM 2437 N N . LEU B 1 102 ? -0.955 14.719 2.84 1 98.69 102 LEU B N 1
ATOM 2438 C CA . LEU B 1 102 ? -1.472 15.828 3.633 1 98.69 102 LEU B CA 1
ATOM 2439 C C . LEU B 1 102 ? -2.018 16.938 2.732 1 98.69 102 LEU B C 1
ATOM 2441 O O . LEU B 1 102 ? -3.01 17.578 3.07 1 98.69 102 LEU B O 1
ATOM 2445 N N . HIS B 1 103 ? -1.367 17.156 1.6 1 98.62 103 HIS B N 1
ATOM 2446 C CA . HIS B 1 103 ? -1.892 18.125 0.631 1 98.62 103 HIS B CA 1
ATOM 2447 C C . HIS B 1 103 ? -3.271 17.703 0.133 1 98.62 103 HIS B C 1
ATOM 2449 O O . HIS B 1 103 ? -4.133 18.547 -0.107 1 98.62 103 HIS B O 1
ATOM 2455 N N . PHE B 1 104 ? -3.488 16.422 -0.084 1 98.44 104 PHE B N 1
ATOM 2456 C CA . PHE B 1 104 ? -4.801 15.922 -0.473 1 98.44 104 PHE B CA 1
ATOM 2457 C C . PHE B 1 104 ? -5.844 16.266 0.583 1 98.44 104 PHE B C 1
ATOM 2459 O O . PHE B 1 104 ? -6.934 16.734 0.255 1 98.44 104 PHE B O 1
ATOM 2466 N N . ILE B 1 105 ? -5.547 16.031 1.869 1 97.81 105 ILE B N 1
ATOM 2467 C CA . ILE B 1 105 ? -6.465 16.297 2.971 1 97.81 105 ILE B CA 1
ATOM 2468 C C . ILE B 1 105 ? -6.824 17.781 2.998 1 97.81 105 ILE B C 1
ATOM 2470 O O . ILE B 1 105 ? -8 18.141 3.115 1 97.81 105 ILE B O 1
ATOM 2474 N N . ILE B 1 106 ? -5.801 18.641 2.828 1 98.38 106 ILE B N 1
ATOM 2475 C CA . ILE B 1 106 ? -6.023 20.078 2.816 1 98.38 106 ILE B CA 1
ATOM 2476 C C . ILE B 1 106 ? -6.953 20.438 1.662 1 98.38 106 ILE B C 1
ATOM 2478 O O . ILE B 1 106 ? -7.934 21.172 1.854 1 98.38 106 ILE B O 1
ATOM 2482 N N . ALA B 1 107 ? -6.664 19.953 0.509 1 98 107 ALA B N 1
ATOM 2483 C CA . ALA B 1 107 ? -7.473 20.266 -0.663 1 98 107 ALA B CA 1
ATOM 2484 C C . ALA B 1 107 ? -8.922 19.828 -0.473 1 98 107 ALA B C 1
ATOM 2486 O O . ALA B 1 107 ? -9.852 20.547 -0.844 1 98 107 ALA B O 1
ATOM 2487 N N . PHE B 1 108 ? -9.102 18.672 0.077 1 97.5 108 PHE B N 1
ATOM 2488 C CA . PHE B 1 108 ? -10.438 18.156 0.331 1 97.5 108 PHE B CA 1
ATOM 2489 C C . PHE B 1 108 ? -11.18 19.031 1.326 1 97.5 108 PHE B C 1
ATOM 2491 O O . PHE B 1 108 ? -12.328 19.422 1.084 1 97.5 108 PHE B O 1
ATOM 2498 N N . LEU B 1 109 ? -10.531 19.375 2.439 1 96.62 109 LEU B N 1
ATOM 2499 C CA . LEU B 1 109 ? -11.164 20.172 3.49 1 96.62 109 LEU B CA 1
ATOM 2500 C C . LEU B 1 109 ? -11.469 21.578 3.002 1 96.62 109 LEU B C 1
ATOM 2502 O O . LEU B 1 109 ? -12.469 22.188 3.406 1 96.62 109 LEU B O 1
ATOM 2506 N N . LYS B 1 110 ? -10.633 22.062 2.129 1 96.88 110 LYS B N 1
ATOM 2507 C CA . LYS B 1 110 ? -10.914 23.375 1.544 1 96.88 110 LYS B CA 1
ATOM 2508 C C . LYS B 1 110 ? -12.203 23.344 0.721 1 96.88 110 LYS B C 1
ATOM 2510 O O . LYS B 1 110 ? -12.953 24.312 0.698 1 96.88 110 LYS B O 1
ATOM 2515 N N . GLU B 1 111 ? -12.422 22.203 0.039 1 95 111 GLU B N 1
ATOM 2516 C CA . GLU B 1 111 ? -13.688 22.047 -0.67 1 95 111 GLU B CA 1
ATOM 2517 C C . GLU B 1 111 ? -14.859 22 0.302 1 95 111 GLU B C 1
ATOM 2519 O O . GLU B 1 111 ? -15.93 22.531 0.013 1 95 111 GLU B O 1
ATOM 2524 N N . VAL B 1 112 ? -14.664 21.344 1.418 1 92.81 112 VAL B N 1
ATOM 2525 C CA . VAL B 1 112 ? -15.695 21.281 2.451 1 92.81 112 VAL B CA 1
ATOM 2526 C C . VAL B 1 112 ? -16 22.688 2.959 1 92.81 112 VAL B C 1
ATOM 2528 O O . VAL B 1 112 ? -17.172 23.047 3.145 1 92.81 112 VAL B O 1
ATOM 2531 N N . LEU B 1 113 ? -15.031 23.484 3.137 1 94.56 113 LEU B N 1
ATOM 2532 C CA . LEU B 1 113 ? -15.164 24.844 3.668 1 94.56 113 LEU B CA 1
ATOM 2533 C C . LEU B 1 113 ? -15.93 25.734 2.697 1 94.56 113 LEU B C 1
ATOM 2535 O O . LEU B 1 113 ? -16.641 26.641 3.119 1 94.56 113 LEU B O 1
ATOM 2539 N N . VAL B 1 114 ? -15.82 25.453 1.44 1 91.88 114 VAL B N 1
ATOM 2540 C CA . VAL B 1 114 ? -16.516 26.266 0.43 1 91.88 114 VAL B CA 1
ATOM 2541 C C . VAL B 1 114 ? -18 25.953 0.463 1 91.88 114 VAL B C 1
ATOM 2543 O O . VAL B 1 114 ? -18.828 26.797 0.079 1 91.88 114 VAL B O 1
ATOM 2546 N N . GLY B 1 115 ? -18.453 24.766 0.962 1 84.88 115 GLY B N 1
ATOM 2547 C CA . GLY B 1 115 ? -19.859 24.484 1.167 1 84.88 115 GLY B CA 1
ATOM 2548 C C . GLY B 1 115 ? -20.438 23.547 0.129 1 84.88 115 GLY B C 1
ATOM 2549 O O . GLY B 1 115 ? -21.656 23.469 -0.033 1 84.88 115 GLY B O 1
ATOM 2550 N N . ASN B 1 116 ? -19.578 22.844 -0.531 1 81.56 116 ASN B N 1
ATOM 2551 C CA . ASN B 1 116 ? -20.078 21.875 -1.502 1 81.56 116 ASN B CA 1
ATOM 2552 C C . ASN B 1 116 ? -20.844 20.75 -0.823 1 81.56 116 ASN B C 1
ATOM 2554 O O . ASN B 1 116 ? -20.438 20.25 0.225 1 81.56 116 ASN B O 1
ATOM 2558 N N . SER B 1 117 ? -22.016 20.391 -1.339 1 81.5 117 SER B N 1
ATOM 2559 C CA . SER B 1 117 ? -22.922 19.422 -0.708 1 81.5 117 SER B CA 1
ATOM 2560 C C . SER B 1 117 ? -22.5 17.984 -0.989 1 81.5 117 SER B C 1
ATOM 2562 O O . SER B 1 117 ? -22.844 17.078 -0.239 1 81.5 117 SER B O 1
ATOM 2564 N N . GLU B 1 118 ? -21.906 17.781 -2.08 1 90.62 118 GLU B N 1
ATOM 2565 C CA . GLU B 1 118 ? -21.469 16.422 -2.416 1 90.62 118 GLU B CA 1
ATOM 2566 C C . GLU B 1 118 ? -19.984 16.234 -2.18 1 90.62 118 GLU B C 1
ATOM 2568 O O . GLU B 1 118 ? -19.156 16.859 -2.85 1 90.62 118 GLU B O 1
ATOM 2573 N N . LEU B 1 119 ? -19.641 15.406 -1.267 1 94 119 LEU B N 1
ATOM 2574 C CA . LEU B 1 119 ? -18.25 15.289 -0.828 1 94 119 LEU B CA 1
ATOM 2575 C C . LEU B 1 119 ? -17.453 14.422 -1.789 1 94 119 LEU B C 1
ATOM 2577 O O . LEU B 1 119 ? -16.25 14.641 -1.982 1 94 119 LEU B O 1
ATOM 2581 N N . ALA B 1 120 ? -18.094 13.438 -2.389 1 95.06 120 ALA B N 1
ATOM 2582 C CA . ALA B 1 120 ? -17.359 12.555 -3.283 1 95.06 120 ALA B CA 1
ATOM 2583 C C . ALA B 1 120 ? -16.734 13.336 -4.441 1 95.06 120 ALA B C 1
ATOM 2585 O O . ALA B 1 120 ? -15.539 13.211 -4.711 1 95.06 120 ALA B O 1
ATOM 2586 N N . PRO B 1 121 ? -17.484 14.234 -5.098 1 94.94 121 PRO B N 1
ATOM 2587 C CA . PRO B 1 121 ? -16.875 15.078 -6.125 1 94.94 121 PRO B CA 1
ATOM 2588 C C . PRO B 1 121 ? -15.789 16 -5.562 1 94.94 121 PRO B C 1
ATOM 2590 O O . PRO B 1 121 ? -14.812 16.297 -6.246 1 94.94 121 PRO B O 1
ATOM 2593 N N . CYS B 1 122 ? -15.984 16.5 -4.348 1 95.12 122 CYS B N 1
ATOM 2594 C CA . CYS B 1 122 ? -14.977 17.328 -3.697 1 95.12 122 CYS B CA 1
ATOM 2595 C C . CYS B 1 122 ? -13.68 16.562 -3.484 1 95.12 122 CYS B C 1
ATOM 2597 O O . CYS B 1 122 ? -12.594 17.078 -3.766 1 95.12 122 CYS B O 1
ATOM 2599 N N . ALA B 1 123 ? -13.875 15.328 -3.033 1 96.19 123 ALA B N 1
ATOM 2600 C CA . ALA B 1 123 ? -12.703 14.477 -2.83 1 96.19 123 ALA B CA 1
ATOM 2601 C C . ALA B 1 123 ? -12.016 14.164 -4.156 1 96.19 123 ALA B C 1
ATOM 2603 O O . ALA B 1 123 ? -10.781 14.164 -4.234 1 96.19 123 ALA B O 1
ATOM 2604 N N . THR B 1 124 ? -12.75 13.961 -5.164 1 97.06 124 THR B N 1
ATOM 2605 C CA . THR B 1 124 ? -12.203 13.688 -6.484 1 97.06 124 THR B CA 1
ATOM 2606 C C . THR B 1 124 ? -11.43 14.891 -7.012 1 97.06 124 THR B C 1
ATOM 2608 O O . THR B 1 124 ? -10.328 14.742 -7.543 1 97.06 124 THR B O 1
ATOM 2611 N N . LYS B 1 125 ? -11.984 16.062 -6.879 1 96.31 125 LYS B N 1
ATOM 2612 C CA . LYS B 1 125 ? -11.305 17.281 -7.285 1 96.31 125 LYS B CA 1
ATOM 2613 C C . LYS B 1 125 ? -9.992 17.469 -6.527 1 96.31 125 LYS B C 1
ATOM 2615 O O . LYS B 1 125 ? -8.977 17.828 -7.117 1 96.31 125 LYS B O 1
ATOM 2620 N N . ALA B 1 126 ? -10.086 17.234 -5.242 1 97.44 126 ALA B N 1
ATOM 2621 C CA . ALA B 1 126 ? -8.883 17.328 -4.418 1 97.44 126 ALA B CA 1
ATOM 2622 C C . ALA B 1 126 ? -7.816 16.344 -4.898 1 97.44 126 ALA B C 1
ATOM 2624 O O . ALA B 1 126 ? -6.637 16.703 -4.992 1 97.44 126 ALA B O 1
ATOM 2625 N N . TYR B 1 127 ? -8.195 15.125 -5.211 1 97.94 127 TYR B N 1
ATOM 2626 C CA . TYR B 1 127 ? -7.293 14.094 -5.711 1 97.94 127 TYR B CA 1
ATOM 2627 C C . TYR B 1 127 ? -6.648 14.523 -7.023 1 97.94 127 TYR B C 1
ATOM 2629 O O . TYR B 1 127 ? -5.434 14.414 -7.188 1 97.94 127 TYR B O 1
ATOM 2637 N N . GLU B 1 128 ? -7.43 15.062 -7.922 1 98.06 128 GLU B N 1
ATOM 2638 C CA . GLU B 1 128 ? -6.949 15.5 -9.227 1 98.06 128 GLU B CA 1
ATOM 2639 C C . GLU B 1 128 ? -5.918 16.609 -9.094 1 98.06 128 GLU B C 1
ATOM 2641 O O . GLU B 1 128 ? -4.957 16.672 -9.859 1 98.06 128 GLU B O 1
ATOM 2646 N N . LYS B 1 129 ? -6.023 17.391 -8.102 1 97.75 129 LYS B N 1
ATOM 2647 C CA . LYS B 1 129 ? -5.164 18.547 -7.918 1 97.75 129 LYS B CA 1
ATOM 2648 C C . LYS B 1 129 ? -3.879 18.172 -7.188 1 97.75 129 LYS B C 1
ATOM 2650 O O . LYS B 1 129 ? -2.908 18.938 -7.195 1 97.75 129 LYS B O 1
ATOM 2655 N N . THR B 1 130 ? -3.914 17.031 -6.562 1 97.88 130 THR B N 1
ATOM 2656 C CA . THR B 1 130 ? -2.803 16.781 -5.652 1 97.88 130 THR B CA 1
ATOM 2657 C C . THR B 1 130 ? -2.119 15.461 -5.988 1 97.88 130 THR B C 1
ATOM 2659 O O . THR B 1 130 ? -1.089 15.445 -6.664 1 97.88 130 THR B O 1
ATOM 2662 N N . LEU B 1 131 ? -2.811 14.305 -5.801 1 97.88 131 LEU B N 1
ATOM 2663 C CA . LEU B 1 131 ? -2.164 12.992 -5.766 1 97.88 131 LEU B CA 1
ATOM 2664 C C . LEU B 1 131 ? -2.178 12.344 -7.145 1 97.88 131 LEU B C 1
ATOM 2666 O O . LEU B 1 131 ? -1.271 11.586 -7.488 1 97.88 131 LEU B O 1
ATOM 2670 N N . LYS B 1 132 ? -3.102 12.641 -7.949 1 97.94 132 LYS B N 1
ATOM 2671 C CA . LYS B 1 132 ? -3.375 11.898 -9.18 1 97.94 132 LYS B CA 1
ATOM 2672 C C . LYS B 1 132 ? -2.152 11.875 -10.094 1 97.94 132 LYS B C 1
ATOM 2674 O O . LYS B 1 132 ? -1.848 10.852 -10.703 1 97.94 132 LYS B O 1
ATOM 2679 N N . LYS B 1 133 ? -1.399 12.953 -10.203 1 97.75 133 LYS B N 1
ATOM 2680 C CA . LYS B 1 133 ? -0.274 13.078 -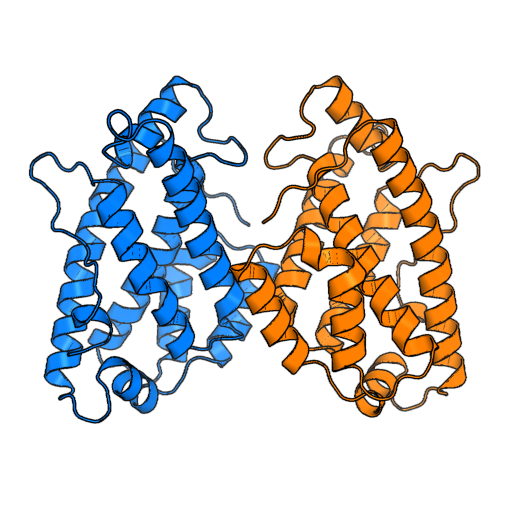11.125 1 97.75 133 LYS B CA 1
ATOM 2681 C C . LYS B 1 133 ? 0.861 12.141 -10.734 1 97.75 133 LYS B C 1
ATOM 2683 O O . LYS B 1 133 ? 1.748 11.859 -11.547 1 97.75 133 LYS B O 1
ATOM 2688 N N . TYR B 1 134 ? 0.817 11.625 -9.516 1 97.12 134 TYR B N 1
ATOM 2689 C CA . TYR B 1 134 ? 1.873 10.734 -9.047 1 97.12 134 TYR B CA 1
ATOM 2690 C C . TYR B 1 134 ? 1.412 9.281 -9.07 1 97.12 134 TYR B C 1
ATOM 2692 O O . TYR B 1 134 ? 2.16 8.383 -8.688 1 97.12 134 TYR B O 1
ATOM 2700 N N . HIS B 1 135 ? 0.125 8.984 -9.391 1 95.88 135 HIS B N 1
ATOM 2701 C CA . HIS B 1 135 ? -0.447 7.645 -9.344 1 95.88 135 HIS B CA 1
ATOM 2702 C C . HIS B 1 135 ? -0.64 7.082 -10.75 1 95.88 135 HIS B C 1
ATOM 2704 O O . HIS B 1 135 ? -1.198 7.754 -11.625 1 95.88 135 HIS B O 1
ATOM 2710 N N . GLY B 1 136 ? -0.137 5.902 -10.977 1 93.75 136 GLY B N 1
ATOM 2711 C CA . GLY B 1 136 ? -0.441 5.203 -12.219 1 93.75 136 GLY B CA 1
ATOM 2712 C C . GLY B 1 136 ? -1.875 4.715 -12.289 1 93.75 136 GLY B C 1
ATOM 2713 O O . GLY B 1 136 ? -2.666 4.957 -11.375 1 93.75 136 GLY B O 1
ATOM 2714 N N . PHE B 1 137 ? -2.133 4.012 -13.352 1 91.38 137 PHE B N 1
ATOM 2715 C CA . PHE B 1 137 ? -3.496 3.611 -13.672 1 91.38 137 PHE B CA 1
ATOM 2716 C C . PHE B 1 137 ? -4.086 2.752 -12.562 1 91.38 137 PHE B C 1
ATOM 2718 O O . PHE B 1 137 ? -5.234 2.949 -12.164 1 91.38 137 PHE B O 1
ATOM 2725 N N . LEU B 1 138 ? -3.34 1.839 -12.023 1 89.31 138 LEU B N 1
ATOM 2726 C CA . LEU B 1 138 ? -3.848 0.923 -11.008 1 89.31 138 LEU B CA 1
ATOM 2727 C C . LEU B 1 138 ? -4.223 1.675 -9.734 1 89.31 138 LEU B C 1
ATOM 2729 O O . LEU B 1 138 ? -5.312 1.485 -9.195 1 89.31 138 LEU B O 1
ATOM 2733 N N . VAL B 1 139 ? -3.27 2.473 -9.188 1 93.38 139 VAL B N 1
ATOM 2734 C CA . VAL B 1 139 ? -3.512 3.219 -7.957 1 93.38 139 VAL B CA 1
ATOM 2735 C C . VAL B 1 139 ? -4.668 4.195 -8.164 1 93.38 139 VAL B C 1
ATOM 2737 O O . VAL B 1 139 ? -5.492 4.395 -7.266 1 93.38 139 VAL B O 1
ATOM 2740 N N . ARG B 1 140 ? -4.805 4.789 -9.344 1 95.44 140 ARG B N 1
ATOM 2741 C CA . ARG B 1 140 ? -5.93 5.664 -9.664 1 95.44 140 ARG B CA 1
ATOM 2742 C C . ARG B 1 140 ? -7.25 4.906 -9.57 1 95.44 140 ARG B C 1
ATOM 2744 O O . ARG B 1 140 ? -8.258 5.461 -9.117 1 95.44 140 ARG B O 1
ATOM 2751 N N . GLY B 1 141 ? -7.184 3.717 -10 1 93.06 141 GLY B N 1
ATOM 2752 C CA . GLY B 1 141 ? -8.367 2.885 -9.867 1 93.06 141 GLY B CA 1
ATOM 2753 C C . GLY B 1 141 ? -8.773 2.646 -8.43 1 93.06 141 GLY B C 1
ATOM 2754 O O . GLY B 1 141 ? -9.961 2.697 -8.094 1 93.06 141 GLY B O 1
ATOM 2755 N N . VAL B 1 142 ? -7.844 2.359 -7.566 1 91.69 142 VAL B N 1
ATOM 2756 C CA . VAL B 1 142 ? -8.094 2.154 -6.145 1 91.69 142 VAL B CA 1
ATOM 2757 C C . VAL B 1 142 ? -8.719 3.414 -5.543 1 91.69 142 VAL B C 1
ATOM 2759 O O . VAL B 1 142 ? -9.664 3.332 -4.762 1 91.69 142 VAL B O 1
ATOM 2762 N N . PHE B 1 143 ? -8.141 4.578 -5.934 1 94.75 143 PHE B N 1
ATOM 2763 C CA . PHE B 1 143 ? -8.688 5.824 -5.41 1 94.75 143 PHE B CA 1
ATOM 2764 C C . PHE B 1 143 ? -10.109 6.043 -5.906 1 94.75 143 PHE B C 1
ATOM 2766 O O . PHE B 1 143 ? -10.961 6.531 -5.164 1 94.75 143 PHE B O 1
ATOM 2773 N N . SER B 1 144 ? -10.375 5.691 -7.117 1 94 144 SER B N 1
ATOM 2774 C CA . SER B 1 144 ? -11.727 5.805 -7.648 1 94 144 SER B CA 1
ATOM 2775 C C . SER B 1 144 ? -12.719 4.984 -6.824 1 94 144 SER B C 1
ATOM 2777 O O . SER B 1 144 ? -13.82 5.441 -6.531 1 94 144 SER B O 1
ATOM 2779 N N . LEU B 1 145 ? -12.344 3.828 -6.434 1 90.62 145 LEU B N 1
ATOM 2780 C CA . LEU B 1 145 ? -13.172 2.98 -5.582 1 90.62 145 LEU B CA 1
ATOM 2781 C C . LEU B 1 145 ? -13.328 3.592 -4.195 1 90.62 145 LEU B C 1
ATOM 2783 O O . LEU B 1 145 ? -14.406 3.521 -3.602 1 90.62 145 LEU B O 1
ATOM 2787 N N . ALA B 1 146 ? -12.289 4.125 -3.717 1 93.69 146 ALA B N 1
ATOM 2788 C CA . ALA B 1 146 ? -12.328 4.758 -2.4 1 93.69 146 ALA B CA 1
ATOM 2789 C C . ALA B 1 146 ? -13.32 5.918 -2.381 1 93.69 146 ALA B C 1
ATOM 2791 O O . ALA B 1 146 ? -14.047 6.105 -1.404 1 93.69 146 ALA B O 1
ATOM 2792 N N . MET B 1 147 ? -13.422 6.684 -3.49 1 94.94 147 MET B N 1
ATOM 2793 C CA . MET B 1 147 ? -14.312 7.84 -3.576 1 94.94 147 MET B CA 1
ATOM 2794 C C . MET B 1 147 ? -15.766 7.414 -3.459 1 94.94 147 MET B C 1
ATOM 2796 O O . MET B 1 147 ? -16.609 8.18 -2.982 1 94.94 147 MET B O 1
ATOM 2800 N N . LYS B 1 148 ? -16.031 6.234 -3.826 1 93.44 148 LYS B N 1
ATOM 2801 C CA . LYS B 1 148 ? -17.391 5.723 -3.762 1 93.44 148 LYS B CA 1
ATOM 2802 C C . LYS B 1 148 ? -17.844 5.512 -2.316 1 93.44 148 LYS B C 1
ATOM 2804 O O . LYS B 1 148 ? -19.031 5.395 -2.037 1 93.44 148 LYS B O 1
ATOM 2809 N N . ALA B 1 149 ? -16.906 5.434 -1.487 1 93.75 149 ALA B N 1
ATOM 2810 C CA . ALA B 1 149 ? -17.203 5.18 -0.079 1 93.75 149 ALA B CA 1
ATOM 2811 C C . ALA B 1 149 ? -17.391 6.488 0.687 1 93.75 149 ALA B C 1
ATOM 2813 O O . ALA B 1 149 ? -17.828 6.48 1.844 1 93.75 149 ALA B O 1
ATOM 2814 N N . VAL B 1 150 ? -17.078 7.633 0.087 1 96.06 150 VAL B N 1
ATOM 2815 C CA . VAL B 1 150 ? -17.172 8.93 0.753 1 96.06 150 VAL B CA 1
ATOM 2816 C C . VAL B 1 150 ? -18.625 9.211 1.147 1 96.06 150 VAL B C 1
ATOM 2818 O O . VAL B 1 150 ? -19.516 9.125 0.312 1 96.06 150 VAL B O 1
ATOM 2821 N N . PRO B 1 151 ? -18.844 9.531 2.363 1 95.06 151 PRO B N 1
ATOM 2822 C CA . PRO B 1 151 ? -20.219 9.742 2.84 1 95.06 151 PRO B CA 1
ATOM 2823 C C . PRO B 1 151 ? -20.812 11.062 2.348 1 95.06 151 PRO B C 1
ATOM 2825 O O . PRO B 1 151 ? -20.094 11.891 1.78 1 95.06 151 PRO B O 1
ATOM 2828 N N . TYR B 1 152 ? -22.078 11.125 2.609 1 93.12 152 TYR B N 1
ATOM 2829 C CA . TYR B 1 152 ? -22.734 12.414 2.398 1 93.12 152 TYR B CA 1
ATOM 2830 C C . TYR B 1 152 ? -22.219 13.453 3.383 1 93.12 152 TYR B C 1
ATOM 2832 O O . TYR B 1 152 ? -21.812 13.117 4.5 1 93.12 152 TYR B O 1
ATOM 2840 N N . ARG B 1 153 ? -22.344 14.719 2.945 1 92 153 ARG B N 1
ATOM 2841 C CA . ARG B 1 153 ? -21.828 15.828 3.746 1 92 153 ARG B CA 1
ATOM 2842 C C . ARG B 1 153 ? -22.438 15.82 5.145 1 92 153 ARG B C 1
ATOM 2844 O O . ARG B 1 153 ? -21.734 15.992 6.137 1 92 153 ARG B O 1
ATOM 2851 N N . LYS B 1 154 ? -23.766 15.609 5.211 1 89.38 154 LYS B N 1
ATOM 2852 C CA . LYS B 1 154 ? -24.469 15.641 6.492 1 89.38 154 LYS B CA 1
ATOM 2853 C C . LYS B 1 154 ? -23.875 14.625 7.465 1 89.38 154 LYS B C 1
ATOM 2855 O O . LYS B 1 154 ? -23.609 14.953 8.625 1 89.38 154 LYS B O 1
ATOM 2860 N N . ASP B 1 155 ? -23.625 13.406 7 1 91.75 155 ASP B N 1
ATOM 2861 C CA . ASP B 1 155 ? -23.078 12.352 7.844 1 91.75 155 ASP B CA 1
ATOM 2862 C C . ASP B 1 155 ? -21.625 12.633 8.211 1 91.75 155 ASP B C 1
ATOM 2864 O O . ASP B 1 155 ? -21.219 12.391 9.344 1 91.75 155 ASP B O 1
ATOM 2868 N N . PHE B 1 156 ? -20.906 13.211 7.305 1 93.75 156 PHE B N 1
ATOM 2869 C CA . PHE B 1 156 ? -19.5 13.547 7.523 1 93.75 156 PHE B CA 1
ATOM 2870 C C . PHE B 1 156 ? -19.375 14.633 8.586 1 93.75 156 PHE B C 1
ATOM 2872 O O . PHE B 1 156 ? -18.594 14.492 9.531 1 93.75 156 PHE B O 1
ATOM 2879 N N . MET B 1 157 ? -20.172 15.672 8.43 1 90.44 157 MET B N 1
ATOM 2880 C CA . MET B 1 157 ? -20.125 16.797 9.367 1 90.44 157 MET B CA 1
ATOM 2881 C C . MET B 1 157 ? -20.531 16.359 10.766 1 90.44 157 MET B C 1
ATOM 2883 O O . MET B 1 157 ? -19.953 16.797 11.758 1 90.44 157 MET B O 1
ATOM 2887 N N . LYS B 1 158 ? -21.516 15.5 10.812 1 90.12 158 LYS B N 1
ATOM 2888 C CA . LYS B 1 158 ? -21.938 14.961 12.102 1 90.12 158 LYS B CA 1
ATOM 2889 C C . LYS B 1 158 ? -20.828 14.164 12.766 1 90.12 158 LYS B C 1
ATOM 2891 O O . LYS B 1 158 ? -20.594 14.289 13.969 1 90.12 158 LYS B O 1
ATOM 2896 N N . ALA B 1 159 ? -20.141 13.438 11.914 1 90.5 159 ALA B N 1
ATOM 2897 C CA . ALA B 1 159 ? -19.062 12.609 12.43 1 90.5 159 ALA B CA 1
ATOM 2898 C C . ALA B 1 159 ? -17.891 13.469 12.906 1 90.5 159 ALA B C 1
ATOM 2900 O O . ALA B 1 159 ? -17.234 13.133 13.898 1 90.5 159 ALA B O 1
ATOM 2901 N N . LEU B 1 160 ? -17.641 14.586 12.266 1 90.31 160 LEU B N 1
ATOM 2902 C CA . LEU B 1 160 ? -16.547 15.477 12.633 1 90.31 160 LEU B CA 1
ATOM 2903 C C . LEU B 1 160 ? -16.828 16.172 13.953 1 90.31 160 LEU B C 1
ATOM 2905 O O . LEU B 1 160 ? -15.938 16.359 14.781 1 90.31 160 LEU B O 1
ATOM 2909 N N . GLY B 1 161 ? -18.016 16.734 14.07 1 83.69 161 GLY B N 1
ATOM 2910 C CA . GLY B 1 161 ? -18.406 17.547 15.211 1 83.69 161 GLY B CA 1
ATOM 2911 C C . GLY B 1 161 ? -18.906 16.734 16.391 1 83.69 161 GLY B C 1
ATOM 2912 O O . GLY B 1 161 ? -18.844 17.188 17.531 1 83.69 161 GLY B O 1
ATOM 2913 N N . GLY B 1 162 ? -19.406 15.602 16.078 1 69.88 162 GLY B N 1
ATOM 2914 C CA . GLY B 1 162 ? -20.203 14.914 17.078 1 69.88 162 GLY B CA 1
ATOM 2915 C C . GLY B 1 162 ? -21.641 15.383 17.125 1 69.88 162 GLY B C 1
ATOM 2916 O O . GLY B 1 162 ? -22 16.391 16.516 1 69.88 162 GLY B O 1
ATOM 2917 N N . ALA B 1 163 ? -22.578 14.711 17.734 1 62.56 163 ALA B N 1
ATOM 2918 C CA . ALA B 1 163 ? -24.031 14.875 17.766 1 62.56 163 ALA B CA 1
ATOM 2919 C C . ALA B 1 163 ? -24.406 16.281 18.234 1 62.56 163 ALA B C 1
ATOM 2921 O O . ALA B 1 163 ? -25.438 16.812 17.812 1 62.56 163 ALA B O 1
ATOM 2922 N N . GLU B 1 164 ? -23.516 16.891 18.828 1 66.25 164 GLU B N 1
ATOM 2923 C CA . GLU B 1 164 ? -24.016 18.062 19.547 1 66.25 164 GLU B CA 1
ATOM 2924 C C . GLU B 1 164 ? -23.266 19.328 19.094 1 66.25 164 GLU B C 1
ATOM 2926 O O . GLU B 1 164 ? -23.641 20.438 19.484 1 66.25 164 GLU B O 1
ATOM 2931 N N . GLU B 1 165 ? -22.422 19.172 18.141 1 67.38 165 GLU B N 1
ATOM 2932 C CA . GLU B 1 165 ? -21.594 20.344 17.875 1 67.38 165 GLU B CA 1
ATOM 2933 C C . GLU B 1 165 ? -22.219 21.203 16.766 1 67.38 165 GLU B C 1
ATOM 2935 O O . GLU B 1 165 ? -22.734 20.688 15.789 1 67.38 165 GLU B O 1
ATOM 2940 N N . GLU B 1 166 ? -22.172 22.453 17.094 1 77.12 166 GLU B N 1
ATOM 2941 C CA . GLU B 1 166 ? -22.656 23.406 16.109 1 77.12 166 GLU B CA 1
ATOM 2942 C C . GLU B 1 166 ? -21.797 23.391 14.844 1 77.12 166 GLU B C 1
ATOM 2944 O O . GLU B 1 166 ? -20.562 23.328 14.93 1 77.12 166 GLU B O 1
ATOM 2949 N N . GLN B 1 167 ? -22.375 23.438 13.75 1 82.94 167 GLN B N 1
ATOM 2950 C CA . GLN B 1 167 ? -21.734 23.375 12.445 1 82.94 167 GLN B CA 1
ATOM 2951 C C . GLN B 1 167 ? -20.703 24.484 12.297 1 82.94 167 GLN B C 1
ATOM 2953 O O . GLN B 1 167 ? -19.625 24.266 11.711 1 82.94 167 GLN B O 1
ATOM 2958 N N . TYR B 1 168 ? -21.031 25.609 12.867 1 85.5 168 TYR B N 1
ATOM 2959 C CA . TYR B 1 168 ? -20.125 26.75 12.742 1 85.5 168 TYR B CA 1
ATOM 2960 C C . TYR B 1 168 ? -18.812 26.469 13.461 1 85.5 168 TYR B C 1
ATOM 2962 O O . TYR B 1 168 ? -17.734 26.844 12.984 1 85.5 168 TYR B O 1
ATOM 2970 N N . THR B 1 169 ? -18.844 25.875 14.555 1 89.12 169 THR B N 1
ATOM 2971 C CA . THR B 1 169 ? -17.641 25.547 15.32 1 89.12 169 THR B CA 1
ATOM 2972 C C . THR B 1 169 ? -16.797 24.516 14.57 1 89.12 169 THR B C 1
ATOM 2974 O O . THR B 1 169 ? -15.57 24.609 14.555 1 89.12 169 THR B O 1
ATOM 2977 N N . VAL B 1 170 ? -17.484 23.625 13.93 1 91.38 170 VAL B N 1
ATOM 2978 C CA . VAL B 1 170 ? -16.781 22.609 13.164 1 91.38 170 VAL B CA 1
ATOM 2979 C C . VAL B 1 170 ? -16.047 23.25 11.984 1 91.38 170 VAL B C 1
ATOM 2981 O O . VAL B 1 170 ? -14.883 22.938 11.727 1 91.38 170 VAL B O 1
ATOM 2984 N N . MET B 1 171 ? -16.672 24.172 11.352 1 92.44 171 MET B N 1
ATOM 2985 C CA . MET B 1 171 ? -16.094 24.859 10.203 1 92.44 171 MET B CA 1
ATOM 2986 C C . MET B 1 171 ? -14.883 25.688 10.625 1 92.44 171 MET B C 1
ATOM 2988 O O . MET B 1 171 ? -13.875 25.719 9.914 1 92.44 171 MET B O 1
ATOM 2992 N N . GLU B 1 172 ? -14.969 26.297 11.703 1 93.56 172 GLU B N 1
ATOM 2993 C CA . GLU B 1 172 ? -13.852 27.078 12.227 1 93.56 172 GLU B CA 1
ATOM 2994 C C . GLU B 1 172 ? -12.664 26.188 12.57 1 93.56 172 GLU B C 1
ATOM 2996 O O . GLU B 1 172 ? -11.516 26.547 12.297 1 93.56 172 GLU B O 1
ATOM 3001 N N . ASP B 1 173 ? -12.953 25.094 13.18 1 94.19 173 ASP B N 1
ATOM 3002 C CA . ASP B 1 173 ? -11.906 24.125 13.516 1 94.19 173 ASP B CA 1
ATOM 3003 C C . ASP B 1 173 ? -11.195 23.625 12.258 1 94.19 173 ASP B C 1
ATOM 3005 O O . ASP B 1 173 ? -9.969 23.5 12.242 1 94.19 173 ASP B O 1
ATOM 3009 N N . ILE B 1 174 ? -11.992 23.375 11.219 1 95.38 174 ILE B N 1
ATOM 3010 C CA . ILE B 1 174 ? -11.43 22.906 9.961 1 95.38 174 ILE B CA 1
ATOM 3011 C C . ILE B 1 174 ? -10.516 23.984 9.383 1 95.38 174 ILE B C 1
ATOM 3013 O O . ILE B 1 174 ? -9.398 23.703 8.953 1 95.38 174 ILE B O 1
ATOM 3017 N N . GLN B 1 175 ? -11.016 25.172 9.422 1 96.75 175 GLN B N 1
ATOM 3018 C CA . GLN B 1 175 ? -10.25 26.281 8.867 1 96.75 175 GLN B CA 1
ATOM 3019 C C . GLN B 1 175 ? -8.914 26.438 9.594 1 96.75 175 GLN B C 1
ATOM 3021 O O . GLN B 1 175 ? -7.871 26.594 8.961 1 96.75 175 GLN B O 1
ATOM 3026 N N . ASN B 1 176 ? -8.969 26.438 10.852 1 96.31 176 ASN B N 1
ATOM 3027 C CA . ASN B 1 176 ? -7.742 26.562 11.633 1 96.31 176 ASN B CA 1
ATOM 3028 C C . ASN B 1 176 ? -6.762 25.438 11.336 1 96.31 176 ASN B C 1
ATOM 3030 O O . ASN B 1 176 ? -5.562 25.672 11.172 1 96.31 176 ASN B O 1
ATOM 3034 N N . PHE B 1 177 ? -7.293 24.25 11.336 1 97.12 177 PHE B N 1
ATOM 3035 C CA . PHE B 1 177 ? -6.488 23.078 11.016 1 97.12 177 PHE B CA 1
ATOM 3036 C C . PHE B 1 177 ? -5.809 23.234 9.656 1 97.12 177 PHE B C 1
ATOM 3038 O O . PHE B 1 177 ? -4.598 23.031 9.539 1 97.12 177 PHE B O 1
ATOM 3045 N N . VAL B 1 178 ? -6.57 23.609 8.633 1 98.19 178 VAL B N 1
ATOM 3046 C CA . VAL B 1 178 ? -6.082 23.766 7.266 1 98.19 178 VAL B CA 1
ATOM 3047 C C . VAL B 1 178 ? -5.008 24.844 7.223 1 98.19 178 VAL B C 1
ATOM 3049 O O . VAL B 1 178 ? -3.949 24.641 6.617 1 98.19 178 VAL B O 1
ATOM 3052 N N . ASP B 1 179 ? -5.211 25.938 7.875 1 98.38 179 ASP B N 1
ATOM 3053 C CA . ASP B 1 179 ? -4.285 27.062 7.828 1 98.38 179 ASP B CA 1
ATOM 3054 C C . ASP B 1 179 ? -2.928 26.688 8.414 1 98.38 179 ASP B C 1
ATOM 3056 O O . ASP B 1 179 ? -1.887 26.969 7.816 1 98.38 179 ASP B O 1
ATOM 3060 N N . VAL B 1 180 ? -2.977 26.047 9.531 1 98.31 180 VAL B N 1
ATOM 3061 C CA . VAL B 1 180 ? -1.73 25.703 10.211 1 98.31 180 VAL B CA 1
ATOM 3062 C C . VAL B 1 180 ? -0.987 24.641 9.414 1 98.31 180 VAL B C 1
ATOM 3064 O O . VAL B 1 180 ? 0.214 24.766 9.164 1 98.31 180 VAL B O 1
ATOM 3067 N N . LEU B 1 181 ? -1.685 23.609 9.031 1 98.62 181 LEU B N 1
ATOM 3068 C CA . LEU B 1 181 ? -1.051 22.531 8.266 1 98.62 181 LEU B CA 1
ATOM 3069 C C . LEU B 1 181 ? -0.509 23.062 6.941 1 98.62 181 LEU B C 1
ATOM 3071 O O . LEU B 1 181 ? 0.606 22.719 6.539 1 98.62 181 LEU B O 1
ATOM 3075 N N . ASP B 1 182 ? -1.271 23.891 6.281 1 98.69 182 ASP B N 1
ATOM 3076 C CA . ASP B 1 182 ? -0.866 24.438 4.996 1 98.69 182 ASP B CA 1
ATOM 3077 C C . ASP B 1 182 ? 0.433 25.234 5.125 1 98.69 182 ASP B C 1
ATOM 3079 O O . ASP B 1 182 ? 1.327 25.109 4.285 1 98.69 182 ASP B O 1
ATOM 3083 N N . SER B 1 183 ? 0.556 26.016 6.133 1 98.69 183 SER B N 1
ATOM 3084 C CA . SER B 1 183 ? 1.769 26.797 6.352 1 98.69 183 SER B CA 1
ATOM 3085 C C . SER B 1 183 ? 2.973 25.891 6.594 1 98.69 183 SER B C 1
ATOM 3087 O O . SER B 1 183 ? 4.074 26.172 6.121 1 98.69 183 SER B O 1
ATOM 3089 N N . ASN B 1 184 ? 2.777 24.828 7.379 1 98.81 184 ASN B N 1
ATOM 3090 C CA . ASN B 1 184 ? 3.852 23.859 7.582 1 98.81 184 ASN B CA 1
ATOM 3091 C C . ASN B 1 184 ? 4.289 23.219 6.262 1 98.81 184 ASN B C 1
ATOM 3093 O O . ASN B 1 184 ? 5.488 23.125 5.984 1 98.81 184 ASN B O 1
ATOM 3097 N N . LEU B 1 185 ? 3.33 22.828 5.465 1 98.81 185 LEU B N 1
ATOM 3098 C CA . LEU B 1 185 ? 3.625 22.141 4.211 1 98.81 185 LEU B CA 1
ATOM 3099 C C . LEU B 1 185 ? 4.297 23.094 3.221 1 98.81 185 LEU B C 1
ATOM 3101 O O . LEU B 1 185 ? 5.145 22.672 2.43 1 98.81 185 LEU B O 1
ATOM 3105 N N . ASP B 1 186 ? 3.928 24.375 3.268 1 98.62 186 ASP B N 1
ATOM 3106 C CA . ASP B 1 186 ? 4.59 25.375 2.422 1 98.62 186 ASP B CA 1
ATOM 3107 C C . ASP B 1 186 ? 6.094 25.406 2.691 1 98.62 186 ASP B C 1
ATOM 3109 O O . ASP B 1 186 ? 6.895 25.438 1.758 1 98.62 186 ASP B O 1
ATOM 3113 N N . VAL B 1 187 ? 6.469 25.391 3.928 1 98.75 187 VAL B N 1
ATOM 3114 C CA . VAL B 1 187 ? 7.871 25.406 4.328 1 98.75 187 VAL B CA 1
ATOM 3115 C C . VAL B 1 187 ? 8.578 24.172 3.768 1 98.75 187 VAL B C 1
ATOM 3117 O O . VAL B 1 187 ? 9.656 24.281 3.18 1 98.75 187 VAL B O 1
ATOM 3120 N N . LEU B 1 188 ? 7.965 23.047 3.93 1 98.81 188 LEU B N 1
ATOM 3121 C CA . LEU B 1 188 ? 8.578 21.797 3.492 1 98.81 188 LEU B CA 1
ATOM 3122 C C . LEU B 1 188 ? 8.648 21.734 1.971 1 98.81 188 LEU B C 1
ATOM 3124 O O . LEU B 1 188 ? 9.625 21.234 1.408 1 98.81 188 LEU B O 1
ATOM 3128 N N . THR B 1 189 ? 7.609 22.203 1.31 1 98.38 189 THR B N 1
ATOM 3129 C CA . THR B 1 189 ? 7.582 22.234 -0.148 1 98.38 189 THR B CA 1
ATOM 3130 C C . THR B 1 189 ? 8.711 23.094 -0.697 1 98.38 189 THR B C 1
ATOM 3132 O O . THR B 1 189 ? 9.422 22.688 -1.617 1 98.38 189 THR B O 1
ATOM 3135 N N . GLU B 1 190 ? 8.875 24.219 -0.15 1 98.5 190 GLU B N 1
ATOM 3136 C CA . GLU B 1 190 ? 9.961 25.109 -0.553 1 98.5 190 GLU B CA 1
ATOM 3137 C C . GLU B 1 190 ? 11.328 24.469 -0.301 1 98.5 190 GLU B C 1
ATOM 3139 O O . GLU B 1 190 ? 12.219 24.531 -1.149 1 98.5 190 GLU B O 1
ATOM 3144 N N . PHE B 1 191 ? 11.469 23.859 0.825 1 98.69 191 PHE B N 1
ATOM 3145 C CA . PHE B 1 191 ? 12.727 23.219 1.189 1 98.69 191 PHE B CA 1
ATOM 3146 C C . PHE B 1 191 ? 13.078 22.109 0.191 1 98.69 191 PHE B C 1
ATOM 3148 O O . PHE B 1 191 ? 14.227 22.016 -0.241 1 98.69 191 PHE B O 1
ATOM 3155 N N . TYR B 1 192 ? 12.078 21.344 -0.139 1 98.56 192 TYR B N 1
ATOM 3156 C CA . TYR B 1 192 ? 12.305 20.281 -1.101 1 98.56 192 TYR B CA 1
ATOM 3157 C C . TYR B 1 192 ? 12.688 20.844 -2.463 1 98.56 192 TYR B C 1
ATOM 3159 O O . TYR B 1 192 ? 13.586 20.312 -3.129 1 98.56 192 TYR B O 1
ATOM 3167 N N . ALA B 1 193 ? 12.023 21.844 -2.893 1 97.81 193 ALA B N 1
ATOM 3168 C CA . ALA B 1 193 ? 12.328 22.484 -4.172 1 97.81 193 ALA B CA 1
ATOM 3169 C C . ALA B 1 193 ? 13.742 23.047 -4.18 1 97.81 193 ALA B C 1
ATOM 3171 O O . ALA B 1 193 ? 14.5 22.828 -5.133 1 97.81 193 ALA B O 1
ATOM 3172 N N . GLU B 1 194 ? 14.164 23.672 -3.15 1 97.88 194 GLU B N 1
ATOM 3173 C CA . GLU B 1 194 ? 15.477 24.312 -3.041 1 97.88 194 GLU B CA 1
ATOM 3174 C C . GLU B 1 194 ? 16.594 23.281 -3.047 1 97.88 194 GLU B C 1
ATOM 3176 O O . GLU B 1 194 ? 17.719 23.562 -3.477 1 97.88 194 GLU B O 1
ATOM 3181 N N . ASN B 1 195 ? 16.266 22.094 -2.58 1 98 195 ASN B N 1
ATOM 3182 C CA . ASN B 1 195 ? 17.297 21.078 -2.459 1 98 195 ASN B CA 1
ATOM 3183 C C . ASN B 1 195 ? 17.141 19.984 -3.516 1 98 195 ASN B C 1
ATOM 3185 O O . ASN B 1 195 ? 17.781 18.938 -3.434 1 98 195 ASN B O 1
ATOM 3189 N N . ASN B 1 196 ? 16.203 20.172 -4.465 1 96.38 196 ASN B N 1
ATOM 3190 C CA . ASN B 1 196 ? 15.984 19.266 -5.586 1 96.38 196 ASN B CA 1
ATOM 3191 C C . ASN B 1 196 ? 15.625 17.859 -5.113 1 96.38 196 ASN B C 1
ATOM 3193 O O . ASN B 1 196 ? 16.203 16.891 -5.59 1 96.38 196 ASN B O 1
ATOM 3197 N N . CYS B 1 197 ? 14.797 17.812 -4.117 1 96.38 197 CYS B N 1
ATOM 3198 C CA . CYS B 1 197 ? 14.438 16.531 -3.529 1 96.38 197 CYS B CA 1
ATOM 3199 C C . CYS B 1 197 ? 13.047 16.094 -3.977 1 96.38 197 CYS B C 1
ATOM 3201 O O . CYS B 1 197 ? 12.57 15.023 -3.588 1 96.38 197 CYS B O 1
ATOM 3203 N N . ASP B 1 198 ? 12.398 16.875 -4.789 1 94.38 198 ASP B N 1
ATOM 3204 C CA . ASP B 1 198 ? 11.109 16.453 -5.328 1 94.38 198 ASP B CA 1
ATOM 3205 C C . ASP B 1 198 ? 11.281 15.352 -6.367 1 94.38 198 ASP B C 1
ATOM 3207 O O . ASP B 1 198 ? 12.367 15.172 -6.918 1 94.38 198 ASP B O 1
ATOM 3211 N N . ASP B 1 199 ? 10.234 14.617 -6.473 1 91.81 199 ASP B N 1
ATOM 3212 C CA . ASP B 1 199 ? 10.211 13.492 -7.406 1 91.81 199 ASP B CA 1
ATOM 3213 C C . ASP B 1 199 ? 8.836 13.352 -8.062 1 91.81 199 ASP B C 1
ATOM 3215 O O . ASP B 1 199 ? 7.809 13.508 -7.395 1 91.81 199 ASP B O 1
ATOM 3219 N N . GLU B 1 200 ? 8.812 13.188 -9.359 1 91.25 200 GLU B N 1
ATOM 3220 C CA . GLU B 1 200 ? 7.543 13.109 -10.07 1 91.25 200 GLU B CA 1
ATOM 3221 C C . GLU B 1 200 ? 7.215 11.672 -10.469 1 91.25 200 GLU B C 1
ATOM 3223 O O . GLU B 1 200 ? 6.301 11.43 -11.258 1 91.25 200 GLU B O 1
ATOM 3228 N N . ARG B 1 201 ? 7.957 10.773 -9.898 1 88.44 201 ARG B N 1
ATOM 3229 C CA . ARG B 1 201 ? 7.734 9.375 -10.25 1 88.44 201 ARG B CA 1
ATOM 3230 C C . ARG B 1 201 ? 6.305 8.953 -9.93 1 88.44 201 ARG B C 1
ATOM 3232 O O . ARG B 1 201 ? 5.695 9.453 -8.984 1 88.44 201 ARG B O 1
ATOM 3239 N N . LYS B 1 202 ? 5.824 8.039 -10.797 1 90 202 LYS B N 1
ATOM 3240 C CA . LYS B 1 202 ? 4.492 7.484 -10.57 1 90 202 LYS B CA 1
ATOM 3241 C C . LYS B 1 202 ? 4.57 6.117 -9.898 1 90 202 LYS B C 1
ATOM 3243 O O . LYS B 1 202 ? 5.441 5.309 -10.227 1 90 202 LYS B O 1
ATOM 3248 N N . VAL B 1 203 ? 3.652 6.016 -9.031 1 87.31 203 VAL B N 1
ATOM 3249 C CA . VAL B 1 203 ? 3.549 4.719 -8.367 1 87.31 203 VAL B CA 1
ATOM 3250 C C . VAL B 1 203 ? 2.289 3.994 -8.844 1 87.31 203 VAL B C 1
ATOM 3252 O O . VAL B 1 203 ? 1.324 4.633 -9.266 1 87.31 203 VAL B O 1
#

Foldseek 3Di:
DFLLVPQPQAFDFQDPVRFGFLPSVLSNLVSCLCLLVLFPCVLCVVVSVLLVLLSVLSVVQCVVPVVQPRTLLSQCVVCVVVVCLPPPSRNLVSVQVNLLSVQLVLQLLVLVLVPDFASLVSSVVSCVVGPVLQADPVVVVSVNVSSVSGDTSVSSLCNGQPPDGDSVVSSVSSVVRSVRSVSSSVSVVVSCVVSVSDDRHHD/DFLQVPQPQAFDFQDPVRFGFLPSVLSNLVSCLCLLVLFPCVLCVVVSVLLVLLSVLSVVLCVVPVVQPRTLLSQCVVCVVVVCLPPPSRNLVSVQVNLLSVQLVLQLLVLVLVPDFASLVSSVVSCVVGPVLQADPVVVVSVNVSSVSGDTSVSSLCNGQPPDGDSVVSSVSSVVRSVRSVSSSVSVVVSCVVSVSDDRHHD

Secondary structure (DSSP, 8-state):
--TTTT-SS-PPPPPTT---BHHHHHHHHHHHTTHHHHHHTTTTHHHHHHHHHHHHHHHHHHHH-TTTTSBHHHHHHHHHHHT-TTSTT-HHHHHHHHHHHHHHHHHHHHHHHHT-S-HHHHHHHHHHHTTGGG--HHHHHHHHHHHTTPPPHHHHHHHHH-TT--HHHHHHHHHHHHHHHHHHHHHHHHHHHHTT-------/--TTTT-SS-PPPPPTT---BHHHHHHHHHHHTTHHHHHHTTTTHHHHHHHHHHHHHHHHHHHH-TTTTSBHHHHHHHHHHHT-TTSTT-HHHHHHHHHHHHHHHHHHHHHHHHT-S-HHHHHHHHHHHTTGGG--HHHHHHHHHHHTTPPPHHHHHHHHH-TT--HHHHHHHHHHHHHHHHHHHHHHHHHHHHTT-------

Nearest PDB structures (foldseek):
  5kdi-assembly2_B  TM=9.402E-01  e=5.834E-17  Homo sapiens
  1sx6-assembly1_A  TM=9.376E-01  e=7.982E-16  Homo sapiens
  3s0i-assembly1_A-2  TM=9.371E-01  e=9.363E-15  Homo sapiens
  4kbr-assembly6_F  TM=8.884E-01  e=1.520E-10  Mus musculus
  2q52-assembly2_B  TM=9.031E-01  e=4.462E-10  Galdieria sulphuraria

Sequence (406 aa):
MSFFARAKHQFLPVPENRRIETAPFLDACGEVVPFFDLLGSTAFAPVKMDINGNITKLRKIYETDPARFKTLQDVVEKEIENKTTKAKNSGTDALLWLRRALHFIIAFLKEVLVGNSELAPCATKAYEKTLKKYHGFLVRGVFSLAMKAVPYRKDFMKALGGAEEEQYTVMEDIQNFVDVLDSNLDVLTEFYAENNCDDERKVMSFFARAKHQFLPVPENRRIETAPFLDACGEVVPFFDLLGSTAFAPVKMDINGNITKLRKIYETDPARFKTLQDVVEKEIENKTTKAKNSGTDALLWLRRALHFIIAFLKEVLVGNSELAPCATKAYEKTLKKYHGFLVRGVFSLAMKAVPYRKDFMKALGGAEEEQYTVMEDIQNFVDVLDSNLDVLTEFYAENNCDDERKV